Protein AF-A0A8B8EV19-F1 (afdb_monomer_lite)

Organism: Crassostrea virginica (NCBI:txid6565)

Radius of gyration: 29.96 Å; chains: 1; bounding box: 94×64×88 Å

pLDDT: mean 74.52, std 17.38, range [24.14, 97.31]

Secondary structure (DSSP, 8-state):
--------------------------TTTPPTTEEEEEEETTTTEEEEEEEEEHHHHHHHTTTSS--SSTT--EEEEEGGGT--TTHHHHTB--TTS---EE-SS-GGGGS--S-THHIIIIIHHH---HHHHHHHHHHHHHHHHHHTTS-HHHHHHHHHHHHHHHHTTGGGGSTTS---HHHHHHHHHHHHHHHHHHHHHTSTGGGS-HHHHHHHHHT-SS--HHHHHHHTTSPPPTTEEEEEEEEES--SS-HHHHHHHHHHHHHHHTTGGGGTEEEEEE--SSPPPTT--EEEEEEEEESS---TTHHHHHHHHHHHHHHHHHTTTTTTEEETTTEEEEEEEEEETTSHHHHSTTS-TTTS--HHHHHHHHHHHHHHHH-TTEEE-SS-SSSTT--SS-SHHHHHHHHHTTSPEEPP--EEEETTEEEE---SEEPPPHHHHHHHHHHHHH-TTS-EEEEESS-S---TT-GGGGT-EEEEEP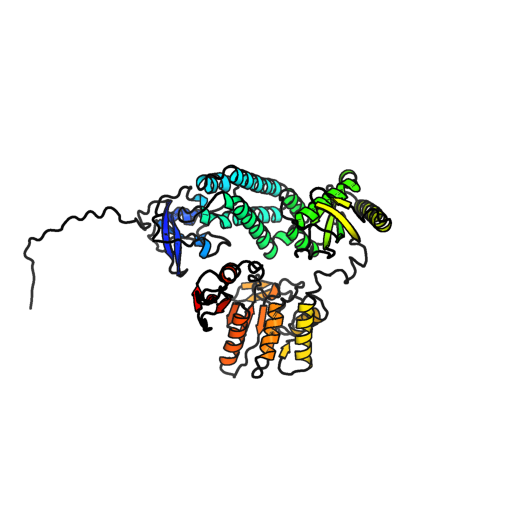PB-SSSB-HHHHHHHHHHHHHTT-EEEESSEEEEE--GGGTSS-SS-TTHHHHTTT-EEEETTS--TTEEEETTSSSSSTTEEEEEE---TT-S--

Foldseek 3Di:
DDDDDDDDDDDDDDPPPPPDDLDAQDQQPGDFQFWAFDDDPVLRATFIWTKHFQVVCCVLVVNPDGDPDPSGGIHTDTLVVQADPVPPVLGGFDRPPPQGDGQLADPCLSRDQLQLCSLCRQVCSLDVLVVLSVVSSLLSVLLVVLLVQFDPLLVVLSRQLSSQLSSNCSSSSGSRGDDDNVCSNVSSVVSSVVSLVVCLLLVSLLPGDPRSLVSNVVSDPPNAASSVVSVVVDDDDLQKWKKKWWKAPWDQDPQAVVQVLVQVLLCVVLVQVVVQKDKGKHFYPDDDDHGGTGIIMIMIGHPPSDDPCSNVVVVVSVVVVQVCLVVVVQCWRQTPPTGTMHGNDMDICVDCCNVPPVVVVVQQAPPLQLVLLVVLLVCCVPHQLEAFDPAAPQDGPPVPLQGRNSQSVCNNVRGFHWEDAAWDADPNDIFGTPTDGEHADSLASVLVVVCSVVCPPHRKYWRAFLYDTDHHSDCSVHNFKTWIAFDDPPPDTDVVVLVVSVVSLVVSVWDWDDDNTIMTGHDVPVVVPPPPDQQVQLVVQVWDFDFCVDDLVQFDWDARNHPDDRRTTTSHHDPDVPPPDD

Sequence (582 aa):
MGALFRLLLLSWEIVVVISGVSAGCDRVKGTPGDTDCVYSPHNGLFQAAVCMPRKEIETFTSKHFSCRGRYTQYCWYLCTATAGHGGLSACECNPNVLVSGKSKVPLACYFPTGNCSWFTECLGKRVNCSSTIKAATERCNNLDTASQSVSENGQEWVNTTKKCIQNNMIHYLYPQINLACNNMSKIIESSETLCYGEKLYESQFCKLNFWDVVTIHGYLSAFYRNFLLCISTTVLPPWSKLVIFYVKNLPDQDLDEIAGQLGNTLSKKYEWSKAGLDHIAASPARLPVKGQTVPIRVYIYSKTQSSENISEVISEKIKELKMDIADGKMSSLSVAKVGNINITQVVGCKDPQCLSSTFFMLTECSNTTKQLACDILDAHNRDKNITLLDYHVSKEGSGDGADSLSNIKDTCDGRPAKRSNYSCIIKKEEHTAPGDTVCLDELILQYVLDLLNTSSTYTLQINALAGSCHSNASLHYSGMAVDLQLNWSGTSRDPNQTKAYQDACTEAGGWKHNGTHVHCQIVNWKQTTSSQSGDDRCKDIGGICQDKSIACDNGQYRAGLCAGNSDRQCCVPNSDPSADEE

Structure (mmCIF, N/CA/C/O backbone):
data_AF-A0A8B8EV19-F1
#
_entry.id   AF-A0A8B8EV19-F1
#
loop_
_atom_site.group_PDB
_atom_site.id
_atom_site.type_symbol
_atom_site.label_atom_id
_atom_site.label_alt_id
_atom_site.label_comp_id
_atom_site.label_asym_id
_atom_site.label_entity_id
_atom_site.label_seq_id
_atom_site.pdbx_PDB_ins_code
_atom_site.Cartn_x
_atom_site.Cartn_y
_atom_site.Cartn_z
_atom_site.occupancy
_atom_site.B_iso_or_equiv
_atom_site.auth_seq_id
_atom_site.auth_comp_id
_atom_site.auth_asym_id
_atom_site.auth_atom_id
_atom_site.pdbx_PDB_model_num
ATOM 1 N N . MET A 1 1 ? 57.112 -29.645 -47.394 1.00 34.97 1 MET A N 1
ATOM 2 C CA . MET A 1 1 ? 57.286 -28.372 -46.656 1.00 34.97 1 MET A CA 1
ATOM 3 C C . MET A 1 1 ? 57.792 -27.325 -47.636 1.00 34.97 1 MET A C 1
ATOM 5 O O . MET A 1 1 ? 58.811 -27.606 -48.239 1.00 34.97 1 MET A O 1
ATOM 9 N N . GLY A 1 2 ? 57.210 -26.164 -47.926 1.00 33.62 2 GLY A N 1
ATOM 10 C CA . GLY A 1 2 ? 55.930 -25.474 -47.700 1.00 33.62 2 GLY A CA 1
ATOM 11 C C . GLY A 1 2 ? 55.970 -24.290 -48.702 1.00 33.62 2 GLY A C 1
ATOM 12 O O . GLY A 1 2 ? 57.045 -23.748 -48.928 1.00 33.62 2 GLY A O 1
ATOM 13 N N . ALA A 1 3 ? 54.962 -24.058 -49.553 1.00 30.39 3 ALA A N 1
ATOM 14 C CA . ALA A 1 3 ? 53.787 -23.201 -49.303 1.00 30.39 3 ALA A CA 1
ATOM 15 C C . ALA A 1 3 ? 54.214 -21.819 -48.745 1.00 30.39 3 ALA A C 1
ATOM 17 O O . ALA A 1 3 ? 54.860 -21.780 -47.710 1.00 30.39 3 ALA A O 1
ATOM 18 N N . LEU A 1 4 ? 53.947 -20.641 -49.315 1.00 30.59 4 LEU A N 1
ATOM 19 C CA . LEU A 1 4 ? 52.803 -20.077 -50.038 1.00 30.59 4 LEU A CA 1
ATOM 20 C C . LEU A 1 4 ? 53.238 -18.691 -50.576 1.00 30.59 4 LEU A C 1
ATOM 22 O O . LEU A 1 4 ? 53.897 -17.985 -49.825 1.00 30.59 4 LEU A O 1
ATOM 26 N N . PHE A 1 5 ? 52.772 -18.234 -51.750 1.00 31.34 5 PHE A N 1
ATOM 27 C CA . PHE A 1 5 ? 52.185 -16.881 -51.894 1.00 31.34 5 PHE A CA 1
ATOM 28 C C . PHE A 1 5 ? 51.402 -16.711 -53.216 1.00 31.34 5 PHE A C 1
ATOM 30 O O . PHE A 1 5 ? 51.947 -16.440 -54.278 1.00 31.34 5 PHE A O 1
ATOM 37 N N . ARG A 1 6 ? 50.091 -16.945 -53.078 1.00 32.31 6 ARG A N 1
ATOM 38 C CA . ARG A 1 6 ? 48.905 -16.293 -53.669 1.00 32.31 6 ARG A CA 1
ATOM 39 C C . ARG A 1 6 ? 48.981 -15.680 -55.079 1.00 32.31 6 ARG A C 1
ATOM 41 O O . ARG A 1 6 ? 49.409 -14.547 -55.268 1.00 32.31 6 ARG A O 1
ATOM 48 N N . LEU A 1 7 ? 48.348 -16.403 -56.003 1.00 31.70 7 LEU A N 1
ATOM 49 C CA . LEU A 1 7 ? 47.709 -15.897 -57.216 1.00 31.70 7 LEU A CA 1
ATOM 50 C C . LEU A 1 7 ? 46.425 -15.120 -56.888 1.00 31.70 7 LEU A C 1
ATOM 52 O O . LEU A 1 7 ? 45.657 -15.477 -55.994 1.00 31.70 7 LEU A O 1
ATOM 56 N N . LEU A 1 8 ? 46.234 -14.059 -57.661 1.00 33.31 8 LEU A N 1
ATOM 57 C CA . LEU A 1 8 ? 45.072 -13.190 -57.745 1.00 33.31 8 LEU A CA 1
ATOM 58 C C . LEU A 1 8 ? 44.059 -13.759 -58.755 1.00 33.31 8 LEU A C 1
ATOM 60 O O . LEU A 1 8 ? 44.460 -14.350 -59.754 1.00 33.31 8 LEU A O 1
ATOM 64 N N . LEU A 1 9 ? 42.790 -13.414 -58.507 1.00 33.38 9 LEU A N 1
ATOM 65 C CA . LEU A 1 9 ? 41.693 -13.157 -59.453 1.00 33.38 9 LEU A CA 1
ATOM 66 C C . LEU A 1 9 ? 40.569 -14.197 -59.654 1.00 33.38 9 LEU A C 1
ATOM 68 O O . LEU A 1 9 ? 40.748 -15.267 -60.222 1.00 33.38 9 LEU A O 1
ATOM 72 N N . LEU A 1 10 ? 39.379 -13.666 -59.325 1.00 36.34 10 LEU A N 1
ATOM 73 C CA . LEU A 1 10 ? 38.056 -13.814 -59.947 1.00 36.34 10 LEU A CA 1
ATOM 74 C C . LEU A 1 10 ? 37.124 -14.907 -59.418 1.00 36.34 10 LEU A C 1
ATOM 76 O O . LEU A 1 10 ? 37.151 -16.042 -59.872 1.00 36.34 10 LEU A O 1
ATOM 80 N N . SER A 1 11 ? 36.140 -14.470 -58.629 1.00 28.27 11 SER A N 1
ATOM 81 C CA . SER A 1 11 ? 34.734 -14.726 -58.962 1.00 28.27 11 SER A CA 1
ATOM 82 C C . SER A 1 11 ? 33.812 -13.749 -58.231 1.00 28.27 11 SER A C 1
ATOM 84 O O . SER A 1 11 ? 33.989 -13.487 -57.046 1.00 28.27 11 SER A O 1
ATOM 86 N N . TRP A 1 12 ? 32.861 -13.216 -58.993 1.00 30.77 12 TRP A N 1
ATOM 87 C CA . TRP A 1 12 ? 31.724 -12.378 -58.627 1.00 30.77 12 TRP A CA 1
ATOM 88 C C . TRP A 1 12 ? 31.194 -12.516 -57.194 1.00 30.77 12 TRP A C 1
ATOM 90 O O . TRP A 1 12 ? 30.712 -13.579 -56.812 1.00 30.77 12 TRP A O 1
ATOM 100 N N . GLU A 1 13 ? 31.134 -11.397 -56.468 1.00 26.22 13 GLU A N 1
ATOM 101 C CA . GLU A 1 13 ? 30.127 -11.224 -55.424 1.00 26.22 13 GLU A CA 1
ATOM 102 C C . GLU A 1 13 ? 28.952 -10.431 -55.990 1.00 26.22 13 GLU A C 1
ATOM 104 O O . GLU A 1 13 ? 29.059 -9.274 -56.402 1.00 26.22 13 GLU A O 1
ATOM 109 N N . ILE A 1 14 ? 27.816 -11.115 -56.023 1.00 30.53 14 ILE A N 1
ATOM 110 C CA . ILE A 1 14 ? 26.491 -10.533 -56.134 1.00 30.53 14 ILE A CA 1
ATOM 111 C C . ILE A 1 14 ? 26.329 -9.601 -54.933 1.00 30.53 14 ILE A C 1
ATOM 113 O O . ILE A 1 14 ? 26.250 -10.050 -53.791 1.00 30.53 14 ILE A O 1
ATOM 117 N N . VAL A 1 15 ? 26.261 -8.298 -55.193 1.00 27.67 15 VAL A N 1
ATOM 118 C CA . VAL A 1 15 ? 25.799 -7.320 -54.209 1.00 27.67 15 VAL A CA 1
ATOM 119 C C . VAL A 1 15 ? 24.302 -7.557 -54.010 1.00 27.67 15 VAL A C 1
ATOM 121 O O . VAL A 1 15 ? 23.467 -7.002 -54.722 1.00 27.67 15 VAL A O 1
ATOM 124 N N . VAL A 1 16 ? 23.952 -8.403 -53.043 1.00 24.14 16 VAL A N 1
ATOM 125 C CA . VAL A 1 16 ? 22.620 -8.372 -52.441 1.00 24.14 16 VAL A CA 1
ATOM 126 C C . VAL A 1 16 ? 22.655 -7.263 -51.398 1.00 24.14 16 VAL A C 1
ATOM 128 O O . VAL A 1 16 ? 23.122 -7.454 -50.276 1.00 24.14 16 VAL A O 1
ATOM 131 N N . VAL A 1 17 ? 22.177 -6.077 -51.775 1.00 26.58 17 VAL A N 1
ATOM 132 C CA . VAL A 1 17 ? 21.783 -5.062 -50.794 1.00 26.58 17 VAL A CA 1
ATOM 133 C C . VAL A 1 17 ? 20.559 -5.613 -50.067 1.00 26.58 17 VAL A C 1
ATOM 135 O O . VAL A 1 17 ? 19.429 -5.458 -50.524 1.00 26.58 17 VAL A O 1
ATOM 138 N N . ILE A 1 18 ? 20.776 -6.289 -48.940 1.00 26.23 18 ILE A N 1
ATOM 139 C CA . ILE A 1 18 ? 19.704 -6.539 -47.979 1.00 26.23 18 ILE A CA 1
ATOM 140 C C . ILE A 1 18 ? 19.525 -5.236 -47.199 1.00 26.23 18 ILE A C 1
ATOM 142 O O . ILE A 1 18 ? 20.153 -4.998 -46.167 1.00 26.23 18 ILE A O 1
ATOM 146 N N . SER A 1 19 ? 18.696 -4.346 -47.740 1.00 30.91 19 SER A N 1
ATOM 147 C CA . SER A 1 19 ? 18.156 -3.196 -47.019 1.00 30.91 19 SER A CA 1
ATOM 148 C C . SER A 1 19 ? 17.279 -3.722 -45.880 1.00 30.91 19 SER A C 1
ATOM 150 O O . SER A 1 19 ? 16.115 -4.045 -46.099 1.00 30.91 19 SER A O 1
ATOM 152 N N . GLY A 1 20 ? 17.832 -3.853 -44.675 1.00 32.66 20 GLY A N 1
ATOM 153 C CA . GLY A 1 20 ? 17.037 -4.241 -43.508 1.00 32.66 20 GLY A CA 1
ATOM 154 C C . GLY A 1 20 ? 17.813 -4.984 -42.433 1.00 32.66 20 GLY A C 1
ATOM 155 O O . GLY A 1 20 ? 17.413 -6.072 -42.040 1.00 32.66 20 GLY A O 1
ATOM 156 N N . VAL A 1 21 ? 18.914 -4.417 -41.941 1.00 31.23 21 VAL A N 1
ATOM 157 C CA . VAL A 1 21 ? 19.492 -4.863 -40.666 1.00 31.23 21 VAL A CA 1
ATOM 158 C C . VAL A 1 21 ? 18.832 -4.018 -39.581 1.00 31.23 21 VAL A C 1
ATOM 160 O O . VAL A 1 21 ? 19.051 -2.806 -39.549 1.00 31.23 21 VAL A O 1
ATOM 163 N N . SER A 1 22 ? 17.992 -4.611 -38.726 1.00 41.34 22 SER A N 1
ATOM 164 C CA . SER A 1 22 ? 17.531 -3.907 -37.528 1.00 41.34 22 SER A CA 1
ATOM 165 C C . SER A 1 22 ? 18.763 -3.566 -36.686 1.00 41.34 22 SER A C 1
ATOM 167 O O . SER A 1 22 ? 19.559 -4.425 -36.301 1.00 41.34 22 SER A O 1
ATOM 169 N N . ALA A 1 23 ? 18.990 -2.269 -36.498 1.00 51.56 23 ALA A N 1
ATOM 170 C CA . ALA A 1 23 ? 20.122 -1.752 -35.754 1.00 51.56 23 ALA A CA 1
ATOM 171 C C . ALA A 1 23 ? 19.914 -2.054 -34.265 1.00 51.56 23 ALA A C 1
ATOM 173 O O . ALA A 1 23 ? 19.142 -1.382 -33.586 1.00 51.56 23 ALA A O 1
ATOM 174 N N . GLY A 1 24 ? 20.609 -3.065 -33.741 1.00 68.62 24 GLY A N 1
ATOM 175 C CA . GLY A 1 24 ? 20.781 -3.193 -32.296 1.00 68.62 24 GLY A CA 1
ATOM 176 C C . GLY A 1 24 ? 21.416 -1.917 -31.722 1.00 68.62 24 GLY A C 1
ATOM 177 O O . GLY A 1 24 ? 22.154 -1.226 -32.423 1.00 68.62 24 GLY A O 1
ATOM 178 N N . CYS A 1 25 ? 21.158 -1.598 -30.450 1.00 86.06 25 CYS A N 1
ATOM 179 C CA . CYS A 1 25 ? 21.778 -0.458 -29.769 1.00 86.06 25 CYS A CA 1
ATOM 180 C C . CYS A 1 25 ? 23.309 -0.625 -29.731 1.00 86.06 25 CYS A C 1
ATOM 182 O O . CYS A 1 25 ? 23.856 -1.310 -28.859 1.00 86.06 25 CYS A O 1
ATOM 184 N N . ASP A 1 26 ? 23.996 -0.044 -30.719 1.00 89.88 26 ASP A N 1
ATOM 185 C CA . ASP A 1 26 ? 25.444 -0.151 -30.873 1.00 89.88 26 ASP A CA 1
ATOM 186 C C . ASP A 1 26 ? 26.155 0.474 -29.671 1.00 89.88 26 ASP A C 1
ATOM 188 O O . ASP A 1 26 ? 25.820 1.567 -29.221 1.00 89.88 26 ASP A O 1
ATOM 192 N N . ARG A 1 27 ? 27.180 -0.206 -29.154 1.00 87.88 27 ARG A N 1
ATOM 193 C CA . ARG A 1 27 ? 27.840 0.182 -27.900 1.00 87.88 27 ARG A CA 1
ATOM 194 C C . ARG A 1 27 ? 28.559 1.529 -27.968 1.00 87.88 27 ARG A C 1
ATOM 196 O O . ARG A 1 27 ? 28.870 2.074 -26.913 1.00 87.88 27 ARG A O 1
ATOM 203 N N . VAL A 1 28 ? 28.846 2.050 -29.159 1.00 87.12 28 VAL A N 1
ATOM 204 C CA . VAL A 1 28 ? 29.610 3.289 -29.381 1.00 87.12 28 VAL A CA 1
ATOM 205 C C . VAL A 1 28 ? 28.801 4.318 -30.171 1.00 87.12 28 VAL A C 1
ATOM 207 O O . VAL A 1 28 ? 28.928 5.511 -29.923 1.00 87.12 28 VAL A O 1
ATOM 210 N N . LYS A 1 29 ? 27.970 3.873 -31.114 1.00 87.19 29 LYS A N 1
ATOM 211 C CA . LYS A 1 29 ? 27.205 4.714 -32.045 1.00 87.19 29 LYS A CA 1
ATOM 212 C C . LYS A 1 29 ? 25.693 4.493 -31.950 1.00 87.19 29 LYS A C 1
ATOM 214 O O . LYS A 1 29 ? 24.978 4.867 -32.875 1.00 87.19 29 LYS A O 1
ATOM 219 N N . GLY A 1 30 ? 25.215 3.853 -30.882 1.00 84.94 30 GLY A N 1
ATOM 220 C CA . GLY A 1 30 ? 23.794 3.587 -30.682 1.00 84.94 30 GLY A CA 1
ATOM 221 C C . GLY A 1 30 ? 22.978 4.871 -30.771 1.00 84.94 30 GLY A C 1
ATOM 222 O O . GLY A 1 30 ? 23.412 5.920 -30.296 1.00 84.94 30 GLY A O 1
ATOM 223 N N . THR A 1 31 ? 21.807 4.804 -31.399 1.00 89.81 31 THR A N 1
ATOM 224 C CA . THR A 1 31 ? 20.965 5.986 -31.568 1.00 89.81 31 THR A CA 1
ATOM 225 C C . THR A 1 31 ? 20.028 6.123 -30.368 1.00 89.81 31 THR A C 1
ATOM 227 O O . THR A 1 31 ? 19.157 5.268 -30.180 1.00 89.81 31 THR A O 1
ATOM 230 N N . PRO A 1 32 ? 20.127 7.201 -29.570 1.00 91.62 32 PRO A N 1
ATOM 231 C CA . PRO A 1 32 ? 19.233 7.405 -28.438 1.00 91.62 32 PRO A CA 1
ATOM 232 C C . PRO A 1 32 ? 17.762 7.337 -28.850 1.00 91.62 32 PRO A C 1
ATOM 234 O O . PRO A 1 32 ? 17.356 7.863 -29.896 1.00 91.62 32 PRO A O 1
ATOM 237 N N . GLY A 1 33 ? 16.971 6.652 -28.030 1.00 90.56 33 GLY A N 1
ATOM 238 C CA . GLY A 1 33 ? 15.541 6.484 -28.242 1.00 90.56 33 GLY A CA 1
ATOM 239 C C . GLY A 1 33 ? 15.160 5.446 -29.287 1.00 90.56 33 GLY A C 1
ATOM 240 O O . GLY A 1 33 ? 13.967 5.298 -29.518 1.00 90.56 33 GLY A O 1
ATOM 241 N N . ASP A 1 34 ? 16.093 4.719 -29.909 1.00 91.62 34 ASP A N 1
ATOM 242 C CA . ASP A 1 34 ? 15.710 3.477 -30.597 1.00 91.62 34 ASP A CA 1
ATOM 243 C C . ASP A 1 34 ? 15.050 2.540 -29.583 1.00 91.62 34 ASP A C 1
ATOM 245 O O . ASP A 1 34 ? 15.510 2.430 -28.452 1.00 91.62 34 ASP A O 1
ATOM 249 N N . THR A 1 35 ? 13.951 1.904 -29.959 1.00 89.88 35 THR A N 1
ATOM 250 C CA . THR A 1 35 ? 13.224 0.941 -29.131 1.00 89.88 35 THR A CA 1
ATOM 251 C C . THR A 1 35 ? 13.161 -0.384 -29.854 1.00 89.88 35 THR A C 1
ATOM 253 O O . THR A 1 35 ? 13.006 -0.411 -31.078 1.00 89.88 35 THR A O 1
ATOM 256 N N . ASP A 1 36 ? 13.281 -1.470 -29.101 1.00 88.94 36 ASP A N 1
ATOM 257 C CA . ASP A 1 36 ? 13.237 -2.811 -29.664 1.00 88.94 36 ASP A CA 1
ATOM 258 C C . ASP A 1 36 ? 12.768 -3.846 -28.638 1.00 88.94 36 ASP A C 1
ATOM 260 O O . ASP A 1 36 ? 12.667 -3.565 -27.440 1.00 88.94 36 ASP A O 1
ATOM 264 N N . CYS A 1 37 ? 12.484 -5.047 -29.129 1.00 88.56 37 CYS A N 1
ATOM 265 C CA . CYS A 1 37 ? 12.165 -6.207 -28.319 1.00 88.56 37 CYS A CA 1
ATOM 266 C C . CYS A 1 37 ? 13.419 -7.070 -28.116 1.00 88.56 37 CYS A C 1
ATOM 268 O O . CYS A 1 37 ? 13.850 -7.790 -29.016 1.00 88.56 37 CYS A O 1
ATOM 270 N N . VAL A 1 38 ? 14.035 -6.982 -26.936 1.00 87.44 38 VAL A N 1
ATOM 271 C CA . VAL A 1 38 ? 15.373 -7.530 -26.672 1.00 87.44 38 VAL A CA 1
ATOM 272 C C . VAL A 1 38 ? 15.296 -8.712 -25.715 1.00 87.44 38 VAL A C 1
ATOM 274 O O . VAL A 1 38 ? 14.667 -8.640 -24.659 1.00 87.44 38 VAL A O 1
ATOM 277 N N . TYR A 1 39 ? 15.988 -9.802 -26.054 1.00 85.38 39 TYR A N 1
ATOM 278 C CA . TYR A 1 39 ? 16.129 -10.944 -25.155 1.00 85.38 39 TYR A CA 1
ATOM 279 C C . TYR A 1 39 ? 16.974 -10.571 -23.934 1.00 85.38 39 TYR A C 1
ATOM 281 O O . TYR A 1 39 ? 18.124 -10.145 -24.072 1.00 85.38 39 TYR A O 1
ATOM 289 N N . SER A 1 40 ? 16.423 -10.764 -22.736 1.00 80.69 40 SER A N 1
ATOM 290 C CA . SER A 1 40 ? 17.144 -10.620 -21.473 1.00 80.69 40 SER A CA 1
ATOM 291 C C . SER A 1 40 ? 17.490 -12.003 -20.922 1.00 80.69 40 SER A C 1
ATOM 293 O O . SER A 1 40 ? 16.611 -12.676 -20.380 1.00 80.69 40 SER A O 1
ATOM 295 N N . PRO A 1 41 ? 18.767 -12.433 -20.978 1.00 71.69 41 PRO A N 1
ATOM 296 C CA . PRO A 1 41 ? 19.175 -13.729 -20.439 1.00 71.69 41 PRO A CA 1
ATOM 297 C C . PRO A 1 41 ? 18.914 -13.868 -18.938 1.00 71.69 41 PRO A C 1
ATOM 299 O O . PRO A 1 41 ? 18.712 -14.973 -18.457 1.00 71.69 41 PRO A O 1
ATOM 302 N N . HIS A 1 42 ? 18.923 -12.752 -18.201 1.00 68.25 42 HIS A N 1
ATOM 303 C CA . HIS A 1 42 ? 18.671 -12.757 -16.762 1.00 68.25 42 HIS A CA 1
ATOM 304 C C . HIS A 1 42 ? 17.219 -13.116 -16.431 1.00 68.25 42 HIS A C 1
ATOM 306 O O . HIS A 1 42 ? 16.973 -13.819 -15.459 1.00 68.25 42 HIS A O 1
ATOM 312 N N . ASN A 1 43 ? 16.281 -12.670 -17.270 1.00 68.12 43 ASN A N 1
ATOM 313 C CA . ASN A 1 43 ? 14.850 -12.861 -17.051 1.00 68.12 43 ASN A CA 1
ATOM 314 C C . ASN A 1 43 ? 14.267 -14.008 -17.893 1.00 68.12 43 ASN A C 1
ATOM 316 O O . ASN A 1 43 ? 13.093 -14.324 -17.746 1.00 68.12 43 ASN A O 1
ATOM 320 N N . GLY A 1 44 ? 15.058 -14.597 -18.797 1.00 78.56 44 GLY A N 1
ATOM 321 C CA . GLY A 1 44 ? 14.641 -15.706 -19.660 1.00 78.56 44 GLY A CA 1
ATOM 322 C C . GLY A 1 44 ? 13.570 -15.352 -20.697 1.00 78.56 44 GLY A C 1
ATOM 323 O O . GLY A 1 44 ? 12.907 -16.253 -21.198 1.00 78.56 44 GLY A O 1
ATOM 324 N N . LEU A 1 45 ? 13.377 -14.067 -21.015 1.00 83.12 45 LEU A N 1
ATOM 325 C CA . LEU A 1 45 ? 12.303 -13.597 -21.898 1.00 83.12 45 LEU A CA 1
ATOM 326 C C . LEU A 1 45 ? 12.718 -12.398 -22.757 1.00 83.12 45 LEU A C 1
ATOM 328 O O . LEU A 1 45 ? 13.688 -11.692 -22.455 1.00 83.12 45 LEU A O 1
ATOM 332 N N . PHE A 1 46 ? 11.956 -12.165 -23.826 1.00 85.81 46 PHE A N 1
ATOM 333 C CA . PHE A 1 46 ? 12.047 -10.962 -24.649 1.00 85.81 46 PHE A CA 1
ATOM 334 C C . PHE A 1 46 ? 11.250 -9.828 -24.017 1.00 85.81 46 PHE A C 1
ATOM 336 O O . PHE A 1 46 ? 10.077 -9.996 -23.694 1.00 85.81 46 PHE A O 1
ATOM 343 N N . GLN A 1 47 ? 11.882 -8.671 -23.847 1.00 87.12 47 GLN A N 1
ATOM 344 C CA . GLN A 1 47 ? 11.243 -7.507 -23.249 1.00 87.12 47 GLN A CA 1
ATOM 345 C C . GLN A 1 47 ? 11.522 -6.221 -24.009 1.00 87.12 47 GLN A C 1
ATOM 347 O O . GLN A 1 47 ? 12.546 -6.082 -24.684 1.00 87.12 47 GLN A O 1
ATOM 352 N N . ALA A 1 48 ? 10.601 -5.272 -23.873 1.00 88.62 48 ALA A N 1
ATOM 353 C CA . ALA A 1 48 ? 10.759 -3.959 -24.464 1.00 88.62 48 ALA A CA 1
ATOM 354 C C . ALA A 1 48 ? 11.987 -3.255 -23.867 1.00 88.62 48 ALA A C 1
ATOM 356 O O . ALA A 1 48 ? 12.255 -3.327 -22.663 1.00 88.62 48 ALA A O 1
ATOM 357 N N . ALA A 1 49 ? 12.748 -2.580 -24.718 1.00 89.81 49 ALA A N 1
ATOM 358 C CA . ALA A 1 49 ? 13.935 -1.845 -24.322 1.00 89.81 49 ALA A CA 1
ATOM 359 C C . ALA A 1 49 ? 14.082 -0.565 -25.140 1.00 89.81 49 ALA A C 1
ATOM 361 O O . ALA A 1 49 ? 13.564 -0.448 -26.251 1.00 89.81 49 ALA A O 1
ATOM 362 N N . VAL A 1 50 ? 14.820 0.392 -24.582 1.00 91.62 50 VAL A N 1
ATOM 363 C CA . VAL A 1 50 ? 15.154 1.659 -25.234 1.00 91.62 50 VAL A CA 1
ATOM 364 C C . VAL A 1 50 ? 16.665 1.874 -25.206 1.00 91.62 50 VAL A C 1
ATOM 366 O O . VAL A 1 50 ? 17.324 1.666 -24.191 1.00 91.62 50 VAL A O 1
ATOM 369 N N . CYS A 1 51 ? 17.242 2.242 -26.343 1.00 92.75 51 CYS A N 1
ATOM 370 C CA . CYS A 1 51 ? 18.659 2.528 -26.480 1.00 92.75 51 CYS A CA 1
ATOM 371 C C . CYS A 1 51 ? 18.946 3.876 -25.825 1.00 92.75 51 CYS A C 1
ATOM 373 O O . CYS A 1 51 ? 18.367 4.899 -26.205 1.00 92.75 51 CYS A O 1
ATOM 375 N N . MET A 1 52 ? 19.831 3.876 -24.831 1.00 92.00 52 MET A N 1
ATOM 376 C CA . MET A 1 52 ? 20.139 5.063 -24.040 1.00 92.00 52 MET A CA 1
ATOM 377 C C . MET A 1 52 ? 21.644 5.297 -23.922 1.00 92.00 52 MET A C 1
ATOM 379 O O . MET A 1 52 ? 22.416 4.333 -23.837 1.00 92.00 52 MET A O 1
ATOM 383 N N . PRO A 1 53 ? 22.080 6.569 -23.859 1.00 94.19 53 PRO A N 1
ATOM 384 C CA . PRO A 1 53 ? 23.444 6.898 -23.485 1.00 94.19 53 PRO A CA 1
ATOM 385 C C . PRO A 1 53 ? 23.724 6.487 -22.037 1.00 94.19 53 PRO A C 1
ATOM 387 O O . PRO A 1 53 ? 22.946 6.775 -21.127 1.00 94.19 53 PRO A O 1
ATOM 390 N N . ARG A 1 54 ? 24.907 5.920 -21.791 1.00 90.94 54 ARG A N 1
ATOM 391 C CA . ARG A 1 54 ? 25.417 5.592 -20.451 1.00 90.94 54 ARG A CA 1
ATOM 392 C C . ARG A 1 54 ? 25.314 6.779 -19.498 1.00 90.94 54 ARG A C 1
ATOM 394 O O . ARG A 1 54 ? 24.903 6.606 -18.358 1.00 90.94 54 ARG A O 1
ATOM 401 N N . LYS A 1 55 ? 25.688 7.972 -19.973 1.00 91.06 55 LYS A N 1
ATOM 402 C CA . LYS A 1 55 ? 25.682 9.197 -19.167 1.00 91.06 55 LYS A CA 1
ATOM 403 C C . LYS A 1 55 ? 24.276 9.533 -18.674 1.00 91.06 55 LYS A C 1
ATOM 405 O O . LYS A 1 55 ? 24.136 9.916 -17.524 1.00 91.06 55 LYS A O 1
ATOM 410 N N . GLU A 1 56 ? 23.254 9.357 -19.508 1.00 89.88 56 GLU A N 1
ATOM 411 C CA . GLU A 1 56 ? 21.868 9.599 -19.099 1.00 89.88 56 GLU A CA 1
ATOM 412 C C . GLU A 1 56 ? 21.415 8.581 -18.054 1.00 89.88 56 GLU A C 1
ATOM 414 O O . GLU A 1 56 ? 20.918 8.989 -17.009 1.00 89.88 56 GLU A O 1
ATOM 419 N N . ILE A 1 57 ? 21.670 7.283 -18.272 1.00 86.44 57 ILE A N 1
ATOM 420 C CA . ILE A 1 57 ? 21.358 6.237 -17.282 1.00 86.44 57 ILE A CA 1
ATOM 421 C C . ILE A 1 57 ? 22.042 6.557 -15.947 1.00 86.44 57 ILE A C 1
ATOM 423 O O . ILE A 1 57 ? 21.396 6.558 -14.903 1.00 86.44 57 ILE A O 1
ATOM 427 N N . GLU A 1 58 ? 23.335 6.877 -15.960 1.00 86.06 58 GLU A N 1
ATOM 428 C CA . GLU A 1 58 ? 24.090 7.206 -14.748 1.00 86.06 58 GLU A CA 1
ATOM 429 C C . GLU A 1 58 ? 23.587 8.491 -14.074 1.00 86.06 58 GLU A C 1
ATOM 431 O O . GLU A 1 58 ? 23.549 8.553 -12.847 1.00 86.06 58 GLU A O 1
ATOM 436 N N . THR A 1 59 ? 23.183 9.505 -14.844 1.00 87.75 59 THR A N 1
ATOM 437 C CA . THR A 1 59 ? 22.606 10.743 -14.306 1.00 87.75 59 THR A CA 1
ATOM 438 C C . THR A 1 59 ? 21.249 10.491 -13.655 1.00 87.75 59 THR A C 1
ATOM 440 O O . THR A 1 59 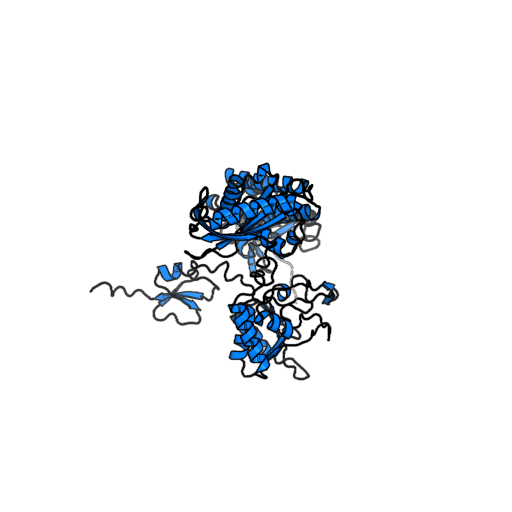? 21.057 10.880 -12.507 1.00 87.75 59 THR A O 1
ATOM 443 N N . PHE A 1 60 ? 20.321 9.823 -14.340 1.00 82.38 60 PHE A N 1
ATOM 444 C CA . PHE A 1 60 ? 18.962 9.625 -13.830 1.00 82.38 60 PHE A CA 1
ATOM 445 C C . PHE A 1 60 ? 18.868 8.579 -12.719 1.00 82.38 60 PHE A C 1
ATOM 447 O O . PHE A 1 60 ? 17.954 8.629 -11.899 1.00 82.38 60 PHE A O 1
ATOM 454 N N . THR A 1 61 ? 19.815 7.645 -12.664 1.00 78.81 61 THR A N 1
ATOM 455 C CA . THR A 1 61 ? 19.851 6.595 -11.637 1.00 78.81 61 THR A CA 1
ATOM 456 C C . THR A 1 61 ? 20.840 6.894 -10.520 1.00 78.81 61 THR A C 1
ATOM 458 O O . THR A 1 61 ? 21.134 6.005 -9.731 1.00 78.81 61 THR A O 1
ATOM 461 N N . SER A 1 62 ? 21.403 8.106 -10.450 1.00 82.44 62 SER A N 1
ATOM 462 C CA . SER A 1 62 ? 22.431 8.458 -9.457 1.00 82.44 62 SER A CA 1
ATOM 463 C C . SER A 1 62 ? 23.593 7.450 -9.417 1.00 82.44 62 SER A C 1
ATOM 465 O O . SER A 1 62 ? 24.128 7.133 -8.358 1.00 82.44 62 SER A O 1
ATOM 467 N N . LYS A 1 63 ? 23.983 6.934 -10.591 1.00 79.62 63 LYS A N 1
ATOM 468 C CA . LYS A 1 63 ? 25.003 5.890 -10.813 1.00 79.62 63 LYS A CA 1
ATOM 469 C C . LYS A 1 63 ? 24.683 4.507 -10.229 1.00 79.62 63 LYS A C 1
ATOM 471 O O . LYS A 1 63 ? 25.562 3.647 -10.246 1.00 79.62 63 LYS A O 1
ATOM 476 N N . HIS A 1 64 ? 23.455 4.257 -9.768 1.00 76.12 64 HIS A N 1
ATOM 477 C CA . HIS A 1 64 ? 23.029 2.914 -9.358 1.00 76.12 64 HIS A CA 1
ATOM 478 C C . HIS A 1 64 ? 23.015 1.931 -10.534 1.00 76.12 64 HIS A C 1
ATOM 480 O O . HIS A 1 64 ? 23.323 0.754 -10.353 1.00 76.12 64 HIS A O 1
ATOM 486 N N . PHE A 1 65 ? 22.723 2.415 -11.745 1.00 79.69 65 PHE A N 1
ATOM 487 C CA . PHE A 1 65 ? 22.783 1.621 -12.967 1.00 79.69 65 PHE A CA 1
ATOM 488 C C . PHE A 1 65 ? 23.762 2.222 -13.974 1.00 79.69 65 PHE A C 1
ATOM 490 O O . PHE A 1 65 ? 23.984 3.432 -14.034 1.00 79.69 65 PHE A O 1
ATOM 497 N N . SER A 1 66 ? 24.363 1.353 -14.787 1.00 84.00 66 SER A N 1
ATOM 498 C CA . SER A 1 66 ? 25.269 1.748 -15.861 1.00 84.00 66 SER A CA 1
ATOM 499 C C . SER A 1 66 ? 25.366 0.657 -16.928 1.00 84.00 66 SER A C 1
ATOM 501 O O . SER A 1 66 ? 25.071 -0.514 -16.679 1.00 84.00 66 SER A O 1
ATOM 503 N N . CYS A 1 67 ? 25.815 1.031 -18.126 1.00 86.06 67 CYS A N 1
ATOM 504 C CA . CYS A 1 67 ? 26.050 0.083 -19.205 1.00 86.06 67 CYS A CA 1
ATOM 505 C C . CYS A 1 67 ? 27.183 -0.895 -18.863 1.00 86.06 67 CYS A C 1
ATOM 507 O O . CYS A 1 67 ? 28.268 -0.510 -18.409 1.00 86.06 67 CYS A O 1
ATOM 509 N N . ARG A 1 68 ? 26.961 -2.182 -19.155 1.00 82.69 68 ARG A N 1
ATOM 510 C CA . ARG A 1 68 ? 27.969 -3.231 -18.965 1.00 82.69 68 ARG A CA 1
ATOM 511 C C . ARG A 1 68 ? 29.168 -2.998 -19.892 1.00 82.69 68 ARG A C 1
ATOM 513 O O . ARG A 1 68 ? 29.016 -2.897 -21.109 1.00 82.69 68 ARG A O 1
ATOM 520 N N . GLY A 1 69 ? 30.367 -2.981 -19.311 1.00 81.94 69 GLY A N 1
ATOM 521 C CA . GLY A 1 69 ? 31.632 -2.765 -20.021 1.00 81.94 69 GLY A CA 1
ATOM 522 C C . GLY A 1 69 ? 32.117 -1.315 -19.945 1.00 81.94 69 GLY A C 1
ATOM 523 O O . GLY A 1 69 ? 31.334 -0.374 -20.022 1.00 81.94 69 GLY A O 1
ATOM 524 N N . ARG A 1 70 ? 33.431 -1.132 -19.774 1.00 78.81 70 ARG A N 1
ATOM 525 C CA . ARG A 1 70 ? 34.049 0.180 -19.502 1.00 78.81 70 ARG A CA 1
ATOM 526 C C . ARG A 1 70 ? 34.042 1.129 -20.713 1.00 78.81 70 ARG A C 1
ATOM 528 O O . ARG A 1 70 ? 34.083 2.336 -20.528 1.00 78.81 70 ARG A O 1
ATOM 535 N N . TYR A 1 71 ? 33.957 0.584 -21.926 1.00 84.50 71 TYR A N 1
ATOM 536 C CA . TYR A 1 71 ? 33.968 1.340 -23.189 1.00 84.50 71 TYR A CA 1
ATOM 537 C C . TYR A 1 71 ? 32.580 1.486 -23.829 1.00 84.50 71 TYR A C 1
ATOM 539 O O . TYR A 1 71 ? 32.453 2.049 -24.911 1.00 84.50 71 TYR A O 1
ATOM 547 N N . THR A 1 72 ? 31.539 0.969 -23.175 1.00 86.75 72 THR A N 1
ATOM 548 C CA . THR A 1 72 ? 30.164 1.020 -23.676 1.00 86.75 72 THR A CA 1
ATOM 549 C C . THR A 1 72 ? 29.572 2.400 -23.394 1.00 86.75 72 THR A C 1
ATOM 551 O O . THR A 1 72 ? 29.369 2.748 -22.230 1.00 86.75 72 THR A O 1
ATOM 554 N N . GLN A 1 73 ? 29.313 3.175 -24.446 1.00 92.44 73 GLN A N 1
ATOM 555 C CA . GLN A 1 73 ? 28.702 4.507 -24.404 1.00 92.44 73 GLN A CA 1
ATOM 556 C C . GLN A 1 73 ? 27.177 4.468 -24.524 1.00 92.44 73 GLN A C 1
ATOM 558 O O . GLN A 1 73 ? 26.524 5.351 -23.976 1.00 92.44 73 GLN A O 1
ATOM 563 N N . TYR A 1 74 ? 26.619 3.444 -25.174 1.00 92.88 74 TYR A N 1
ATOM 564 C CA . TYR A 1 74 ? 25.175 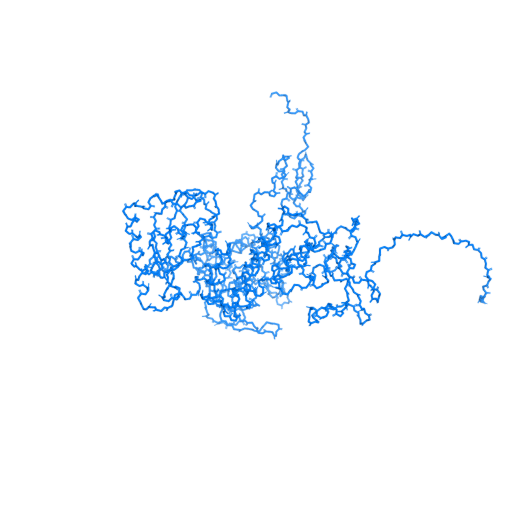3.225 -25.289 1.00 92.88 74 TYR A CA 1
ATOM 565 C C . TYR A 1 74 ? 24.829 1.775 -24.976 1.00 92.88 74 TYR A C 1
ATOM 567 O O . TYR A 1 74 ? 25.610 0.861 -25.253 1.00 92.88 74 TYR A O 1
ATOM 575 N N . CYS A 1 75 ? 23.662 1.550 -24.388 1.00 91.56 75 CYS A N 1
ATOM 576 C CA . CYS A 1 75 ? 23.149 0.209 -24.163 1.00 91.56 75 CYS A CA 1
ATOM 577 C C . CYS A 1 75 ? 21.623 0.194 -24.127 1.00 91.56 75 CYS A C 1
ATOM 579 O O . CYS A 1 75 ? 20.970 1.227 -23.971 1.00 91.56 75 CYS A O 1
ATOM 581 N N . TRP A 1 76 ? 21.068 -1.008 -24.263 1.00 90.50 76 TRP A N 1
ATOM 582 C CA . TRP A 1 76 ? 19.656 -1.249 -24.023 1.00 90.50 76 TRP A CA 1
ATOM 583 C C . TRP A 1 76 ? 19.331 -1.034 -22.548 1.00 90.50 76 TRP A C 1
ATOM 585 O O . TRP A 1 76 ? 19.838 -1.749 -21.681 1.00 90.50 76 TRP A O 1
ATOM 595 N N . TYR A 1 77 ? 18.471 -0.059 -22.284 1.00 89.00 77 TYR A N 1
ATOM 596 C CA . TYR A 1 77 ? 17.810 0.103 -21.006 1.00 89.00 77 TYR A CA 1
ATOM 597 C C . TYR A 1 77 ? 16.510 -0.697 -21.033 1.00 89.00 77 TYR A C 1
ATOM 599 O O . TYR A 1 77 ? 15.612 -0.433 -21.833 1.00 89.00 77 TYR A O 1
ATOM 607 N N . LEU A 1 78 ? 16.482 -1.754 -20.227 1.00 86.81 78 LEU A N 1
ATOM 608 C CA . LEU A 1 78 ? 15.428 -2.760 -20.223 1.00 86.81 78 LEU A CA 1
ATOM 609 C C . LEU A 1 78 ? 14.193 -2.243 -19.479 1.00 86.81 78 LEU A C 1
ATOM 611 O O . LEU A 1 78 ? 14.334 -1.634 -18.420 1.00 86.81 78 LEU A O 1
ATOM 615 N N . CYS A 1 79 ? 12.988 -2.545 -19.968 1.00 84.62 79 CYS A N 1
ATOM 616 C CA . CYS A 1 79 ? 11.738 -2.201 -19.287 1.00 84.62 79 CYS A CA 1
ATOM 617 C C . CYS A 1 79 ? 11.735 -2.672 -17.825 1.00 84.62 79 CYS A C 1
ATOM 619 O O . CYS A 1 79 ? 11.420 -1.893 -16.926 1.00 84.62 79 CYS A O 1
ATOM 621 N N . THR A 1 80 ? 12.219 -3.887 -17.548 1.00 79.00 80 THR A N 1
ATOM 622 C CA . THR A 1 80 ? 12.277 -4.430 -16.180 1.00 79.00 80 THR A CA 1
ATOM 623 C C . THR A 1 80 ? 13.278 -3.717 -15.271 1.00 79.00 80 THR A C 1
ATOM 625 O O . THR A 1 80 ? 13.267 -3.947 -14.071 1.00 79.00 80 THR A O 1
ATOM 628 N N . ALA A 1 81 ? 14.161 -2.867 -15.807 1.00 73.81 81 ALA A N 1
ATOM 629 C CA . ALA A 1 81 ? 15.025 -2.019 -14.983 1.00 73.81 81 ALA A CA 1
ATOM 630 C C . ALA A 1 81 ? 14.254 -0.859 -14.324 1.00 73.81 81 ALA A C 1
ATOM 632 O O . ALA A 1 81 ? 14.815 -0.157 -13.485 1.00 73.81 81 ALA A O 1
ATOM 633 N N . THR A 1 82 ? 12.995 -0.644 -14.723 1.00 62.94 82 THR A N 1
ATOM 634 C CA . THR A 1 82 ? 12.158 0.485 -14.284 1.00 62.94 82 THR A CA 1
ATOM 635 C C . THR A 1 82 ? 10.718 0.131 -13.962 1.00 62.94 82 THR A C 1
ATOM 637 O O . THR A 1 82 ? 10.078 0.865 -13.213 1.00 62.94 82 THR A O 1
ATOM 640 N N . ALA A 1 83 ? 10.198 -0.961 -14.522 1.00 54.72 83 ALA A N 1
ATOM 641 C CA . ALA A 1 83 ? 8.837 -1.392 -14.266 1.00 54.72 83 ALA A CA 1
ATOM 642 C C . ALA A 1 83 ? 8.646 -1.713 -12.778 1.00 54.72 83 ALA A C 1
ATOM 644 O O . ALA A 1 83 ? 9.422 -2.469 -12.194 1.00 54.72 83 ALA A O 1
ATOM 645 N N . GLY A 1 84 ? 7.608 -1.114 -12.189 1.00 55.72 84 GLY A N 1
ATOM 646 C CA . GLY A 1 84 ? 7.111 -1.466 -10.860 1.00 55.72 84 GLY A CA 1
ATOM 647 C C . GLY A 1 84 ? 6.356 -2.806 -10.855 1.00 55.72 84 GLY A C 1
ATOM 648 O O . GLY A 1 84 ? 6.737 -3.766 -11.523 1.00 55.72 84 GLY A O 1
ATOM 649 N N . HIS A 1 85 ? 5.232 -2.865 -10.142 1.00 46.50 85 HIS A N 1
ATOM 650 C CA . HIS A 1 85 ? 4.427 -4.068 -9.847 1.00 46.50 85 HIS A CA 1
ATOM 651 C C . HIS A 1 85 ? 3.792 -4.785 -11.050 1.00 46.50 85 HIS A C 1
ATOM 653 O O . HIS A 1 85 ? 3.100 -5.782 -10.871 1.00 46.50 85 HIS A O 1
ATOM 659 N N . GLY A 1 86 ? 4.031 -4.331 -12.283 1.00 46.19 86 GLY A N 1
ATOM 660 C CA . GLY A 1 86 ? 3.634 -5.060 -13.496 1.00 46.19 86 GLY A CA 1
ATOM 661 C C . GLY A 1 86 ? 4.428 -6.357 -13.718 1.00 46.19 86 GLY A C 1
ATOM 662 O O . GLY A 1 86 ? 4.022 -7.209 -14.513 1.00 46.19 86 GLY A O 1
ATOM 663 N N . GLY A 1 87 ? 5.549 -6.514 -13.009 1.00 56.44 87 GLY A N 1
ATOM 664 C CA . GLY A 1 87 ? 6.390 -7.699 -13.077 1.00 56.44 87 GLY A CA 1
ATOM 665 C C . GLY A 1 87 ? 7.016 -7.921 -14.456 1.00 56.44 87 GLY A C 1
ATOM 666 O O . GLY A 1 87 ? 6.918 -7.110 -15.377 1.00 56.44 87 GLY A O 1
ATOM 667 N N . LEU A 1 88 ? 7.683 -9.065 -14.591 1.00 61.91 88 LEU A N 1
ATOM 668 C CA . LEU A 1 88 ? 8.358 -9.490 -15.817 1.00 61.91 88 LEU A CA 1
ATOM 669 C C . LEU A 1 88 ? 7.418 -9.540 -17.039 1.00 61.91 88 LEU A C 1
ATOM 671 O O . LEU A 1 88 ? 7.839 -9.190 -18.140 1.00 61.91 88 LEU A O 1
ATOM 675 N N . SER A 1 89 ? 6.147 -9.901 -16.833 1.00 69.50 89 SER A N 1
ATOM 676 C CA . SER A 1 89 ? 5.128 -10.036 -17.883 1.00 69.50 89 SER A CA 1
ATOM 677 C C . SER A 1 89 ? 4.661 -8.705 -18.474 1.00 69.50 89 SER A C 1
ATOM 679 O O . SER A 1 89 ? 4.367 -8.641 -19.662 1.00 69.50 89 SER A O 1
ATOM 681 N N . ALA A 1 90 ? 4.616 -7.617 -17.694 1.00 72.81 90 ALA A N 1
ATOM 682 C CA . ALA A 1 90 ? 4.210 -6.304 -18.215 1.00 72.81 90 ALA A CA 1
ATOM 683 C C . ALA A 1 90 ? 5.219 -5.713 -19.215 1.00 72.81 90 ALA A C 1
ATOM 685 O O . ALA A 1 90 ? 4.879 -4.827 -20.000 1.00 72.81 90 ALA A O 1
ATOM 686 N N . CYS A 1 91 ? 6.456 -6.206 -19.176 1.00 81.75 91 CYS A N 1
ATOM 687 C CA . CYS A 1 91 ? 7.535 -5.806 -20.065 1.00 81.75 91 CYS A CA 1
ATOM 688 C C . CYS A 1 91 ? 7.726 -6.746 -21.257 1.00 81.75 91 CYS A C 1
ATOM 690 O O . CYS A 1 91 ? 8.553 -6.438 -22.118 1.00 81.75 91 CYS A O 1
ATOM 692 N N . GLU A 1 92 ? 7.020 -7.879 -21.299 1.00 85.44 92 GLU A N 1
ATOM 693 C CA . GLU A 1 92 ? 7.176 -8.884 -22.345 1.00 85.44 92 GLU A CA 1
ATOM 694 C C . GLU A 1 92 ? 6.743 -8.333 -23.708 1.00 85.44 92 GLU A C 1
ATOM 696 O O . GLU A 1 92 ? 5.762 -7.598 -23.838 1.00 85.44 92 GLU A O 1
ATOM 701 N N . CYS A 1 93 ? 7.495 -8.681 -24.746 1.00 84.69 93 CYS A N 1
ATOM 702 C CA . CYS A 1 93 ? 7.178 -8.308 -26.115 1.00 84.69 93 CYS A CA 1
ATOM 703 C C . CYS A 1 93 ? 7.449 -9.469 -27.069 1.00 84.69 93 CYS A C 1
ATOM 705 O O . CYS A 1 93 ? 8.256 -10.358 -26.796 1.00 84.69 93 CYS A O 1
ATOM 707 N N . ASN A 1 94 ? 6.784 -9.440 -28.223 1.00 84.06 94 ASN A N 1
ATOM 708 C CA . ASN A 1 94 ? 6.997 -10.423 -29.274 1.00 84.06 94 ASN A CA 1
ATOM 709 C C . ASN A 1 94 ? 8.049 -9.904 -30.274 1.00 84.06 94 ASN A C 1
ATOM 711 O O . ASN A 1 94 ? 7.760 -8.932 -30.977 1.00 84.06 94 ASN A O 1
ATOM 715 N N . PRO A 1 95 ? 9.227 -10.546 -30.398 1.00 81.31 95 PRO A N 1
ATOM 716 C CA . PRO A 1 95 ? 10.276 -10.104 -31.321 1.00 81.31 95 PRO A CA 1
ATOM 717 C C . PRO A 1 95 ? 9.887 -10.251 -32.801 1.00 81.31 95 PRO A C 1
ATOM 719 O O . PRO A 1 95 ? 10.509 -9.635 -33.659 1.00 81.31 95 PRO A O 1
ATOM 722 N N . ASN A 1 96 ? 8.852 -11.042 -33.112 1.00 73.69 96 ASN A N 1
ATOM 723 C CA . ASN A 1 96 ? 8.377 -11.267 -34.480 1.00 73.69 96 ASN A CA 1
ATOM 724 C C . ASN A 1 96 ? 7.361 -10.215 -34.951 1.00 73.69 96 ASN A C 1
ATOM 726 O O . ASN A 1 96 ? 7.014 -10.179 -36.131 1.00 73.69 96 ASN A O 1
ATOM 730 N N . VAL A 1 97 ? 6.860 -9.366 -34.049 1.00 70.38 97 VAL A N 1
ATOM 731 C CA . VAL A 1 97 ? 6.005 -8.235 -34.418 1.00 70.38 97 VAL A CA 1
ATOM 732 C C . VAL A 1 97 ? 6.922 -7.036 -34.634 1.00 70.38 97 VAL A C 1
ATOM 734 O O . VAL A 1 97 ? 7.572 -6.575 -33.699 1.00 70.38 97 VAL A O 1
ATOM 737 N N . LEU A 1 98 ? 6.999 -6.540 -35.873 1.00 56.88 98 LEU A N 1
ATOM 738 C CA . LEU A 1 98 ? 7.814 -5.382 -36.256 1.00 56.88 98 LEU A CA 1
ATOM 739 C C . LEU A 1 98 ? 7.316 -4.116 -35.533 1.00 56.88 98 LEU A C 1
ATOM 741 O O . LEU A 1 98 ? 6.478 -3.372 -36.039 1.00 56.88 98 LEU A O 1
ATOM 745 N N . VAL A 1 99 ? 7.825 -3.882 -34.323 1.00 61.41 99 VAL A N 1
ATOM 746 C CA . VAL A 1 99 ? 7.599 -2.650 -33.547 1.00 61.41 99 VAL A CA 1
ATOM 747 C C . VAL A 1 99 ? 8.927 -1.996 -33.146 1.00 61.41 99 VAL A C 1
ATOM 749 O O . VAL A 1 99 ? 8.967 -1.142 -32.261 1.00 61.41 99 VAL A O 1
ATOM 752 N N . SER A 1 100 ? 10.036 -2.373 -33.789 1.00 63.81 100 SER A N 1
ATOM 753 C CA . SER A 1 100 ? 11.295 -1.640 -33.663 1.00 63.81 100 SER A CA 1
ATOM 754 C C . SER A 1 100 ? 11.107 -0.245 -34.266 1.00 63.81 100 SER A C 1
ATOM 756 O O . SER A 1 100 ? 10.622 -0.090 -35.389 1.00 63.81 100 SER A O 1
ATOM 758 N N . GLY A 1 101 ? 11.437 0.795 -33.508 1.00 75.94 101 GLY A N 1
ATOM 759 C CA . GLY A 1 101 ? 11.160 2.171 -33.913 1.00 75.94 101 GLY A CA 1
ATOM 760 C C . GLY A 1 101 ? 11.679 3.189 -32.914 1.00 75.94 101 GLY A C 1
ATOM 761 O O . GLY A 1 101 ? 12.293 2.833 -31.913 1.00 75.94 101 GLY A O 1
ATOM 762 N N . LYS A 1 102 ? 11.431 4.474 -33.164 1.00 86.38 102 LYS A N 1
ATOM 763 C CA . LYS A 1 102 ? 11.822 5.543 -32.239 1.00 86.38 102 LYS A CA 1
ATOM 764 C C . LYS A 1 102 ? 10.824 5.695 -31.094 1.00 86.38 102 LYS A C 1
ATOM 766 O O . LYS A 1 102 ? 9.610 5.640 -31.294 1.00 86.38 102 LYS A O 1
ATOM 771 N N . SER A 1 103 ? 11.349 5.956 -29.901 1.00 88.69 103 SER A N 1
ATOM 772 C CA . SER A 1 103 ? 10.587 6.372 -28.732 1.00 88.69 103 SER A CA 1
ATOM 773 C C . SER A 1 103 ? 9.740 7.587 -29.094 1.00 88.69 103 SER A C 1
ATOM 775 O O . SER A 1 103 ? 10.242 8.581 -29.619 1.00 88.69 103 SER A O 1
ATOM 777 N N . LYS A 1 104 ? 8.444 7.515 -28.785 1.00 88.81 104 LYS A N 1
ATOM 778 C CA . LYS A 1 104 ? 7.500 8.627 -28.981 1.00 88.81 104 LYS A CA 1
ATOM 779 C C . LYS A 1 104 ? 7.579 9.671 -27.864 1.00 88.81 104 LYS A C 1
ATOM 781 O O . LYS A 1 104 ? 6.895 10.689 -27.917 1.00 88.81 104 LYS A O 1
ATOM 786 N N . VAL A 1 105 ? 8.394 9.404 -26.847 1.00 92.06 105 VAL A N 1
ATOM 787 C CA . VAL A 1 105 ? 8.527 10.215 -25.637 1.00 92.06 105 VAL A CA 1
ATOM 788 C C . VAL A 1 105 ? 10.000 10.541 -25.361 1.00 92.06 105 VAL A C 1
ATOM 790 O O . VAL A 1 105 ? 10.876 9.760 -25.758 1.00 92.06 105 VAL A O 1
ATOM 793 N N . PRO A 1 106 ? 10.299 11.669 -24.686 1.00 93.44 106 PRO A N 1
ATOM 794 C CA . PRO A 1 106 ? 11.648 11.984 -24.213 1.00 93.44 106 PRO A CA 1
ATOM 795 C C . PRO A 1 106 ? 12.255 10.870 -23.348 1.00 93.44 106 PRO A C 1
ATOM 797 O O . PRO A 1 106 ? 11.540 10.197 -22.612 1.00 93.44 106 PRO A O 1
ATOM 800 N N . LEU A 1 107 ? 13.583 10.710 -23.367 1.00 91.06 107 LEU A N 1
ATOM 801 C CA . LEU A 1 107 ? 14.264 9.654 -22.598 1.00 91.06 107 LEU A CA 1
ATOM 802 C C . LEU A 1 107 ? 14.098 9.801 -21.080 1.00 91.06 107 LEU A C 1
ATOM 804 O O . LEU A 1 107 ? 13.985 8.801 -20.378 1.00 91.06 107 LEU A O 1
ATOM 808 N N . ALA A 1 108 ? 13.969 11.034 -20.585 1.00 91.12 108 ALA A N 1
ATOM 809 C CA . ALA A 1 108 ? 13.672 11.310 -19.180 1.00 91.12 108 ALA A CA 1
ATOM 810 C C . ALA A 1 108 ? 12.350 10.673 -18.703 1.00 91.12 108 ALA A C 1
ATOM 812 O O . ALA A 1 108 ? 12.197 10.389 -17.520 1.00 91.12 108 ALA A O 1
ATOM 813 N N . CYS A 1 109 ? 11.405 10.393 -19.608 1.00 92.31 109 CYS A N 1
ATOM 814 C CA . CYS A 1 109 ? 10.124 9.777 -19.264 1.00 92.31 109 CYS A CA 1
ATOM 815 C C . CYS A 1 109 ? 10.247 8.352 -18.718 1.00 92.31 109 CYS A C 1
ATOM 817 O O . CYS A 1 109 ? 9.367 7.911 -17.981 1.00 92.31 109 CYS A O 1
ATOM 819 N N . TYR A 1 110 ? 11.330 7.648 -19.049 1.00 89.69 110 TYR A N 1
ATOM 820 C CA . TYR A 1 110 ? 11.617 6.318 -18.512 1.00 89.69 110 TYR A CA 1
ATOM 821 C C . TYR A 1 110 ? 12.232 6.375 -17.101 1.00 89.69 110 TYR A C 1
ATOM 823 O O . TYR A 1 110 ? 12.500 5.331 -16.524 1.00 89.69 110 TYR A O 1
ATOM 831 N N . PHE A 1 111 ? 12.428 7.569 -16.526 1.00 87.00 111 PHE A N 1
ATOM 832 C CA . PHE A 1 111 ? 12.954 7.769 -15.173 1.00 87.00 111 PHE A CA 1
ATOM 833 C C . PHE A 1 111 ? 12.014 8.660 -14.352 1.00 87.00 111 PHE A C 1
ATOM 835 O O . PHE A 1 111 ? 12.247 9.865 -14.223 1.00 87.00 111 PHE A O 1
ATOM 842 N N . PRO A 1 112 ? 10.932 8.101 -13.790 1.00 83.75 112 PRO A N 1
ATOM 843 C CA . PRO A 1 112 ? 9.966 8.894 -13.057 1.00 83.75 112 PRO A CA 1
ATOM 844 C C . PRO A 1 112 ? 10.553 9.585 -11.836 1.00 83.75 112 PRO A C 1
ATOM 846 O O . PRO A 1 112 ? 11.261 8.993 -11.016 1.00 83.75 112 PRO A O 1
ATOM 849 N N . THR A 1 113 ? 10.202 10.857 -11.698 1.00 86.06 113 THR A N 1
ATOM 850 C CA . THR A 1 113 ? 10.628 11.720 -10.594 1.00 86.06 113 THR A CA 1
ATOM 851 C C . THR A 1 113 ? 9.505 11.983 -9.596 1.00 86.06 113 THR A C 1
ATOM 853 O O . THR A 1 113 ? 9.758 12.558 -8.543 1.00 86.06 113 THR A O 1
ATOM 856 N N . GLY A 1 114 ? 8.270 11.577 -9.909 1.00 88.50 114 GLY A N 1
ATOM 857 C CA . GLY A 1 114 ? 7.072 11.972 -9.172 1.00 88.50 114 GLY A CA 1
ATOM 858 C C . GLY A 1 114 ? 6.513 13.337 -9.590 1.00 88.50 114 GLY A C 1
ATOM 859 O O . GLY A 1 114 ? 5.566 13.804 -8.966 1.00 88.50 114 GLY A O 1
ATOM 860 N N . ASN A 1 115 ? 7.064 13.985 -10.628 1.00 93.56 115 ASN A N 1
ATOM 861 C CA . ASN A 1 115 ? 6.523 15.237 -11.169 1.00 93.56 115 ASN A CA 1
ATOM 862 C C . ASN A 1 115 ? 5.249 14.971 -11.984 1.00 93.56 115 ASN A C 1
ATOM 864 O O . ASN A 1 115 ? 5.255 14.151 -12.904 1.00 93.56 115 ASN A O 1
ATOM 868 N N . CYS A 1 116 ? 4.169 15.687 -11.683 1.00 94.81 116 CYS A N 1
ATOM 869 C CA . CYS A 1 116 ? 2.865 15.508 -12.310 1.00 94.81 116 CYS A CA 1
ATOM 870 C C . CYS A 1 116 ? 2.814 15.862 -13.805 1.00 94.81 116 CYS A C 1
ATOM 872 O O . CYS A 1 116 ? 1.948 15.337 -14.514 1.00 94.81 116 CYS A O 1
ATOM 874 N N . SER A 1 117 ? 3.767 16.652 -14.323 1.00 94.69 117 SER A N 1
ATOM 875 C CA . SER A 1 117 ? 3.899 16.893 -15.770 1.00 94.69 117 SER A CA 1
ATOM 876 C C . SER A 1 117 ? 4.193 15.612 -16.554 1.00 94.69 117 SER A C 1
ATOM 878 O O . SER A 1 117 ? 3.872 15.532 -17.736 1.00 94.69 117 SER A O 1
ATOM 880 N N . TRP A 1 118 ? 4.717 14.565 -15.905 1.00 95.44 118 TRP A N 1
ATOM 881 C CA . TRP A 1 118 ? 4.982 13.272 -16.539 1.00 95.44 118 TRP A CA 1
ATOM 882 C C . TRP A 1 118 ? 3.734 12.688 -17.222 1.00 95.44 118 TRP A C 1
ATOM 884 O O . TRP A 1 118 ? 3.821 12.142 -18.322 1.00 95.44 118 TRP A O 1
ATOM 894 N N . PHE A 1 119 ? 2.545 12.853 -16.632 1.00 94.12 119 PHE A N 1
ATOM 895 C CA . PHE A 1 119 ? 1.307 12.346 -17.229 1.00 94.12 119 PHE A CA 1
ATOM 896 C C . PHE A 1 119 ? 1.017 12.987 -18.590 1.00 94.12 119 PHE A C 1
ATOM 898 O O . PHE A 1 119 ? 0.667 12.281 -19.533 1.00 94.12 119 PHE A O 1
ATOM 905 N N . THR A 1 120 ? 1.205 14.299 -18.738 1.00 94.06 120 THR A N 1
ATOM 906 C CA . THR A 1 120 ? 0.966 15.001 -20.008 1.00 94.06 120 THR A CA 1
ATOM 907 C C . THR A 1 120 ? 2.149 14.880 -20.965 1.00 94.06 120 THR A C 1
ATOM 909 O O . THR A 1 120 ? 1.965 14.593 -22.148 1.00 94.06 120 THR A O 1
ATOM 912 N N . GLU A 1 121 ? 3.370 15.070 -20.469 1.00 94.19 121 GLU A N 1
ATOM 913 C CA . GLU A 1 121 ? 4.589 15.171 -21.276 1.00 94.19 121 GLU A CA 1
ATOM 914 C C . GLU A 1 121 ? 5.153 13.819 -21.715 1.00 94.19 121 GLU A C 1
ATOM 916 O O . GLU A 1 121 ? 5.885 13.768 -22.708 1.00 94.19 121 GLU A O 1
ATOM 921 N N . CYS A 1 122 ? 4.799 12.739 -21.015 1.00 94.06 122 CYS A N 1
ATOM 922 C CA . CYS A 1 122 ? 5.240 11.381 -21.310 1.00 94.06 122 CYS A CA 1
ATOM 923 C C . CYS A 1 122 ? 4.063 10.508 -21.737 1.00 94.06 122 CYS A C 1
ATOM 925 O O . CYS A 1 122 ? 3.936 10.168 -22.916 1.00 94.06 122 CYS A O 1
ATOM 927 N N . LEU A 1 123 ? 3.162 10.184 -20.808 1.00 91.94 123 LEU A N 1
ATOM 928 C CA . LEU A 1 123 ? 2.076 9.247 -21.090 1.00 91.94 123 LEU A CA 1
ATOM 929 C C . LEU A 1 123 ? 1.107 9.800 -22.151 1.00 91.94 123 LEU A C 1
ATOM 931 O O . LEU A 1 123 ? 0.783 9.105 -23.112 1.00 91.94 123 LEU A O 1
ATOM 935 N N . GLY A 1 124 ? 0.729 11.075 -22.053 1.00 91.44 124 GLY A N 1
ATOM 936 C CA . GLY A 1 124 ? -0.132 11.759 -23.021 1.00 91.44 124 GLY A CA 1
ATOM 937 C C . GLY A 1 124 ? 0.488 11.939 -24.411 1.00 91.44 124 GLY A C 1
ATOM 938 O O . GLY A 1 124 ? -0.236 11.978 -25.402 1.00 91.44 124 GLY A O 1
ATOM 939 N N . LYS A 1 125 ? 1.823 11.981 -24.532 1.00 90.62 125 LYS A N 1
ATOM 940 C CA . LYS A 1 125 ? 2.493 11.954 -25.849 1.00 90.62 125 LYS A CA 1
ATOM 941 C C . LYS A 1 125 ? 2.487 10.563 -26.477 1.00 90.62 125 LYS A C 1
ATOM 943 O O . LYS A 1 125 ? 2.507 10.433 -27.700 1.00 90.62 125 LYS A O 1
ATOM 948 N N . ARG A 1 126 ? 2.455 9.515 -25.652 1.00 88.12 126 ARG A N 1
ATOM 949 C CA . ARG A 1 126 ? 2.377 8.126 -26.111 1.00 88.12 126 ARG A CA 1
ATOM 950 C C . ARG A 1 126 ? 0.960 7.718 -26.509 1.00 88.12 126 ARG A C 1
ATOM 952 O O . ARG A 1 126 ? 0.815 6.920 -27.442 1.00 88.12 126 ARG A O 1
ATOM 959 N N . VAL A 1 127 ? -0.059 8.225 -25.814 1.00 85.62 127 VAL A N 1
ATOM 960 C CA . VAL A 1 127 ? -1.466 7.899 -26.071 1.00 85.62 127 VAL A CA 1
ATOM 961 C C . VAL A 1 127 ? -2.372 9.122 -26.121 1.00 85.62 127 VAL A C 1
ATOM 963 O O . VAL A 1 127 ? -2.321 10.000 -25.268 1.00 85.62 127 VAL A O 1
ATOM 966 N N . ASN A 1 128 ? -3.286 9.136 -27.091 1.00 82.25 128 ASN A N 1
ATOM 967 C CA . ASN A 1 128 ? -4.225 10.237 -27.292 1.00 82.25 128 ASN A CA 1
ATOM 968 C C . ASN A 1 128 ? -5.480 10.113 -26.397 1.00 82.25 128 ASN A C 1
ATOM 970 O O . ASN A 1 128 ? -6.605 10.111 -26.889 1.00 82.25 128 ASN A O 1
ATOM 974 N N . CYS A 1 129 ? -5.294 9.966 -25.081 1.00 86.94 129 CYS A N 1
ATOM 975 C CA . CYS A 1 129 ? -6.382 9.819 -24.101 1.00 86.94 129 CYS A CA 1
ATOM 976 C C . CYS A 1 129 ? -6.572 11.113 -23.286 1.00 86.94 129 CYS A C 1
ATOM 978 O O . CYS A 1 129 ? -6.461 11.107 -22.061 1.00 86.94 129 CYS A O 1
ATOM 980 N N . SER A 1 130 ? -6.799 12.245 -23.965 1.00 85.25 130 SER A N 1
ATOM 981 C CA . SER A 1 130 ? -6.679 13.594 -23.377 1.00 85.25 130 SER A CA 1
ATOM 982 C C . SER A 1 130 ? -7.461 13.800 -22.069 1.00 85.25 130 SER A C 1
ATOM 984 O O . SER A 1 130 ? -6.895 14.313 -21.105 1.00 85.25 130 SER A O 1
ATOM 986 N N . SER A 1 131 ? -8.720 13.354 -21.990 1.00 88.38 131 SER A N 1
ATOM 987 C CA . SER A 1 131 ? -9.547 13.506 -20.782 1.00 88.38 131 SER A CA 1
ATOM 988 C C . SER A 1 131 ? -9.005 12.711 -19.591 1.00 88.38 131 SER A C 1
ATOM 990 O O . SER A 1 131 ? -8.883 13.252 -18.495 1.00 88.38 131 SER A O 1
ATOM 992 N N . THR A 1 132 ? -8.631 11.448 -19.803 1.00 89.44 132 THR A N 1
ATOM 993 C CA . THR A 1 132 ? -8.092 10.575 -18.753 1.00 89.44 132 THR A CA 1
ATOM 994 C C . THR A 1 132 ? -6.726 11.050 -18.266 1.00 89.44 132 THR A C 1
ATOM 996 O O . THR A 1 132 ? -6.474 11.068 -17.065 1.00 89.44 132 THR A O 1
ATOM 999 N N . ILE A 1 133 ? -5.859 11.482 -19.188 1.00 92.25 133 ILE A N 1
ATOM 1000 C CA . ILE A 1 133 ? -4.546 12.040 -18.848 1.00 92.25 133 ILE A CA 1
ATOM 1001 C C . ILE A 1 133 ? -4.705 13.321 -18.032 1.00 92.25 133 ILE A C 1
ATOM 1003 O O . ILE A 1 133 ? -4.063 13.456 -16.995 1.00 92.25 133 ILE A O 1
ATOM 1007 N N . LYS A 1 134 ? -5.602 14.224 -18.446 1.00 91.06 134 LYS A N 1
ATOM 1008 C CA . LYS A 1 134 ? -5.895 15.452 -17.701 1.00 91.06 134 LYS A CA 1
ATOM 1009 C C . LYS A 1 134 ? -6.371 15.146 -16.278 1.00 91.06 134 LYS A C 1
ATOM 1011 O O . LYS A 1 134 ? -5.841 15.725 -15.336 1.00 91.06 134 LYS A O 1
ATOM 1016 N N . ALA A 1 135 ? -7.295 14.199 -16.118 1.00 88.69 135 ALA A N 1
ATOM 1017 C CA . ALA A 1 135 ? -7.789 13.792 -14.803 1.00 88.69 135 ALA A CA 1
ATOM 1018 C C . ALA A 1 135 ? -6.677 13.204 -13.910 1.00 88.69 135 ALA A C 1
ATOM 1020 O O . ALA A 1 135 ? -6.616 13.510 -12.722 1.00 88.69 135 ALA A O 1
ATOM 1021 N N . ALA A 1 136 ? -5.768 12.399 -14.472 1.00 89.94 136 ALA A N 1
ATOM 1022 C CA . ALA A 1 136 ? -4.619 11.865 -13.736 1.00 89.94 136 ALA A CA 1
ATOM 1023 C C . ALA A 1 136 ? -3.642 12.968 -13.301 1.00 89.94 136 ALA A C 1
ATOM 1025 O O . ALA A 1 136 ? -3.177 12.980 -12.162 1.00 89.94 136 ALA A O 1
ATOM 1026 N N . THR A 1 137 ? -3.369 13.933 -14.184 1.00 93.94 137 THR A N 1
ATOM 1027 C CA . THR A 1 137 ? -2.549 15.106 -13.859 1.00 93.94 137 THR A CA 1
ATOM 1028 C C . THR A 1 137 ? -3.175 15.936 -12.743 1.00 93.94 137 THR A C 1
ATOM 1030 O O . THR A 1 137 ? -2.472 16.318 -11.813 1.00 93.94 137 THR A O 1
ATOM 1033 N N . GLU A 1 138 ? -4.485 16.186 -12.795 1.00 91.00 138 GLU A N 1
ATOM 1034 C CA . GLU A 1 138 ? -5.210 16.915 -11.748 1.00 91.00 138 GLU A CA 1
ATOM 1035 C C . GLU A 1 138 ? -5.120 16.199 -10.394 1.00 91.00 138 GLU A C 1
ATOM 1037 O O . GLU A 1 138 ? -4.770 16.826 -9.395 1.00 91.00 138 GLU A O 1
ATOM 1042 N N . ARG A 1 139 ? -5.331 14.876 -10.355 1.00 87.81 139 ARG A N 1
ATOM 1043 C CA . ARG A 1 139 ? -5.169 14.090 -9.119 1.00 87.81 139 ARG A CA 1
ATOM 1044 C C . ARG A 1 139 ? -3.739 14.117 -8.581 1.00 87.81 139 ARG A C 1
ATOM 1046 O O . ARG A 1 139 ? -3.542 14.232 -7.375 1.00 87.81 139 ARG A O 1
ATOM 1053 N N . CYS A 1 140 ? -2.737 14.064 -9.453 1.00 91.50 140 CYS A N 1
ATOM 1054 C CA . CYS A 1 140 ? -1.345 14.207 -9.037 1.00 91.50 140 CYS A CA 1
ATOM 1055 C C . CYS A 1 140 ? -1.060 15.609 -8.464 1.00 91.50 140 CYS A C 1
ATOM 1057 O O . CYS A 1 140 ? -0.436 15.727 -7.412 1.00 91.50 140 CYS A O 1
ATOM 1059 N N . ASN A 1 141 ? -1.566 16.676 -9.090 1.00 92.62 141 ASN A N 1
ATOM 1060 C CA . ASN A 1 141 ? -1.388 18.048 -8.595 1.00 92.62 141 ASN A CA 1
ATOM 1061 C C . ASN A 1 141 ? -2.085 18.280 -7.241 1.00 92.62 141 ASN A C 1
ATOM 1063 O O . ASN A 1 141 ? -1.607 19.056 -6.410 1.00 92.62 141 ASN A O 1
ATOM 1067 N N . ASN A 1 142 ? -3.198 17.589 -6.989 1.00 88.69 142 ASN A N 1
ATOM 1068 C CA . ASN A 1 142 ? -3.844 17.585 -5.678 1.00 88.69 142 ASN A CA 1
ATOM 1069 C C . ASN A 1 142 ? -2.907 17.016 -4.601 1.00 88.69 142 ASN A C 1
ATOM 1071 O O . ASN A 1 142 ? -2.819 17.575 -3.510 1.00 88.69 142 ASN A O 1
ATOM 1075 N N . LEU A 1 143 ? -2.143 15.966 -4.921 1.00 87.19 143 LEU A N 1
ATOM 1076 C CA . LEU A 1 143 ? -1.104 15.445 -4.032 1.00 87.19 143 LEU A CA 1
ATOM 1077 C C . LEU A 1 143 ? 0.049 16.442 -3.832 1.00 87.19 143 LEU A C 1
ATOM 1079 O O . LEU A 1 143 ? 0.501 16.603 -2.703 1.00 87.19 143 LEU A O 1
ATOM 1083 N N . ASP A 1 144 ? 0.491 17.160 -4.870 1.00 89.94 144 ASP A N 1
ATOM 1084 C CA . ASP A 1 144 ? 1.481 18.245 -4.710 1.00 89.94 144 ASP A CA 1
ATOM 1085 C C . ASP A 1 144 ? 0.993 19.333 -3.751 1.00 89.94 144 ASP A C 1
ATOM 1087 O O . ASP A 1 144 ? 1.753 19.822 -2.915 1.00 89.94 144 ASP A O 1
ATOM 1091 N N . THR A 1 145 ? -0.290 19.679 -3.838 1.00 89.31 145 THR A N 1
ATOM 1092 C CA . THR A 1 145 ? -0.915 20.656 -2.940 1.00 89.31 145 THR A CA 1
ATOM 1093 C C . THR A 1 145 ? -0.982 20.116 -1.511 1.00 89.31 145 THR A C 1
ATOM 1095 O O . THR A 1 145 ? -0.606 20.817 -0.571 1.00 89.31 145 THR A O 1
ATOM 1098 N N . ALA A 1 146 ? -1.377 18.849 -1.337 1.00 85.38 146 ALA A N 1
ATOM 1099 C CA . ALA A 1 146 ? -1.368 18.178 -0.039 1.00 85.38 146 ALA A CA 1
ATOM 1100 C C . ALA A 1 146 ? 0.035 18.191 0.588 1.00 85.38 146 ALA A C 1
ATOM 1102 O O . ALA A 1 146 ? 0.181 18.537 1.757 1.00 85.38 146 ALA A O 1
ATOM 1103 N N . SER A 1 147 ? 1.071 17.902 -0.208 1.00 87.44 147 SER A N 1
ATOM 1104 C CA . SER A 1 147 ? 2.473 17.875 0.225 1.00 87.44 147 SER A CA 1
ATOM 1105 C C . SER A 1 147 ? 2.930 19.182 0.884 1.00 87.44 147 SER A C 1
ATOM 1107 O O . SER A 1 147 ? 3.820 19.158 1.725 1.00 87.44 147 SER A O 1
ATOM 1109 N N . GLN A 1 148 ? 2.340 20.327 0.534 1.00 89.62 148 GLN A N 1
ATOM 1110 C CA . GLN A 1 148 ? 2.706 21.628 1.112 1.00 89.62 148 GLN A CA 1
ATOM 1111 C C . GLN A 1 148 ? 2.149 21.839 2.526 1.00 89.62 148 GLN A C 1
ATOM 1113 O O . GLN A 1 148 ? 2.587 22.745 3.229 1.00 89.62 148 GLN A O 1
ATOM 1118 N N . SER A 1 149 ? 1.169 21.030 2.928 1.00 87.12 149 SER A N 1
ATOM 1119 C CA . SER A 1 149 ? 0.409 21.186 4.174 1.00 87.12 149 SER A CA 1
ATOM 1120 C C . SER A 1 149 ? 0.626 20.033 5.161 1.00 87.12 149 SER A C 1
ATOM 1122 O O . SER A 1 149 ? -0.094 19.934 6.151 1.00 87.12 149 SER A O 1
ATOM 1124 N N . VAL A 1 150 ? 1.598 19.156 4.896 1.00 85.69 150 VAL A N 1
ATOM 1125 C CA . VAL A 1 150 ? 1.915 17.976 5.717 1.00 85.69 150 VAL A CA 1
ATOM 1126 C C . VAL A 1 150 ? 3.358 18.006 6.220 1.00 85.69 150 VAL A C 1
ATOM 1128 O O . VAL A 1 150 ? 4.204 18.742 5.702 1.00 85.69 150 VAL A O 1
ATOM 1131 N N . SER A 1 151 ? 3.643 17.195 7.240 1.00 87.00 151 SER A N 1
ATOM 1132 C CA . SER A 1 151 ? 4.983 17.031 7.811 1.00 87.00 151 SER A CA 1
ATOM 1133 C C . SER A 1 151 ? 5.989 16.448 6.809 1.00 87.00 151 SER A C 1
ATOM 1135 O O . SER A 1 151 ? 5.611 15.971 5.740 1.00 87.00 151 SER A O 1
ATOM 1137 N N . GLU A 1 152 ? 7.276 16.428 7.167 1.00 86.50 152 GLU A N 1
ATOM 1138 C CA . GLU A 1 152 ? 8.335 15.813 6.349 1.00 86.50 152 GLU A CA 1
ATOM 1139 C C . GLU A 1 152 ? 8.029 14.347 5.998 1.00 86.50 152 GLU A C 1
ATOM 1141 O O . GLU A 1 152 ? 8.174 13.951 4.843 1.00 86.50 152 GLU A O 1
ATOM 1146 N N . ASN A 1 153 ? 7.496 13.571 6.949 1.00 81.94 153 ASN A N 1
ATOM 1147 C CA . ASN A 1 153 ? 7.072 12.190 6.699 1.00 81.94 153 ASN A CA 1
ATOM 1148 C C . ASN A 1 153 ? 5.905 12.135 5.698 1.00 81.94 153 ASN A C 1
ATOM 1150 O O . ASN A 1 153 ? 5.866 11.269 4.825 1.00 81.94 153 ASN A O 1
ATOM 1154 N N . GLY A 1 154 ? 4.962 13.080 5.794 1.00 83.00 154 GLY A N 1
ATOM 1155 C CA . GLY A 1 154 ? 3.859 13.219 4.840 1.00 83.00 154 GLY A CA 1
ATOM 1156 C C . GLY A 1 154 ? 4.347 13.571 3.435 1.00 83.00 154 GLY A C 1
ATOM 1157 O O . GLY A 1 154 ? 3.869 13.004 2.453 1.00 83.00 154 GLY A O 1
ATOM 1158 N N . GLN A 1 155 ? 5.342 14.453 3.330 1.00 88.44 155 GLN A N 1
ATOM 1159 C CA . GLN A 1 155 ? 5.970 14.828 2.061 1.00 88.44 155 GLN A CA 1
ATOM 1160 C C . GLN A 1 155 ? 6.711 13.649 1.433 1.00 88.44 155 GLN A C 1
ATOM 1162 O O . GLN A 1 155 ? 6.578 13.403 0.232 1.00 88.44 155 GLN A O 1
ATOM 1167 N N . GLU A 1 156 ? 7.471 12.898 2.232 1.00 85.19 156 GLU A N 1
ATOM 1168 C CA . GLU A 1 156 ? 8.142 11.681 1.779 1.00 85.19 156 GLU A CA 1
ATOM 1169 C C . GLU A 1 156 ? 7.122 10.669 1.246 1.00 85.19 156 GLU A C 1
ATOM 1171 O O . GLU A 1 156 ? 7.284 10.161 0.132 1.00 85.19 156 GLU A O 1
ATOM 1176 N N . TRP A 1 157 ? 6.027 10.442 1.978 1.00 83.44 157 TRP A N 1
ATOM 1177 C CA . TRP A 1 157 ? 4.963 9.543 1.539 1.00 83.44 157 TRP A CA 1
ATOM 1178 C C . TRP A 1 157 ? 4.334 9.996 0.215 1.00 83.44 157 TRP A C 1
ATOM 1180 O O . TRP A 1 157 ? 4.196 9.201 -0.716 1.00 83.44 157 TRP A O 1
ATOM 1190 N N . VAL A 1 158 ? 3.996 11.282 0.079 1.00 86.50 158 VAL A N 1
ATOM 1191 C CA . VAL A 1 158 ? 3.409 11.824 -1.156 1.00 86.50 158 VAL A CA 1
ATOM 1192 C C . VAL A 1 158 ? 4.369 11.673 -2.340 1.00 86.50 158 VAL A C 1
ATOM 1194 O O . VAL A 1 158 ? 3.976 11.208 -3.414 1.00 86.50 158 VAL A O 1
ATOM 1197 N N . ASN A 1 159 ? 5.641 12.032 -2.162 1.00 86.31 159 ASN A N 1
ATOM 1198 C CA . ASN A 1 159 ? 6.636 11.989 -3.232 1.00 86.31 159 ASN A CA 1
ATOM 1199 C C . ASN A 1 159 ? 6.949 10.559 -3.684 1.00 86.31 159 ASN A C 1
ATOM 1201 O O . ASN A 1 159 ? 6.997 10.284 -4.887 1.00 86.31 159 ASN A O 1
ATOM 1205 N N . THR A 1 160 ? 7.107 9.636 -2.736 1.00 82.56 160 THR A N 1
ATOM 1206 C CA . THR A 1 160 ? 7.328 8.215 -3.034 1.00 82.56 160 THR A CA 1
ATOM 1207 C C . THR A 1 160 ? 6.110 7.582 -3.706 1.00 82.56 160 THR A C 1
ATOM 1209 O O . THR A 1 160 ? 6.272 6.840 -4.676 1.00 82.56 160 THR A O 1
ATOM 1212 N N . THR A 1 161 ? 4.896 7.942 -3.283 1.00 84.25 161 THR A N 1
ATOM 1213 C CA . THR A 1 161 ? 3.641 7.460 -3.877 1.00 84.25 161 THR A CA 1
ATOM 1214 C C . THR A 1 161 ? 3.480 7.917 -5.326 1.00 84.25 161 THR A C 1
ATOM 1216 O O . THR A 1 161 ? 3.246 7.087 -6.204 1.00 84.25 161 THR A O 1
ATOM 1219 N N . LYS A 1 162 ? 3.681 9.209 -5.628 1.00 89.06 162 LYS A N 1
ATOM 1220 C CA . LYS A 1 162 ? 3.635 9.711 -7.017 1.00 89.06 162 LYS A CA 1
ATOM 1221 C C . LYS A 1 162 ? 4.644 8.989 -7.910 1.00 89.06 162 LYS A C 1
ATOM 1223 O O . LYS A 1 162 ? 4.313 8.597 -9.028 1.00 89.06 162 LYS A O 1
ATOM 1228 N N . LYS A 1 163 ? 5.869 8.782 -7.414 1.00 86.31 163 LYS A N 1
ATOM 1229 C CA . LYS A 1 163 ? 6.910 8.053 -8.147 1.00 86.31 163 LYS A CA 1
ATOM 1230 C C . LYS A 1 163 ? 6.519 6.592 -8.388 1.00 86.31 163 LYS A C 1
ATOM 1232 O O . LYS A 1 163 ? 6.706 6.100 -9.496 1.00 86.31 163 LYS A O 1
ATOM 1237 N N . CYS A 1 164 ? 5.938 5.924 -7.392 1.00 83.81 164 CYS A N 1
ATOM 1238 C CA . CYS A 1 164 ? 5.408 4.568 -7.533 1.00 83.81 164 CYS A CA 1
ATOM 1239 C C . CYS A 1 164 ? 4.341 4.487 -8.635 1.00 83.81 164 CYS A C 1
ATOM 1241 O O . CYS A 1 164 ? 4.432 3.623 -9.508 1.00 83.81 164 CYS A O 1
ATOM 1243 N N . ILE A 1 165 ? 3.377 5.418 -8.650 1.00 85.19 165 ILE A N 1
ATOM 1244 C CA . ILE A 1 165 ? 2.289 5.426 -9.643 1.00 85.19 165 ILE A CA 1
ATOM 1245 C C . ILE A 1 165 ? 2.870 5.520 -11.053 1.00 85.19 165 ILE A C 1
ATOM 1247 O O . ILE A 1 165 ? 2.503 4.747 -11.934 1.00 85.19 165 ILE A O 1
ATOM 1251 N N . GLN A 1 166 ? 3.825 6.427 -11.256 1.00 88.88 166 GLN A N 1
ATOM 1252 C CA . GLN A 1 166 ? 4.497 6.583 -12.543 1.00 88.88 166 GLN A CA 1
ATOM 1253 C C . GLN A 1 166 ? 5.300 5.328 -12.922 1.00 88.88 166 GLN A C 1
ATOM 1255 O O . GLN A 1 166 ? 5.191 4.867 -14.056 1.00 88.88 166 GLN A O 1
ATOM 1260 N N . ASN A 1 167 ? 6.042 4.730 -11.981 1.00 83.44 167 ASN A N 1
ATOM 1261 C CA . ASN A 1 167 ? 6.802 3.490 -12.198 1.00 83.44 167 ASN A CA 1
ATOM 1262 C C . ASN A 1 167 ? 5.918 2.311 -12.630 1.00 83.44 167 ASN A C 1
ATOM 1264 O O . ASN A 1 167 ? 6.309 1.537 -13.504 1.00 83.44 167 ASN A O 1
ATOM 1268 N N . ASN A 1 168 ? 4.711 2.199 -12.071 1.00 82.38 168 ASN A N 1
ATOM 1269 C CA . ASN A 1 168 ? 3.725 1.186 -12.461 1.00 82.38 168 ASN A CA 1
ATOM 1270 C C . ASN A 1 168 ? 3.164 1.390 -13.877 1.00 82.38 168 ASN A C 1
ATOM 1272 O O . ASN A 1 168 ? 2.454 0.524 -14.381 1.00 82.38 168 ASN A O 1
ATOM 1276 N N . MET A 1 169 ? 3.475 2.513 -14.528 1.00 85.12 169 MET A N 1
ATOM 1277 C CA . MET A 1 169 ? 2.958 2.868 -15.847 1.00 85.12 169 MET A CA 1
ATOM 1278 C C . MET A 1 169 ? 4.042 3.037 -16.922 1.00 85.12 169 MET A C 1
ATOM 1280 O O . MET A 1 169 ? 3.701 3.208 -18.094 1.00 85.12 169 MET A O 1
ATOM 1284 N N . ILE A 1 170 ? 5.334 2.982 -16.571 1.00 86.62 170 ILE A N 1
ATOM 1285 C CA . ILE A 1 170 ? 6.445 3.190 -17.523 1.00 86.62 170 ILE A CA 1
ATOM 1286 C C . ILE A 1 170 ? 6.383 2.210 -18.694 1.00 86.62 170 ILE A C 1
ATOM 1288 O O . ILE A 1 170 ? 6.684 2.595 -19.824 1.00 86.62 170 ILE A O 1
ATOM 1292 N N . HIS A 1 171 ? 6.005 0.950 -18.459 1.00 85.56 171 HIS A N 1
ATOM 1293 C CA . HIS A 1 171 ? 6.001 -0.070 -19.511 1.00 85.56 171 HIS A CA 1
ATOM 1294 C C . HIS A 1 171 ? 5.064 0.298 -20.671 1.00 85.56 171 HIS A C 1
ATOM 1296 O O . HIS A 1 171 ? 5.336 -0.036 -21.820 1.00 85.56 171 HIS A O 1
ATOM 1302 N N . TYR A 1 172 ? 4.027 1.097 -20.419 1.00 87.12 172 TYR A N 1
ATOM 1303 C CA . TYR A 1 172 ? 3.138 1.593 -21.467 1.00 87.12 172 TYR A CA 1
ATOM 1304 C C . TYR A 1 172 ? 3.756 2.667 -22.374 1.00 87.12 172 TYR A C 1
ATOM 1306 O O . TYR A 1 172 ? 3.203 2.958 -23.438 1.00 87.12 172 TYR A O 1
ATOM 1314 N N . LEU A 1 173 ? 4.894 3.259 -21.994 1.00 89.44 173 LEU A N 1
ATOM 1315 C CA . LEU A 1 173 ? 5.629 4.201 -22.843 1.00 89.44 173 LEU A CA 1
ATOM 1316 C C . LEU A 1 173 ? 6.251 3.504 -24.059 1.00 89.44 173 LEU A C 1
ATOM 1318 O O . LEU A 1 173 ? 6.387 4.118 -25.122 1.00 89.44 173 LEU A O 1
ATOM 1322 N N . TYR A 1 174 ? 6.561 2.213 -23.930 1.00 87.56 174 TYR A N 1
ATOM 1323 C CA . TYR A 1 174 ? 7.171 1.426 -24.990 1.00 87.56 174 TYR A CA 1
ATOM 1324 C C . TYR A 1 174 ? 6.181 1.201 -26.150 1.00 87.56 174 TYR A C 1
ATOM 1326 O O . TYR A 1 174 ? 5.018 0.839 -25.935 1.00 87.56 174 TYR A O 1
ATOM 1334 N N . PRO A 1 175 ? 6.591 1.428 -27.411 1.00 83.81 175 PRO A N 1
ATOM 1335 C CA . PRO A 1 175 ? 5.751 1.163 -28.581 1.00 83.81 175 PRO A CA 1
ATOM 1336 C C . PRO A 1 175 ? 5.276 -0.292 -28.693 1.00 83.81 175 PRO A C 1
ATOM 1338 O O . PRO A 1 175 ? 4.185 -0.528 -29.200 1.00 83.81 175 PRO A O 1
ATOM 1341 N N . GLN A 1 176 ? 6.079 -1.237 -28.195 1.00 81.00 176 GLN A N 1
ATOM 1342 C CA . GLN A 1 176 ? 5.849 -2.685 -28.239 1.00 81.00 176 GLN A CA 1
ATOM 1343 C C . GLN A 1 176 ? 4.647 -3.120 -27.385 1.00 81.00 176 GLN A C 1
ATOM 1345 O O . GLN A 1 176 ? 4.065 -4.172 -27.636 1.00 81.00 176 GLN A O 1
ATOM 1350 N N . ILE A 1 177 ? 4.272 -2.314 -26.388 1.00 78.56 177 ILE A N 1
ATOM 1351 C CA . ILE A 1 177 ? 3.169 -2.606 -25.474 1.00 78.56 177 ILE A CA 1
ATOM 1352 C C . ILE A 1 177 ? 1.876 -1.992 -26.018 1.00 78.56 177 ILE A C 1
ATOM 1354 O O . ILE A 1 177 ? 1.792 -0.788 -26.296 1.00 78.56 177 ILE A O 1
ATOM 1358 N N . ASN A 1 178 ? 0.846 -2.826 -26.172 1.00 76.69 178 ASN A N 1
ATOM 1359 C CA . ASN A 1 178 ? -0.464 -2.371 -26.618 1.00 76.69 178 ASN A CA 1
ATOM 1360 C C . ASN A 1 178 ? -1.183 -1.626 -25.485 1.00 76.69 178 ASN A C 1
ATOM 1362 O O . ASN A 1 178 ? -1.322 -2.140 -24.378 1.00 76.69 178 ASN A O 1
ATOM 1366 N N . LEU A 1 179 ? -1.666 -0.420 -25.779 1.00 77.31 179 LEU A N 1
ATOM 1367 C CA . LEU A 1 179 ? -2.386 0.415 -24.828 1.00 77.31 179 LEU A CA 1
ATOM 1368 C C . LEU A 1 179 ? -3.557 1.100 -25.529 1.00 77.31 179 LEU A C 1
ATOM 1370 O O . LEU A 1 179 ? -3.363 1.930 -26.418 1.00 77.31 179 LEU A O 1
ATOM 1374 N N . ALA A 1 180 ? -4.767 0.769 -25.088 1.00 80.94 180 ALA A N 1
ATOM 1375 C CA . ALA A 1 180 ? -6.008 1.348 -25.581 1.00 80.94 180 ALA A CA 1
ATOM 1376 C C . ALA A 1 180 ? -6.623 2.293 -24.535 1.00 80.94 180 ALA A C 1
ATOM 1378 O O . ALA A 1 180 ? -6.603 2.013 -23.334 1.00 80.94 180 ALA A O 1
ATOM 1379 N N . CYS A 1 181 ? -7.188 3.421 -24.986 1.00 83.06 181 CYS A N 1
ATOM 1380 C CA . CYS A 1 181 ? -7.717 4.452 -24.084 1.00 83.06 181 CYS A CA 1
ATOM 1381 C C . CYS A 1 181 ? -8.888 3.975 -23.217 1.00 83.06 181 CYS A C 1
ATOM 1383 O O . CYS A 1 181 ? -9.046 4.462 -22.102 1.00 83.06 181 CYS A O 1
ATOM 1385 N N . ASN A 1 182 ? -9.681 3.010 -23.690 1.00 80.44 182 ASN A N 1
ATOM 1386 C CA . ASN A 1 182 ? -10.798 2.437 -22.933 1.00 80.44 182 ASN A CA 1
ATOM 1387 C C . ASN A 1 182 ? -10.360 1.772 -21.614 1.00 80.44 182 ASN A C 1
ATOM 1389 O O . ASN A 1 182 ? -11.141 1.735 -20.667 1.00 80.44 182 ASN A O 1
ATOM 1393 N N . ASN A 1 183 ? -9.112 1.307 -21.528 1.00 81.50 183 ASN A N 1
ATOM 1394 C CA . ASN A 1 183 ? -8.565 0.680 -20.325 1.00 81.50 183 ASN A CA 1
ATOM 1395 C C . ASN A 1 183 ? -7.746 1.649 -19.458 1.00 81.50 183 ASN A C 1
ATOM 1397 O O . ASN A 1 183 ? -7.381 1.301 -18.338 1.00 81.50 183 ASN A O 1
ATOM 1401 N N . MET A 1 184 ? -7.470 2.866 -19.939 1.00 83.81 184 MET A N 1
ATOM 1402 C CA . MET A 1 184 ? -6.520 3.774 -19.291 1.00 83.81 184 MET A CA 1
ATOM 1403 C C . MET A 1 184 ? -6.976 4.228 -17.899 1.00 83.81 184 MET A C 1
ATOM 1405 O O . MET A 1 184 ? -6.160 4.254 -16.983 1.00 83.81 184 MET A O 1
ATOM 1409 N N . SER A 1 185 ? -8.267 4.537 -17.713 1.00 82.31 185 SER A N 1
ATOM 1410 C CA . SER A 1 185 ? -8.778 4.948 -16.391 1.00 82.31 185 SER A CA 1
ATOM 1411 C C . SER A 1 185 ? -8.536 3.857 -15.350 1.00 82.31 185 SER A C 1
ATOM 1413 O O . SER A 1 185 ? -7.926 4.118 -14.321 1.00 82.31 185 SER A O 1
ATOM 1415 N N . LYS A 1 186 ? -8.885 2.609 -15.691 1.00 80.19 186 LYS A N 1
ATOM 1416 C CA . LYS A 1 186 ? -8.696 1.440 -14.822 1.00 80.19 186 LYS A CA 1
ATOM 1417 C C . LYS A 1 186 ? -7.224 1.179 -14.509 1.00 80.19 186 LYS A C 1
ATOM 1419 O O . LYS A 1 186 ? -6.891 0.829 -13.385 1.00 80.19 186 LYS A O 1
ATOM 1424 N N . ILE A 1 187 ? -6.339 1.348 -15.493 1.00 82.31 187 ILE A N 1
ATOM 1425 C CA . ILE A 1 187 ? -4.890 1.191 -15.302 1.00 82.31 187 ILE A CA 1
ATOM 1426 C C . ILE A 1 187 ? -4.366 2.221 -14.297 1.00 82.31 187 ILE A C 1
ATOM 1428 O O . ILE A 1 187 ? -3.599 1.865 -13.402 1.00 82.31 187 ILE A O 1
ATOM 1432 N N . ILE A 1 188 ? -4.775 3.485 -14.433 1.00 82.94 188 ILE A N 1
ATOM 1433 C CA . ILE A 1 188 ? -4.361 4.549 -13.515 1.00 82.94 188 ILE A CA 1
ATOM 1434 C C . ILE A 1 188 ? -4.925 4.292 -12.117 1.00 82.94 188 ILE A C 1
ATOM 1436 O O . ILE A 1 188 ? -4.158 4.288 -11.162 1.00 82.94 188 ILE A O 1
ATOM 1440 N N . GLU A 1 189 ? -6.221 4.003 -12.002 1.00 77.25 189 GLU A N 1
ATOM 1441 C CA . GLU A 1 189 ? -6.887 3.698 -10.726 1.00 77.25 189 GLU A CA 1
ATOM 1442 C C . GLU A 1 189 ? -6.242 2.497 -10.021 1.00 77.25 189 GLU A C 1
ATOM 1444 O O . GLU A 1 189 ? -5.981 2.535 -8.818 1.00 77.25 189 GLU A O 1
ATOM 1449 N N . SER A 1 190 ? -5.914 1.440 -10.771 1.00 75.56 190 SER A N 1
ATOM 1450 C CA . SER A 1 190 ? -5.197 0.279 -10.242 1.00 75.56 190 SER A CA 1
ATOM 1451 C C . SER A 1 190 ? -3.791 0.651 -9.777 1.00 75.56 190 SER A C 1
ATOM 1453 O O . SER A 1 190 ? -3.353 0.167 -8.739 1.00 75.56 190 SER A O 1
ATOM 1455 N N . SER A 1 191 ? -3.076 1.497 -10.523 1.00 79.69 191 SER A N 1
ATOM 1456 C CA . SER A 1 191 ? -1.713 1.916 -10.174 1.00 79.69 191 SER A CA 1
ATOM 1457 C C . SER A 1 191 ? -1.701 2.795 -8.922 1.00 79.69 191 SER A C 1
ATOM 1459 O O . SER A 1 191 ? -0.861 2.597 -8.047 1.00 79.69 191 SER A O 1
ATOM 1461 N N . GLU A 1 192 ? -2.657 3.722 -8.819 1.00 78.00 192 GLU A N 1
ATOM 1462 C CA . GLU A 1 192 ? -2.932 4.535 -7.630 1.00 78.00 192 GLU A CA 1
ATOM 1463 C C . GLU A 1 192 ? -3.215 3.631 -6.424 1.00 78.00 192 GLU A C 1
ATOM 1465 O O . GLU A 1 192 ? -2.484 3.680 -5.437 1.00 78.00 192 GLU A O 1
ATOM 1470 N N . THR A 1 193 ? -4.191 2.727 -6.540 1.00 71.31 193 THR A N 1
ATOM 1471 C CA . THR A 1 193 ? -4.593 1.806 -5.462 1.00 71.31 193 THR A CA 1
ATOM 1472 C C . THR A 1 193 ? -3.445 0.913 -4.990 1.00 71.31 193 THR A C 1
ATOM 1474 O O . THR A 1 193 ? -3.272 0.726 -3.785 1.00 71.31 193 THR A O 1
ATOM 1477 N N . LEU A 1 194 ? -2.632 0.384 -5.910 1.00 71.12 194 LEU A N 1
ATOM 1478 C CA . LEU A 1 194 ? -1.471 -0.444 -5.572 1.00 71.12 194 LEU A CA 1
ATOM 1479 C C . LEU A 1 194 ? -0.416 0.343 -4.791 1.00 71.12 194 LEU A C 1
ATOM 1481 O O . LEU A 1 194 ? 0.053 -0.133 -3.763 1.00 71.12 194 LEU A O 1
ATOM 1485 N N . CYS A 1 195 ? -0.073 1.550 -5.240 1.00 75.50 195 CYS A N 1
ATOM 1486 C CA . CYS A 1 195 ? 0.938 2.377 -4.578 1.00 75.50 195 CYS A CA 1
ATOM 1487 C C . CYS A 1 195 ? 0.473 2.905 -3.223 1.00 75.50 195 CYS A C 1
ATOM 1489 O O . CYS A 1 195 ? 1.254 2.980 -2.277 1.00 75.50 195 CYS A O 1
ATOM 1491 N N . TYR A 1 196 ? -0.816 3.220 -3.121 1.00 71.94 196 TYR A N 1
ATOM 1492 C CA . TYR A 1 196 ? -1.482 3.481 -1.857 1.00 71.94 196 TYR A CA 1
ATOM 1493 C C . TYR A 1 196 ? -1.341 2.283 -0.916 1.00 71.94 196 TYR A C 1
ATOM 1495 O O . TYR A 1 196 ? -0.871 2.468 0.202 1.00 71.94 196 TYR A O 1
ATOM 1503 N N . GLY A 1 197 ? -1.668 1.080 -1.404 1.00 60.78 197 GLY A N 1
ATOM 1504 C CA . GLY A 1 197 ? -1.526 -0.220 -0.741 1.00 60.78 197 GLY A CA 1
ATOM 1505 C C . GLY A 1 197 ? -0.120 -0.498 -0.203 1.00 60.78 197 GLY A C 1
ATOM 1506 O O . GLY A 1 197 ? 0.083 -0.645 0.998 1.00 60.78 197 GLY A O 1
ATOM 1507 N N . GLU A 1 198 ? 0.867 -0.560 -1.090 1.00 57.09 198 GLU A N 1
ATOM 1508 C CA . GLU A 1 198 ? 2.253 -0.926 -0.780 1.00 57.09 198 GLU A CA 1
ATOM 1509 C C . GLU A 1 198 ? 2.874 -0.023 0.296 1.00 57.09 198 GLU A C 1
ATOM 1511 O O . GLU A 1 198 ? 3.507 -0.508 1.236 1.00 57.09 198 GLU A O 1
ATOM 1516 N N . LYS A 1 199 ? 2.632 1.291 0.220 1.00 56.44 199 LYS A N 1
ATOM 1517 C CA . LYS A 1 199 ? 3.188 2.259 1.179 1.00 56.44 199 LYS A CA 1
ATOM 1518 C C . LYS A 1 199 ? 2.483 2.262 2.538 1.00 56.44 199 LYS A C 1
ATOM 1520 O O . LYS A 1 199 ? 2.983 2.882 3.480 1.00 56.44 199 LYS A O 1
ATOM 1525 N N . LEU A 1 200 ? 1.375 1.531 2.679 1.00 48.62 200 LEU A N 1
ATOM 1526 C CA . LEU A 1 200 ? 0.819 1.172 3.987 1.00 48.62 200 LEU A CA 1
ATOM 1527 C C . LEU A 1 200 ? 1.545 -0.025 4.593 1.00 48.62 200 LEU A C 1
ATOM 1529 O O . LEU A 1 200 ? 1.883 0.012 5.774 1.00 48.62 200 LEU A O 1
ATOM 1533 N N . TYR A 1 201 ? 1.814 -1.058 3.790 1.00 41.78 201 TYR A N 1
ATOM 1534 C CA . TYR A 1 201 ? 2.471 -2.286 4.249 1.00 41.78 201 TYR A CA 1
ATOM 1535 C C . TYR A 1 201 ? 3.955 -2.078 4.580 1.00 41.78 201 TYR A C 1
ATOM 1537 O O . TYR A 1 201 ? 4.473 -2.718 5.489 1.00 41.78 201 TYR A O 1
ATOM 1545 N N . GLU A 1 202 ? 4.624 -1.108 3.947 1.00 45.16 202 GLU A N 1
ATOM 1546 C CA . GLU A 1 202 ? 5.986 -0.685 4.313 1.00 45.16 202 GLU A CA 1
ATOM 1547 C C . GLU A 1 202 ? 6.067 0.129 5.625 1.00 45.16 202 GLU A C 1
ATOM 1549 O O . GLU A 1 202 ? 7.127 0.665 5.951 1.00 45.16 202 GLU A O 1
ATOM 1554 N N . SER A 1 203 ? 4.980 0.255 6.400 1.00 50.44 203 SER A N 1
ATOM 1555 C CA . SER A 1 203 ? 4.873 1.045 7.644 1.00 50.44 203 SER A CA 1
ATOM 1556 C C . SER A 1 203 ? 5.010 2.568 7.488 1.00 50.44 203 SER A C 1
ATOM 1558 O O . SER A 1 203 ? 4.912 3.284 8.482 1.00 50.44 203 SER A O 1
ATOM 1560 N N . GLN A 1 204 ? 5.221 3.097 6.278 1.00 58.75 204 GLN A N 1
ATOM 1561 C CA . GLN A 1 204 ? 5.431 4.536 6.066 1.00 58.75 204 GLN A CA 1
ATOM 1562 C C . GLN A 1 204 ? 4.152 5.348 6.285 1.00 58.75 204 GLN A C 1
ATOM 1564 O O . GLN A 1 204 ? 4.185 6.351 6.994 1.00 58.75 204 GLN A O 1
ATOM 1569 N N . PHE A 1 205 ? 3.011 4.896 5.754 1.00 62.56 205 PHE A N 1
ATOM 1570 C CA . PHE A 1 205 ? 1.744 5.606 5.957 1.00 62.56 205 PHE A CA 1
ATOM 1571 C C . PHE A 1 205 ? 1.286 5.588 7.422 1.00 62.56 205 PHE A C 1
ATOM 1573 O O . PHE A 1 205 ? 0.799 6.592 7.926 1.00 62.56 205 PHE A O 1
ATOM 1580 N N . CYS A 1 206 ? 1.485 4.480 8.147 1.00 60.28 206 CYS A N 1
ATOM 1581 C CA . CYS A 1 206 ? 1.101 4.403 9.562 1.00 60.28 206 CYS A CA 1
ATOM 1582 C C . CYS A 1 206 ? 2.023 5.212 10.497 1.00 60.28 206 CYS A C 1
ATOM 1584 O O . CYS A 1 206 ? 1.686 5.407 11.662 1.00 60.28 206 CYS A O 1
ATOM 1586 N N . LYS A 1 207 ? 3.174 5.693 10.005 1.00 65.50 207 LYS A N 1
ATOM 1587 C CA . LYS A 1 207 ? 4.043 6.650 10.715 1.00 65.50 207 LYS A CA 1
ATOM 1588 C C . LYS A 1 207 ? 3.586 8.099 10.550 1.00 65.50 207 LYS A C 1
ATOM 1590 O O . LYS A 1 207 ? 4.127 8.982 11.217 1.00 65.50 207 LYS A O 1
ATOM 1595 N N . LEU A 1 208 ? 2.635 8.361 9.653 1.00 72.75 208 LEU A N 1
ATOM 1596 C CA . LEU A 1 208 ? 2.081 9.693 9.470 1.00 72.75 208 LEU A CA 1
ATOM 1597 C C . LEU A 1 208 ? 1.271 10.091 10.700 1.00 72.75 208 LEU A C 1
ATOM 1599 O O . LEU A 1 208 ? 0.528 9.295 11.277 1.00 72.75 208 LEU A O 1
ATOM 1603 N N . ASN A 1 209 ? 1.405 11.351 11.096 1.00 72.69 209 ASN A N 1
ATOM 1604 C CA . ASN A 1 209 ? 0.551 11.891 12.139 1.00 72.69 209 ASN A CA 1
ATOM 1605 C C . ASN A 1 209 ? -0.879 12.066 11.596 1.00 72.69 209 ASN A C 1
ATOM 1607 O O . ASN A 1 209 ? -1.103 12.158 10.390 1.00 72.69 209 ASN A O 1
ATOM 1611 N N . PHE A 1 210 ? -1.854 12.167 12.497 1.00 72.56 210 PHE A N 1
ATOM 1612 C CA . PHE A 1 210 ? -3.264 12.290 12.125 1.00 72.56 210 PHE A CA 1
ATOM 1613 C C . PHE A 1 210 ? -3.547 13.428 11.120 1.00 72.56 210 PHE A C 1
ATOM 1615 O O . PHE A 1 210 ? -4.372 13.260 10.224 1.00 72.56 210 PHE A O 1
ATOM 1622 N N . TRP A 1 211 ? -2.857 14.569 11.231 1.00 75.94 211 TRP A N 1
ATOM 1623 C CA . TRP A 1 211 ? -3.051 15.714 10.335 1.00 75.94 211 TRP A CA 1
ATOM 1624 C C . TRP A 1 211 ? -2.555 15.462 8.922 1.00 75.94 211 TRP A C 1
ATOM 1626 O O . TRP A 1 211 ? -3.253 15.816 7.972 1.00 75.94 211 TRP A O 1
ATOM 1636 N N . ASP A 1 212 ? -1.400 14.821 8.774 1.00 79.75 212 ASP A N 1
ATOM 1637 C CA . ASP A 1 212 ? -0.881 14.440 7.462 1.00 79.75 212 ASP A CA 1
ATOM 1638 C C . ASP A 1 212 ? -1.874 13.528 6.746 1.00 79.75 212 ASP A C 1
ATOM 1640 O O . ASP A 1 212 ? -2.223 13.753 5.588 1.00 79.75 212 ASP A O 1
ATOM 1644 N N . VAL A 1 213 ? -2.384 12.537 7.476 1.00 74.81 213 VAL A N 1
ATOM 1645 C CA . VAL A 1 213 ? -3.328 11.552 6.958 1.00 74.81 213 VAL A CA 1
ATOM 1646 C C . VAL A 1 213 ? -4.640 12.221 6.526 1.00 74.81 213 VAL A C 1
ATOM 1648 O O . VAL A 1 213 ? -5.097 11.992 5.407 1.00 74.81 213 VAL A O 1
ATOM 1651 N N . VAL A 1 214 ? -5.241 13.066 7.373 1.00 74.19 214 VAL A N 1
ATOM 1652 C CA . VAL A 1 214 ? -6.476 13.803 7.038 1.00 74.19 214 VAL A CA 1
ATOM 1653 C C . VAL A 1 214 ? -6.271 14.716 5.832 1.00 74.19 214 VAL A C 1
ATOM 1655 O O . VAL A 1 214 ? -7.129 14.784 4.953 1.00 74.19 214 VAL A O 1
ATOM 1658 N N . THR A 1 215 ? -5.134 15.408 5.783 1.00 79.56 215 THR A N 1
ATOM 1659 C CA . THR A 1 215 ? -4.807 16.330 4.696 1.00 79.56 215 THR A CA 1
ATOM 1660 C C . THR A 1 215 ? -4.690 15.568 3.384 1.00 79.56 215 THR A C 1
ATOM 1662 O O . THR A 1 215 ? -5.390 15.897 2.435 1.00 79.56 215 THR A O 1
ATOM 1665 N N . ILE A 1 216 ? -3.891 14.499 3.344 1.00 78.38 216 ILE A N 1
ATOM 1666 C CA . ILE A 1 216 ? -3.734 13.640 2.163 1.00 78.38 216 ILE A CA 1
ATOM 1667 C C . ILE A 1 216 ? -5.081 13.044 1.740 1.00 78.38 216 ILE A C 1
ATOM 1669 O O . ILE A 1 216 ? -5.421 13.089 0.559 1.00 78.38 216 ILE A O 1
ATOM 1673 N N . HIS A 1 217 ? -5.877 12.546 2.691 1.00 73.62 217 HIS A N 1
ATOM 1674 C CA . HIS A 1 217 ? -7.204 11.996 2.415 1.00 73.62 217 HIS A CA 1
ATOM 1675 C C . HIS A 1 217 ? -8.132 13.019 1.747 1.00 73.62 217 HIS A C 1
ATOM 1677 O O . HIS A 1 217 ? -8.790 12.688 0.768 1.00 73.62 217 HIS A O 1
ATOM 1683 N N . GLY A 1 218 ? -8.143 14.274 2.206 1.00 71.75 218 GLY A N 1
ATOM 1684 C CA . GLY A 1 218 ? -8.967 15.330 1.608 1.00 71.75 218 GLY A CA 1
ATOM 1685 C C . GLY A 1 218 ? -8.680 15.591 0.122 1.00 71.75 218 GLY A C 1
ATOM 1686 O O . GLY A 1 218 ? -9.553 16.079 -0.593 1.00 71.75 218 GLY A O 1
ATOM 1687 N N . TYR A 1 219 ? -7.486 15.231 -0.355 1.00 73.75 219 TYR A N 1
ATOM 1688 C CA . TYR A 1 219 ? -7.077 15.361 -1.756 1.00 73.75 219 TYR A CA 1
ATOM 1689 C C . TYR A 1 219 ? -7.237 14.063 -2.572 1.00 73.75 219 TYR A C 1
ATOM 1691 O O . TYR A 1 219 ? -7.033 14.087 -3.790 1.00 73.75 219 TYR A O 1
ATOM 1699 N N . LEU A 1 220 ? -7.635 12.948 -1.943 1.00 68.75 220 LEU A N 1
ATOM 1700 C CA . LEU A 1 220 ? -7.790 11.630 -2.566 1.00 68.75 220 LEU A CA 1
ATOM 1701 C C . LEU A 1 220 ? -9.250 11.158 -2.539 1.00 68.75 220 LEU A C 1
ATOM 1703 O O . LEU A 1 220 ? -9.828 10.924 -1.486 1.00 68.75 220 LEU A O 1
ATOM 1707 N N . SER A 1 221 ? -9.843 10.919 -3.709 1.00 53.16 221 SER A N 1
ATOM 1708 C CA . SER A 1 221 ? -11.257 10.526 -3.822 1.00 53.16 221 SER A CA 1
ATOM 1709 C C . SER A 1 221 ? -11.554 9.041 -3.546 1.00 53.16 221 SER A C 1
ATOM 1711 O O . SER A 1 221 ? -12.722 8.675 -3.507 1.00 53.16 221 SER A O 1
ATOM 1713 N N . ALA A 1 222 ? -10.537 8.181 -3.386 1.00 51.16 222 ALA A N 1
ATOM 1714 C CA . ALA A 1 222 ? -10.696 6.717 -3.291 1.00 51.16 222 ALA A CA 1
ATOM 1715 C C . ALA A 1 222 ? -9.919 6.061 -2.127 1.00 51.16 222 ALA A C 1
ATOM 1717 O O . ALA A 1 222 ? -9.855 4.838 -2.015 1.00 51.16 222 ALA A O 1
ATOM 1718 N N . PHE A 1 223 ? -9.314 6.852 -1.237 1.00 51.19 223 PHE A N 1
ATOM 1719 C CA . PHE A 1 223 ? -8.456 6.336 -0.165 1.00 51.19 223 PHE A CA 1
ATOM 1720 C C . PHE A 1 223 ? -9.251 6.149 1.139 1.00 51.19 223 PHE A C 1
ATOM 1722 O O . PHE A 1 223 ? -9.035 6.865 2.114 1.00 51.19 223 PHE A O 1
ATOM 1729 N N . TYR A 1 224 ? -10.212 5.219 1.156 1.00 52.31 224 TYR A N 1
ATOM 1730 C CA . TYR A 1 224 ? -11.081 4.998 2.324 1.00 52.31 224 TYR A CA 1
ATOM 1731 C C . TYR A 1 224 ? -10.645 3.800 3.192 1.00 52.31 224 TYR A C 1
ATOM 1733 O O . TYR A 1 224 ? -10.478 3.951 4.402 1.00 52.31 224 TYR A O 1
ATOM 1741 N N . ARG A 1 225 ? -10.369 2.624 2.608 1.00 50.53 225 ARG A N 1
ATOM 1742 C CA . ARG A 1 225 ? -10.120 1.376 3.380 1.00 50.53 225 ARG A CA 1
ATOM 1743 C C . ARG A 1 225 ? -8.838 1.386 4.207 1.00 50.53 225 ARG A C 1
ATOM 1745 O O . ARG A 1 225 ? -8.791 0.885 5.326 1.00 50.53 225 ARG A O 1
ATOM 1752 N N . ASN A 1 226 ? -7.797 1.976 3.643 1.00 48.28 226 ASN A N 1
ATOM 1753 C CA . ASN A 1 226 ? -6.431 1.870 4.137 1.00 48.28 226 ASN A CA 1
ATOM 1754 C C . ASN A 1 226 ? -6.095 2.868 5.260 1.00 48.28 226 ASN A C 1
ATOM 1756 O O . ASN A 1 226 ? -5.258 2.598 6.118 1.00 48.28 226 ASN A O 1
ATOM 1760 N N . PHE A 1 227 ? -6.815 3.992 5.286 1.00 52.31 227 PHE A N 1
ATOM 1761 C CA . PHE A 1 227 ? -6.764 5.026 6.319 1.00 52.31 227 PHE A CA 1
ATOM 1762 C C . PHE A 1 227 ? -7.046 4.464 7.724 1.00 52.31 227 PHE A C 1
ATOM 1764 O O . PHE A 1 227 ? -6.325 4.752 8.677 1.00 52.31 227 PHE A O 1
ATOM 1771 N N . LEU A 1 228 ? -8.067 3.610 7.857 1.00 50.66 228 LEU A N 1
ATOM 1772 C CA . LEU A 1 228 ? -8.520 3.118 9.162 1.00 50.66 228 LEU A CA 1
ATOM 1773 C C . LEU A 1 228 ? -7.649 1.998 9.744 1.00 50.66 228 LEU A C 1
ATOM 1775 O O . LEU A 1 228 ? -7.677 1.798 10.956 1.00 50.66 228 LEU A O 1
ATOM 1779 N N . LEU A 1 229 ? -6.909 1.264 8.904 1.00 50.06 229 LEU A N 1
ATOM 1780 C CA . LEU A 1 229 ? -6.025 0.181 9.352 1.00 50.06 229 LEU A CA 1
ATOM 1781 C C . LEU A 1 229 ? -4.832 0.723 10.153 1.00 50.06 229 LEU A C 1
ATOM 1783 O O . LEU A 1 229 ? -4.427 0.116 11.139 1.00 50.06 229 LEU A O 1
ATOM 1787 N N . CYS A 1 230 ? -4.316 1.898 9.785 1.00 48.78 230 CYS A N 1
ATOM 1788 C CA . CYS A 1 230 ? -3.246 2.554 10.537 1.00 48.78 230 CYS A CA 1
ATOM 1789 C C . CYS A 1 230 ? -3.756 3.275 11.792 1.00 48.78 230 CYS A C 1
ATOM 1791 O O . CYS A 1 230 ? -3.052 3.357 12.795 1.00 48.78 230 CYS A O 1
ATOM 1793 N N . ILE A 1 231 ? -4.986 3.797 11.777 1.00 47.84 231 ILE A N 1
ATOM 1794 C CA . ILE A 1 231 ? -5.498 4.564 12.920 1.00 47.84 231 ILE A CA 1
ATOM 1795 C C . ILE A 1 231 ? -5.834 3.666 14.118 1.00 47.84 231 ILE A C 1
ATOM 1797 O O . ILE A 1 231 ? -5.770 4.128 15.256 1.00 47.84 231 ILE A O 1
ATOM 1801 N N . SER A 1 232 ? -6.102 2.371 13.908 1.00 43.69 232 SER A N 1
ATOM 1802 C CA . SER A 1 232 ? -6.225 1.413 15.017 1.00 43.69 232 SER A CA 1
ATOM 1803 C C . SER A 1 232 ? -4.937 1.227 15.829 1.00 43.69 232 SER A C 1
ATOM 1805 O O . SER A 1 232 ? -5.025 0.759 16.960 1.00 43.69 232 SER A O 1
ATOM 1807 N N . THR A 1 233 ? -3.769 1.613 15.298 1.00 40.16 233 THR A N 1
ATOM 1808 C CA . THR A 1 233 ? -2.473 1.525 16.000 1.00 40.16 233 THR A CA 1
ATOM 1809 C C . THR A 1 233 ? -1.957 2.876 16.507 1.00 40.16 233 THR A C 1
ATOM 1811 O O . THR A 1 233 ? -1.007 2.919 17.283 1.00 40.16 233 THR A O 1
ATOM 1814 N N . THR A 1 234 ? -2.564 3.995 16.098 1.00 43.62 234 THR A N 1
ATOM 1815 C CA . THR A 1 234 ? -2.177 5.340 16.555 1.00 43.62 234 THR A CA 1
ATOM 1816 C C . THR A 1 234 ? -3.083 5.818 17.684 1.00 43.62 234 THR A C 1
ATOM 1818 O O . THR A 1 234 ? -4.304 5.693 17.599 1.00 43.62 234 THR A O 1
ATOM 1821 N N . VAL A 1 235 ? -2.510 6.437 18.720 1.00 51.19 235 VAL A N 1
ATOM 1822 C CA . VAL A 1 235 ? -3.297 7.119 19.758 1.00 51.19 235 VAL A CA 1
ATOM 1823 C C . VAL A 1 235 ? -4.127 8.216 19.098 1.00 51.19 235 VAL A C 1
ATOM 1825 O O . VAL A 1 235 ? -3.581 9.153 18.513 1.00 51.19 235 VAL A O 1
ATOM 1828 N N . LEU A 1 236 ? -5.452 8.093 19.187 1.00 59.50 236 LEU A N 1
ATOM 1829 C CA . LEU A 1 236 ? -6.342 9.107 18.647 1.00 59.50 236 LEU A CA 1
ATOM 1830 C C . LEU A 1 236 ? -6.137 10.435 19.365 1.00 59.50 236 LEU A C 1
ATOM 1832 O O . LEU A 1 236 ? -6.077 10.454 20.599 1.00 59.50 236 LEU A O 1
ATOM 1836 N N . PRO A 1 237 ? -6.092 11.557 18.627 1.00 62.00 237 PRO A N 1
ATOM 1837 C CA . PRO A 1 237 ? -6.080 12.854 19.266 1.00 62.00 237 PRO A CA 1
ATOM 1838 C C . PRO A 1 237 ? -7.293 13.001 20.200 1.00 62.00 237 PRO A C 1
ATOM 1840 O O . PRO A 1 237 ? -8.397 12.585 19.827 1.00 62.00 237 PRO A O 1
ATOM 1843 N N . PRO A 1 238 ? -7.141 13.631 21.380 1.00 62.31 238 PRO A N 1
ATOM 1844 C CA . PRO A 1 238 ? -8.221 13.772 22.366 1.00 62.31 238 PRO A CA 1
ATOM 1845 C C . PRO A 1 238 ? -9.446 14.539 21.835 1.00 62.31 238 PRO A C 1
ATOM 1847 O O . PRO A 1 238 ? -10.550 14.419 22.371 1.00 62.31 238 PRO A O 1
ATOM 1850 N N . TRP A 1 239 ? -9.257 15.292 20.750 1.00 68.88 239 TRP A N 1
ATOM 1851 C CA . TRP A 1 239 ? -10.268 16.050 20.016 1.00 68.88 239 TRP A CA 1
ATOM 1852 C C . TRP A 1 239 ? -10.911 15.281 18.843 1.00 68.88 239 TRP A C 1
ATOM 1854 O O . TRP A 1 239 ? -11.541 15.879 17.968 1.00 68.88 239 TRP A O 1
ATOM 1864 N N . SER A 1 240 ? -10.768 13.956 18.821 1.00 73.25 240 SER A N 1
ATOM 1865 C CA . SER A 1 240 ? -11.378 13.063 17.835 1.00 73.25 240 SER A CA 1
ATOM 1866 C C . SER A 1 240 ? -12.072 11.877 18.509 1.00 73.25 240 SER A C 1
ATOM 1868 O O . SER A 1 240 ? -11.749 11.518 19.644 1.00 73.25 240 SER A O 1
ATOM 1870 N N . LYS A 1 241 ? -13.034 11.254 17.819 1.00 73.88 241 LYS A N 1
ATOM 1871 C CA . LYS A 1 241 ? -13.635 9.975 18.221 1.00 73.88 241 LYS A CA 1
ATOM 1872 C C . LYS A 1 241 ? -13.933 9.085 17.027 1.00 73.88 241 LYS A C 1
ATOM 1874 O O . LYS A 1 241 ? -14.433 9.550 16.008 1.00 73.88 241 LYS A O 1
ATOM 1879 N N . LEU A 1 242 ? -13.718 7.786 17.216 1.00 73.12 242 LEU A N 1
ATOM 1880 C CA . LEU A 1 242 ? -14.263 6.749 16.350 1.00 73.12 242 LEU A CA 1
ATOM 1881 C C . LEU A 1 242 ? -15.671 6.353 16.814 1.00 73.12 242 LEU A C 1
ATOM 1883 O O . LEU A 1 242 ? -15.931 6.167 18.010 1.00 73.12 242 LEU A O 1
ATOM 1887 N N . VAL A 1 243 ? -16.568 6.209 15.843 1.00 73.69 243 VAL A N 1
ATOM 1888 C CA . VAL A 1 243 ? -17.935 5.720 16.010 1.00 73.69 243 VAL A CA 1
ATOM 1889 C C . VAL A 1 243 ? -18.186 4.619 14.984 1.00 73.69 243 VAL A C 1
ATOM 1891 O O . VAL A 1 243 ? -17.839 4.765 13.816 1.00 73.69 243 VAL A O 1
ATOM 1894 N N . ILE A 1 244 ? -18.779 3.506 15.407 1.00 73.50 244 ILE A N 1
ATOM 1895 C CA . ILE A 1 244 ? -19.088 2.364 14.543 1.00 73.50 244 ILE A CA 1
ATOM 1896 C C . ILE A 1 244 ? -20.598 2.277 14.363 1.00 73.50 244 ILE A C 1
ATOM 1898 O O . ILE A 1 244 ? -21.341 2.208 15.341 1.00 73.50 244 ILE A O 1
ATOM 1902 N N . PHE A 1 245 ? -21.033 2.257 13.108 1.00 77.56 245 PHE A N 1
ATOM 1903 C CA . PHE A 1 245 ? -22.420 2.142 12.685 1.00 77.56 245 PHE A CA 1
ATOM 1904 C C . PHE A 1 245 ? -22.662 0.762 12.102 1.00 77.56 245 PHE A C 1
ATOM 1906 O O . PHE A 1 245 ? -22.015 0.361 11.141 1.00 77.56 245 PHE A O 1
ATOM 1913 N N . TYR A 1 246 ? -23.623 0.045 12.657 1.00 76.94 246 TYR A N 1
ATOM 1914 C CA . TYR A 1 246 ? -24.044 -1.251 12.152 1.00 76.94 246 TYR A CA 1
ATOM 1915 C C . TYR A 1 246 ? -25.185 -1.057 11.166 1.00 76.94 246 TYR A C 1
ATOM 1917 O O . TYR A 1 246 ? -26.282 -0.654 11.555 1.00 76.94 246 TYR A O 1
ATOM 1925 N N . VAL A 1 247 ? -24.907 -1.315 9.891 1.00 81.44 247 VAL A N 1
ATOM 1926 C CA . VAL A 1 247 ? -25.808 -0.992 8.785 1.00 81.44 247 VAL A CA 1
ATOM 1927 C C . VAL A 1 247 ? -26.316 -2.260 8.108 1.00 81.44 247 VAL A C 1
ATOM 1929 O O . VAL A 1 247 ? -25.539 -3.151 7.783 1.00 81.44 247 VAL A O 1
ATOM 1932 N N . LYS A 1 248 ? -27.628 -2.344 7.885 1.00 81.38 248 LYS A N 1
ATOM 1933 C CA . LYS A 1 248 ? -28.300 -3.390 7.100 1.00 81.38 248 LYS A CA 1
ATOM 1934 C C . LYS A 1 248 ? -28.920 -2.810 5.830 1.00 81.38 248 LYS A C 1
ATOM 1936 O O . LYS A 1 248 ? -29.078 -1.596 5.706 1.00 81.38 248 LYS A O 1
ATOM 1941 N N . ASN A 1 249 ? -29.339 -3.713 4.940 1.00 78.62 249 ASN A N 1
ATOM 1942 C CA . ASN A 1 249 ? -29.998 -3.406 3.666 1.00 78.62 249 ASN A CA 1
ATOM 1943 C C . ASN A 1 249 ? -29.115 -2.577 2.726 1.00 78.62 249 ASN A C 1
ATOM 1945 O O . ASN A 1 249 ? -29.596 -1.684 2.036 1.00 78.62 249 ASN A O 1
ATOM 1949 N N . LEU A 1 250 ? -27.812 -2.864 2.719 1.00 75.00 250 LEU A N 1
ATOM 1950 C CA . LEU A 1 250 ? -26.896 -2.223 1.788 1.00 75.00 250 LEU A CA 1
ATOM 1951 C C . LEU A 1 250 ? -27.145 -2.735 0.360 1.00 75.00 250 LEU A C 1
ATOM 1953 O O . LEU A 1 250 ? -27.338 -3.942 0.185 1.00 75.00 250 LEU A O 1
ATOM 1957 N N . PRO A 1 251 ? -27.160 -1.845 -0.647 1.00 73.00 251 PRO A N 1
ATOM 1958 C CA . PRO A 1 251 ? -27.214 -2.249 -2.046 1.00 73.00 251 PRO A CA 1
ATOM 1959 C C . PRO A 1 251 ? -25.886 -2.891 -2.475 1.00 73.00 251 PRO A C 1
ATOM 1961 O O . PRO A 1 251 ? -24.853 -2.671 -1.841 1.00 73.00 251 PRO A O 1
ATOM 1964 N N . ASP A 1 252 ? -25.906 -3.627 -3.589 1.00 69.62 252 ASP A N 1
ATOM 1965 C CA . ASP A 1 252 ? -24.699 -4.133 -4.258 1.00 69.62 252 ASP A CA 1
ATOM 1966 C C . ASP A 1 252 ? -23.958 -2.967 -4.952 1.00 69.62 252 ASP A C 1
ATOM 1968 O O . ASP A 1 252 ? -23.973 -2.819 -6.173 1.00 69.62 252 ASP A O 1
ATOM 1972 N N . GLN A 1 253 ? -23.368 -2.080 -4.149 1.00 67.44 253 GLN A N 1
ATOM 1973 C CA . GLN A 1 253 ? -22.537 -0.943 -4.560 1.00 67.44 253 GLN A CA 1
ATOM 1974 C C . GLN A 1 253 ? -21.192 -0.980 -3.820 1.00 67.44 253 GLN A C 1
ATOM 1976 O O . GLN A 1 253 ? -20.993 -1.779 -2.901 1.00 67.44 253 GLN A O 1
ATOM 1981 N N . ASP A 1 254 ? -20.260 -0.102 -4.202 1.00 71.31 254 ASP A N 1
ATOM 1982 C CA . ASP A 1 254 ? -18.989 0.037 -3.495 1.00 71.31 254 ASP A CA 1
ATOM 1983 C C . ASP A 1 254 ? -19.227 0.469 -2.038 1.00 71.31 254 ASP A C 1
ATOM 1985 O O . ASP A 1 254 ? -19.760 1.545 -1.754 1.00 71.31 254 ASP A O 1
ATOM 1989 N N . LEU A 1 255 ? -18.817 -0.388 -1.101 1.00 71.69 255 LEU A N 1
ATOM 1990 C CA . LEU A 1 255 ? -18.925 -0.143 0.333 1.00 71.69 255 LEU A CA 1
ATOM 1991 C C . LEU A 1 255 ? -18.228 1.146 0.786 1.00 71.69 255 LEU A C 1
ATOM 1993 O O . LEU A 1 255 ? -18.672 1.751 1.762 1.00 71.69 255 LEU A O 1
ATOM 1997 N N . ASP A 1 256 ? -17.167 1.579 0.107 1.00 67.50 256 ASP A N 1
ATOM 1998 C CA . ASP A 1 256 ? -16.493 2.835 0.444 1.00 67.50 256 ASP A CA 1
ATOM 1999 C C . ASP A 1 256 ? -17.308 4.048 0.017 1.00 67.50 256 ASP A C 1
ATOM 2001 O O . ASP A 1 256 ? -17.419 5.012 0.776 1.00 67.50 256 ASP A O 1
ATOM 2005 N N . GLU A 1 257 ? -17.937 3.983 -1.159 1.00 74.44 257 GLU A N 1
ATOM 2006 C CA . GLU A 1 257 ? -18.868 5.020 -1.596 1.00 74.44 257 GLU A CA 1
ATOM 2007 C C . GLU A 1 257 ? -20.052 5.096 -0.627 1.00 74.44 257 GLU A C 1
ATOM 2009 O O . GLU A 1 257 ? -20.406 6.184 -0.168 1.00 74.44 257 GLU A O 1
ATOM 2014 N N . ILE A 1 258 ? -20.598 3.945 -0.221 1.00 78.38 258 ILE A N 1
ATOM 2015 C CA . ILE A 1 258 ? -21.646 3.863 0.802 1.00 78.38 258 ILE A CA 1
ATOM 2016 C C . ILE A 1 258 ? -21.183 4.510 2.111 1.00 78.38 258 ILE A C 1
ATOM 2018 O O . ILE A 1 258 ? -21.918 5.313 2.689 1.00 78.38 258 ILE A O 1
ATOM 2022 N N . ALA A 1 259 ? -19.980 4.181 2.590 1.00 78.69 259 ALA A N 1
ATOM 2023 C CA . ALA A 1 259 ? -19.444 4.731 3.829 1.00 78.69 259 ALA A CA 1
ATOM 2024 C C . ALA A 1 259 ? -19.297 6.256 3.747 1.00 78.69 259 ALA A C 1
ATOM 2026 O O . ALA A 1 259 ? -19.779 6.961 4.637 1.00 78.69 259 ALA A O 1
ATOM 2027 N N . GLY A 1 260 ? -18.722 6.775 2.660 1.00 79.06 260 GLY A N 1
ATOM 2028 C CA . GLY A 1 260 ? -18.597 8.211 2.419 1.00 79.06 260 GLY A CA 1
ATOM 2029 C C . GLY A 1 260 ? -19.953 8.924 2.366 1.00 79.06 260 GLY A C 1
ATOM 2030 O O . GLY A 1 260 ? -20.147 9.949 3.023 1.00 79.06 260 GLY A O 1
ATOM 2031 N N . GLN A 1 261 ? -20.936 8.371 1.645 1.00 85.75 261 GLN A N 1
ATOM 2032 C CA . GLN A 1 261 ? -22.287 8.944 1.577 1.00 85.75 261 GLN A CA 1
ATOM 2033 C C . GLN A 1 261 ? -23.013 8.887 2.928 1.00 85.75 261 GLN A C 1
ATOM 2035 O O . GLN A 1 261 ? -23.711 9.841 3.292 1.00 85.75 261 GLN A O 1
ATOM 2040 N N . LEU A 1 262 ? -22.830 7.814 3.703 1.00 87.06 262 LEU A N 1
ATOM 2041 C CA . LEU A 1 262 ? -23.359 7.706 5.062 1.00 87.06 262 LEU A CA 1
ATOM 2042 C C . LEU A 1 262 ? -22.761 8.787 5.966 1.00 87.06 262 LEU A C 1
ATOM 2044 O O . LEU A 1 262 ? -23.512 9.502 6.629 1.00 87.06 262 LEU A O 1
ATOM 2048 N N . GLY A 1 263 ? -21.434 8.938 5.964 1.00 85.69 263 GLY A N 1
ATOM 2049 C CA . GLY A 1 263 ? -20.740 9.978 6.720 1.00 85.69 263 GLY A CA 1
ATOM 2050 C C . GLY A 1 263 ? -21.295 11.369 6.412 1.00 85.69 263 GLY A C 1
ATOM 2051 O O . GLY A 1 263 ? -21.716 12.084 7.322 1.00 85.69 263 GLY A O 1
ATOM 2052 N N . ASN A 1 264 ? -21.410 11.705 5.124 1.00 87.56 264 ASN A N 1
ATOM 2053 C CA . ASN A 1 264 ? -21.954 12.986 4.673 1.00 87.56 264 ASN A CA 1
ATOM 2054 C C . ASN A 1 264 ? -23.409 13.192 5.121 1.00 87.56 264 ASN A C 1
ATOM 2056 O O . ASN A 1 264 ? -23.791 14.284 5.551 1.00 87.56 264 ASN A O 1
ATOM 2060 N N . THR A 1 265 ? -24.223 12.137 5.049 1.00 90.69 265 THR A N 1
ATOM 2061 C CA . THR A 1 265 ? -25.627 12.164 5.481 1.00 90.69 265 THR A CA 1
ATOM 2062 C C . THR A 1 265 ? -25.736 12.439 6.981 1.00 90.69 265 THR A C 1
ATOM 2064 O O . THR A 1 265 ? -26.520 13.294 7.394 1.00 90.69 265 THR A O 1
ATOM 2067 N N . LEU A 1 266 ? -24.921 11.764 7.796 1.00 88.81 266 LEU A N 1
ATOM 2068 C CA . LEU A 1 266 ? -24.867 11.965 9.245 1.00 88.81 266 LEU A CA 1
ATOM 2069 C C . LEU A 1 266 ? -24.353 13.364 9.600 1.00 88.81 266 LEU A C 1
ATOM 2071 O O . LEU A 1 266 ? -24.978 14.055 10.402 1.00 88.81 266 LEU A O 1
ATOM 2075 N N . SER A 1 267 ? -23.279 13.807 8.944 1.00 89.12 267 SER A N 1
ATOM 2076 C CA . SER A 1 267 ? -22.698 15.142 9.112 1.00 89.12 267 SER A CA 1
ATOM 2077 C C . SER A 1 267 ? -23.722 16.247 8.878 1.00 89.12 267 SER A C 1
ATOM 2079 O O . SER A 1 267 ? -23.861 17.164 9.691 1.00 89.12 267 SER A O 1
ATOM 2081 N N . LYS A 1 268 ? -24.518 16.114 7.811 1.00 90.50 268 LYS A N 1
ATOM 2082 C CA . LYS A 1 268 ? -25.603 17.045 7.500 1.00 90.50 268 LYS A CA 1
ATOM 2083 C C . LYS A 1 268 ? -26.747 16.962 8.510 1.00 90.50 268 LYS A C 1
ATOM 2085 O O . LYS A 1 268 ? -27.211 18.002 8.965 1.00 90.50 268 LYS A O 1
ATOM 2090 N N . LYS A 1 269 ? -27.204 15.752 8.856 1.00 88.88 269 LYS A N 1
ATOM 2091 C CA . LYS A 1 269 ? -28.338 15.540 9.772 1.00 88.88 269 LYS A CA 1
ATOM 2092 C C . LYS A 1 269 ? -28.066 16.094 11.173 1.00 88.88 269 LYS A C 1
ATOM 2094 O O . LYS A 1 269 ? -28.966 16.670 11.768 1.00 88.88 269 LYS A O 1
ATOM 2099 N N . TYR A 1 270 ? -26.836 15.950 11.663 1.00 86.19 270 TYR A N 1
ATOM 2100 C CA . TYR A 1 270 ? -26.428 16.359 13.012 1.00 86.19 270 TYR A CA 1
ATOM 2101 C C . TYR A 1 270 ? -25.664 17.687 13.065 1.00 86.19 270 TYR A C 1
ATOM 2103 O O . TYR A 1 270 ? -25.190 18.086 14.133 1.00 86.19 270 TYR A O 1
ATOM 2111 N N . GLU A 1 271 ? -25.561 18.379 11.928 1.00 88.69 271 GLU A N 1
ATOM 2112 C CA . GLU A 1 271 ? -24.924 19.690 11.776 1.00 88.69 271 GLU A CA 1
ATOM 2113 C C . GLU A 1 271 ? -23.464 19.744 12.262 1.00 88.69 271 GLU A C 1
ATOM 2115 O O . GLU A 1 271 ? -23.029 20.729 12.863 1.00 88.69 271 GLU A O 1
ATOM 2120 N N . TRP A 1 272 ? -22.680 18.696 11.985 1.00 86.50 272 TRP A N 1
ATOM 2121 C CA . TRP A 1 272 ? -21.291 18.569 12.450 1.00 86.50 272 TRP A CA 1
ATOM 2122 C C . TRP A 1 272 ? -20.427 19.773 12.066 1.00 86.50 272 TRP A C 1
ATOM 2124 O O . TRP A 1 272 ? -19.736 20.326 12.919 1.00 86.50 272 TRP A O 1
ATOM 2134 N N . SER A 1 273 ? -20.542 20.269 10.832 1.00 84.88 273 SER A N 1
ATOM 2135 C CA . SER A 1 273 ? -19.764 21.431 10.386 1.00 84.88 273 SER A CA 1
ATOM 2136 C C . SER A 1 273 ? -20.073 22.711 11.171 1.00 84.88 273 SER A C 1
ATOM 2138 O O . SER A 1 273 ? -19.159 23.491 11.425 1.00 84.88 273 SER A O 1
ATOM 2140 N N . LYS A 1 274 ? -21.327 22.925 11.612 1.00 84.94 274 LYS A N 1
ATOM 2141 C CA . LYS A 1 274 ? -21.680 24.075 12.472 1.00 84.94 274 LYS A CA 1
ATOM 2142 C C . LYS A 1 274 ? -21.048 23.960 13.858 1.00 84.94 274 LYS A C 1
ATOM 2144 O O . LYS A 1 274 ? -20.741 24.972 14.475 1.00 84.94 274 LYS A O 1
ATOM 2149 N N . ALA A 1 275 ? -20.828 22.731 14.316 1.00 79.50 275 ALA A N 1
ATOM 2150 C CA . ALA A 1 275 ? -20.123 22.421 15.553 1.00 79.50 275 ALA A CA 1
ATOM 2151 C C . ALA A 1 275 ? -18.585 22.408 15.394 1.00 79.50 275 ALA A C 1
ATOM 2153 O O . ALA A 1 275 ? -17.882 22.011 16.319 1.00 79.50 275 ALA A O 1
ATOM 2154 N N . GLY A 1 276 ? -18.049 22.813 14.233 1.00 82.06 276 GLY A N 1
ATOM 2155 C CA . GLY A 1 276 ? -16.608 22.789 13.951 1.00 82.06 276 GLY A CA 1
ATOM 2156 C C . GLY A 1 276 ? -16.032 21.381 13.755 1.00 82.06 276 GLY A C 1
ATOM 2157 O O . GLY A 1 276 ? -14.814 21.197 13.818 1.00 82.06 276 GLY A O 1
ATOM 2158 N N . LEU A 1 277 ? -16.899 20.392 13.531 1.00 82.88 277 LEU A N 1
ATOM 2159 C CA . LEU A 1 277 ? -16.533 18.997 13.340 1.00 82.88 277 LEU A CA 1
ATOM 2160 C C . LEU A 1 277 ? -16.461 18.646 11.854 1.00 82.88 277 LEU A C 1
ATOM 2162 O O . LEU A 1 277 ? -17.230 19.147 11.028 1.00 82.88 277 LEU A O 1
ATOM 2166 N N . ASP A 1 278 ? -15.562 17.726 11.542 1.00 84.19 278 ASP A N 1
ATOM 2167 C CA . ASP A 1 278 ? -15.529 17.009 10.279 1.00 84.19 278 ASP A CA 1
ATOM 2168 C C . ASP A 1 278 ? -15.390 15.507 10.519 1.00 84.19 278 ASP A C 1
ATOM 2170 O O . ASP A 1 278 ? -15.339 15.044 11.664 1.00 84.19 278 ASP A O 1
ATOM 2174 N N . HIS A 1 279 ? -15.397 14.738 9.437 1.00 82.81 279 HIS A N 1
ATOM 2175 C CA . HIS A 1 279 ? -15.472 13.302 9.504 1.00 82.81 279 HIS A CA 1
ATOM 2176 C C . HIS A 1 279 ? -14.769 12.595 8.353 1.00 82.81 279 HIS A C 1
ATOM 2178 O O . HIS A 1 279 ? -14.654 13.115 7.248 1.00 82.81 279 HIS A O 1
ATOM 2184 N N . ILE A 1 280 ? -14.359 11.361 8.629 1.00 73.50 280 ILE A N 1
ATOM 2185 C CA . ILE A 1 280 ? -13.905 10.398 7.629 1.00 73.50 280 ILE A CA 1
ATOM 2186 C C . ILE A 1 280 ? -14.641 9.094 7.901 1.00 73.50 280 ILE A C 1
ATOM 2188 O O . ILE A 1 280 ? -14.573 8.548 9.003 1.00 73.50 280 ILE A O 1
ATOM 2192 N N . ALA A 1 281 ? -15.379 8.612 6.909 1.00 72.81 281 ALA A N 1
ATOM 2193 C CA . ALA A 1 281 ? -16.129 7.371 6.996 1.00 72.81 281 ALA A CA 1
ATOM 2194 C C . ALA A 1 281 ? -15.493 6.322 6.094 1.00 72.81 281 ALA A C 1
ATOM 2196 O O . ALA A 1 281 ? -15.153 6.622 4.957 1.00 72.81 281 ALA A O 1
ATOM 2197 N N . ALA A 1 282 ? -15.342 5.098 6.584 1.00 66.06 282 ALA A N 1
ATOM 2198 C CA . ALA A 1 282 ? -14.794 4.021 5.783 1.00 66.06 282 ALA A CA 1
ATOM 2199 C C . ALA A 1 282 ? -15.361 2.654 6.170 1.00 66.06 282 ALA A C 1
ATOM 2201 O O . ALA A 1 282 ? -15.892 2.433 7.267 1.00 66.06 282 ALA A O 1
ATOM 2202 N N . SER A 1 283 ? -15.296 1.757 5.195 1.00 60.84 283 SER A N 1
ATOM 2203 C CA . SER A 1 283 ? -15.920 0.445 5.234 1.00 60.84 283 SER A CA 1
ATOM 2204 C C . SER A 1 283 ? -14.928 -0.646 5.669 1.00 60.84 283 SER A C 1
ATOM 2206 O O . SER A 1 283 ? -13.712 -0.426 5.649 1.00 60.84 283 SER A O 1
ATOM 2208 N N . PRO A 1 284 ? -15.404 -1.819 6.122 1.00 55.38 284 PRO A N 1
ATOM 2209 C CA . PRO A 1 284 ? -14.527 -2.941 6.420 1.00 55.38 284 PRO A CA 1
ATOM 2210 C C . PRO A 1 284 ? -13.966 -3.548 5.123 1.00 55.38 284 PRO A C 1
ATOM 2212 O O . PRO A 1 284 ? -14.561 -3.447 4.055 1.00 55.38 284 PRO A O 1
ATOM 2215 N N . ALA A 1 285 ? -12.824 -4.235 5.219 1.00 41.06 285 ALA A N 1
ATOM 2216 C CA . ALA A 1 285 ? -12.109 -4.769 4.055 1.00 41.06 285 ALA A CA 1
ATOM 2217 C C . ALA A 1 285 ? -12.872 -5.855 3.261 1.00 41.06 285 ALA A C 1
ATOM 2219 O O . ALA A 1 285 ? -12.478 -6.170 2.142 1.00 41.06 285 ALA A O 1
ATOM 2220 N N . ARG A 1 286 ? -13.953 -6.433 3.806 1.00 46.94 286 ARG A N 1
ATOM 2221 C CA . ARG A 1 286 ? -14.710 -7.524 3.167 1.00 46.94 286 ARG A CA 1
ATOM 2222 C C . ARG A 1 286 ? -15.977 -7.018 2.479 1.00 46.94 286 ARG A C 1
ATOM 2224 O O . ARG A 1 286 ? -16.686 -6.177 3.025 1.00 46.94 286 ARG A O 1
ATOM 2231 N N . LEU A 1 287 ? -16.268 -7.589 1.307 1.00 46.25 287 LEU A N 1
ATOM 2232 C CA . LEU A 1 287 ? -17.531 -7.393 0.594 1.00 46.25 287 LEU A CA 1
ATOM 2233 C C . LEU A 1 287 ? -18.713 -7.843 1.470 1.00 46.25 287 LEU A C 1
ATOM 2235 O O . LEU A 1 287 ? -18.595 -8.840 2.191 1.00 46.25 287 LEU A O 1
ATOM 2239 N N . PRO A 1 288 ? -19.842 -7.123 1.432 1.00 49.97 288 PRO A N 1
ATOM 2240 C CA . PRO A 1 288 ? -20.976 -7.425 2.282 1.00 49.97 288 PRO A CA 1
ATOM 2241 C C . PRO A 1 288 ? -21.697 -8.668 1.753 1.00 49.97 288 PRO A C 1
ATOM 2243 O O . PRO A 1 288 ? -22.017 -8.757 0.571 1.00 49.97 288 PRO A O 1
ATOM 2246 N N . VAL A 1 289 ? -21.990 -9.634 2.625 1.00 52.62 289 VAL A N 1
ATOM 2247 C CA . VAL A 1 289 ? -22.912 -10.723 2.278 1.00 52.62 289 VAL A CA 1
ATOM 2248 C C . VAL A 1 289 ? -24.335 -10.174 2.359 1.00 52.62 289 VAL A C 1
ATOM 2250 O O . VAL A 1 289 ? -24.710 -9.537 3.348 1.00 52.62 289 VAL A O 1
ATOM 2253 N N . LYS A 1 290 ? -25.143 -10.405 1.320 1.00 54.72 290 LYS A N 1
ATOM 2254 C CA . LYS A 1 290 ? -26.523 -9.910 1.234 1.00 54.72 290 LYS A CA 1
ATOM 2255 C C . LYS A 1 290 ? -27.324 -10.279 2.492 1.00 54.72 290 LYS A C 1
ATOM 2257 O O . LYS A 1 290 ? -27.441 -11.448 2.845 1.00 54.72 290 LYS A O 1
ATOM 2262 N N . GLY A 1 291 ? -27.883 -9.269 3.163 1.00 57.84 291 GLY A N 1
ATOM 2263 C CA . GLY A 1 291 ? -28.665 -9.422 4.400 1.00 57.84 291 GLY A CA 1
ATOM 2264 C C . GLY A 1 291 ? -27.855 -9.371 5.704 1.00 57.84 291 GLY A C 1
ATOM 2265 O O . GLY A 1 291 ? -28.450 -9.311 6.783 1.00 57.84 291 GLY A O 1
ATOM 2266 N N . GLN A 1 292 ? -26.522 -9.339 5.632 1.00 65.12 292 GLN A N 1
ATOM 2267 C CA . GLN A 1 292 ? -25.661 -9.202 6.803 1.00 65.12 292 GLN A CA 1
ATOM 2268 C C . GLN A 1 292 ? -25.554 -7.739 7.252 1.00 65.12 292 GLN A C 1
ATOM 2270 O O . GLN A 1 292 ? -25.623 -6.803 6.454 1.00 65.12 292 GLN A O 1
ATOM 2275 N N . THR A 1 293 ? -25.390 -7.541 8.559 1.00 67.88 293 THR A N 1
ATOM 2276 C CA . THR A 1 293 ? -25.056 -6.233 9.122 1.00 67.88 293 THR A CA 1
ATOM 2277 C C . THR A 1 293 ? -23.588 -5.921 8.858 1.00 67.88 293 THR A C 1
ATOM 2279 O O . THR A 1 293 ? -22.722 -6.737 9.168 1.00 67.88 293 THR A O 1
ATOM 2282 N N . VAL A 1 294 ? -23.303 -4.726 8.354 1.00 70.50 294 VAL A N 1
ATOM 2283 C CA . VAL A 1 294 ? -21.950 -4.270 8.036 1.00 70.50 294 VAL A CA 1
ATOM 2284 C C . VAL A 1 294 ? -21.537 -3.160 9.001 1.00 70.50 294 VAL A C 1
ATOM 2286 O O . VAL A 1 294 ? -22.276 -2.182 9.143 1.00 70.50 294 VAL A O 1
ATOM 2289 N N . PRO A 1 295 ? -20.378 -3.279 9.669 1.00 69.31 295 PRO A N 1
ATOM 2290 C CA . PRO A 1 295 ? -19.859 -2.221 10.524 1.00 69.31 295 PRO A CA 1
ATOM 2291 C C . PRO A 1 295 ? -19.158 -1.146 9.685 1.00 69.31 295 PRO A C 1
ATOM 2293 O O . PRO A 1 295 ? -18.071 -1.373 9.163 1.00 69.31 295 PRO A O 1
ATOM 2296 N N . ILE A 1 296 ? -19.746 0.044 9.586 1.00 74.12 296 ILE A N 1
ATOM 2297 C CA . ILE A 1 296 ? -19.123 1.223 8.974 1.00 74.12 296 ILE A CA 1
ATOM 2298 C C . ILE A 1 296 ? -18.498 2.083 10.070 1.00 74.12 296 ILE A C 1
ATOM 2300 O O . ILE A 1 296 ? -19.149 2.446 11.050 1.00 74.12 296 ILE A O 1
ATOM 2304 N N . ARG A 1 297 ? -17.219 2.416 9.910 1.00 75.38 297 ARG A N 1
ATOM 2305 C CA . ARG A 1 297 ? -16.458 3.232 10.860 1.00 75.38 297 ARG A CA 1
ATOM 2306 C C . ARG A 1 297 ? -16.510 4.686 10.424 1.00 75.38 297 ARG A C 1
ATOM 2308 O O . ARG A 1 297 ? -16.200 4.993 9.280 1.00 75.38 297 ARG A O 1
ATOM 2315 N N . VAL A 1 298 ? -16.863 5.577 11.340 1.00 79.56 298 VAL A N 1
ATOM 2316 C CA . VAL A 1 298 ? -16.880 7.023 11.122 1.00 79.56 298 VAL A CA 1
ATOM 2317 C C . VAL A 1 298 ? -16.025 7.682 12.193 1.00 79.56 298 VAL A C 1
ATOM 2319 O O . VAL A 1 298 ? -16.341 7.647 13.382 1.00 79.56 298 VAL A O 1
ATOM 2322 N N . TYR A 1 299 ? -14.922 8.273 11.759 1.00 76.88 299 TYR A N 1
ATOM 2323 C CA . TYR A 1 299 ? -14.091 9.145 12.570 1.00 76.88 299 TYR A CA 1
ATOM 2324 C C . TYR A 1 299 ? -14.668 10.546 12.536 1.00 76.88 299 TYR A C 1
ATOM 2326 O O . TYR A 1 299 ? -14.894 11.071 11.457 1.00 76.88 299 TYR A O 1
ATOM 2334 N N . ILE A 1 300 ? -14.884 11.142 13.703 1.00 80.56 300 ILE A N 1
ATOM 2335 C CA . ILE A 1 300 ? -15.368 12.513 13.872 1.00 80.56 300 ILE A CA 1
ATOM 2336 C C . ILE A 1 300 ? -14.273 13.295 14.594 1.00 80.56 300 ILE A C 1
ATOM 2338 O O . ILE A 1 300 ? -13.774 12.837 15.623 1.00 80.56 300 ILE A O 1
ATOM 2342 N N . TYR A 1 301 ? -13.875 14.451 14.075 1.00 78.31 301 TYR A N 1
ATOM 2343 C CA . TYR A 1 301 ? -12.752 15.222 14.612 1.00 78.31 301 TYR A CA 1
ATOM 2344 C C . TYR A 1 301 ? -12.936 16.731 14.439 1.00 78.31 301 TYR A C 1
ATOM 2346 O O . TYR A 1 301 ? -13.695 17.188 13.590 1.00 78.31 301 TYR A O 1
ATOM 2354 N N . SER A 1 302 ? -12.224 17.513 15.252 1.00 78.88 302 SER A N 1
ATOM 2355 C CA . SER A 1 302 ? -12.157 18.973 15.113 1.00 78.88 302 SER A CA 1
ATOM 2356 C C . SER A 1 302 ? -11.159 19.412 14.046 1.00 78.88 302 SER A C 1
ATOM 2358 O O . SER A 1 302 ? -10.015 18.958 14.041 1.00 78.88 302 SER A O 1
ATOM 2360 N N . LYS A 1 303 ? -11.550 20.379 13.209 1.00 71.81 303 LYS A N 1
ATOM 2361 C CA . LYS A 1 303 ? -10.635 21.022 12.251 1.00 71.81 303 LYS A CA 1
ATOM 2362 C C . LYS A 1 303 ? -9.701 22.069 12.867 1.00 71.81 303 LYS A C 1
ATOM 2364 O O . LYS A 1 303 ? -8.715 22.430 12.238 1.00 71.81 303 LYS A O 1
ATOM 2369 N N . THR A 1 304 ? -9.997 22.582 14.059 1.00 69.06 304 THR A N 1
ATOM 2370 C CA . THR A 1 304 ? -9.315 23.767 14.613 1.00 69.06 304 THR A CA 1
ATOM 2371 C C . THR A 1 304 ? -8.424 23.472 15.822 1.00 69.06 304 THR A C 1
ATOM 2373 O O . THR A 1 304 ? -7.850 24.399 16.379 1.00 69.06 304 THR A O 1
ATOM 2376 N N . GLN A 1 305 ? -8.268 22.199 16.220 1.00 57.31 305 GLN A N 1
ATOM 2377 C CA . GLN A 1 305 ? -7.407 21.709 17.322 1.00 57.31 305 GLN A CA 1
ATOM 2378 C C . GLN A 1 305 ? -7.660 22.300 18.731 1.00 57.31 305 GLN A C 1
ATOM 2380 O O . GLN A 1 305 ? -7.060 21.826 19.692 1.00 57.31 305 GLN A O 1
ATOM 2385 N N . SER A 1 306 ? -8.536 23.297 18.904 1.00 54.50 306 SER A N 1
ATOM 2386 C CA . SER A 1 306 ? -8.424 24.251 20.019 1.00 54.50 306 SER A CA 1
ATOM 2387 C C . SER A 1 306 ? -9.517 24.204 21.098 1.00 54.50 306 SER A C 1
ATOM 2389 O O . SER A 1 306 ? -9.906 25.268 21.587 1.00 54.50 306 SER A O 1
ATOM 2391 N N . SER A 1 307 ? -10.054 23.051 21.512 1.00 51.38 307 SER A N 1
ATOM 2392 C CA . SER A 1 307 ? -10.868 23.083 22.741 1.00 51.38 307 SER A CA 1
ATOM 2393 C C . SER A 1 307 ? -10.861 21.808 23.574 1.00 51.38 307 SER A C 1
ATOM 2395 O O . SER A 1 307 ? -11.105 20.705 23.085 1.00 51.38 307 SER A O 1
ATOM 2397 N N . GLU A 1 308 ? -10.671 22.009 24.879 1.00 54.94 308 GLU A N 1
ATOM 2398 C CA . GLU A 1 308 ? -10.946 21.041 25.948 1.00 54.94 308 GLU A CA 1
ATOM 2399 C C . GLU A 1 308 ? -12.401 20.520 25.885 1.00 54.94 308 GLU A C 1
ATOM 2401 O O . GLU A 1 308 ? -12.669 19.385 26.273 1.00 54.94 308 GLU A O 1
ATOM 2406 N N . ASN A 1 309 ? -13.315 21.281 25.266 1.00 64.69 309 ASN A N 1
ATOM 2407 C CA . ASN A 1 309 ? -14.746 20.967 25.174 1.00 64.69 309 ASN A CA 1
ATOM 2408 C C . ASN A 1 309 ? -15.154 20.160 23.930 1.00 64.69 309 ASN A C 1
ATOM 2410 O O . ASN A 1 309 ? -16.290 19.696 23.846 1.00 64.69 309 ASN A O 1
ATOM 2414 N N . ILE A 1 310 ? -14.286 19.951 22.933 1.00 67.62 310 ILE A N 1
ATOM 2415 C CA . ILE A 1 310 ? -14.726 19.286 21.692 1.00 67.62 310 ILE A CA 1
ATOM 2416 C C . ILE A 1 310 ? -15.061 17.803 21.905 1.00 67.62 310 ILE A C 1
ATOM 2418 O O . ILE A 1 310 ? -15.939 17.252 21.242 1.00 67.62 310 ILE A O 1
ATOM 2422 N N . SER A 1 311 ? -14.412 17.156 22.879 1.00 64.50 311 SER A N 1
ATOM 2423 C CA . SER A 1 311 ? -14.757 15.786 23.273 1.00 64.50 311 SER A CA 1
ATOM 2424 C C . SER A 1 311 ? -16.184 15.709 23.825 1.00 64.50 311 SER A C 1
ATOM 2426 O O . SER A 1 311 ? -16.864 14.699 23.621 1.00 64.50 311 SER A O 1
ATOM 2428 N N . GLU A 1 312 ? -16.652 16.766 24.494 1.00 71.38 312 GLU A N 1
ATOM 2429 C CA . GLU A 1 312 ? -18.017 16.889 25.013 1.00 71.38 312 GLU A CA 1
ATOM 2430 C C . GLU A 1 312 ? -19.006 17.107 23.871 1.00 71.38 312 GLU A C 1
ATOM 2432 O O . GLU A 1 312 ? -19.937 16.319 23.738 1.00 71.38 312 GLU A O 1
ATOM 2437 N N . VAL A 1 313 ? -18.724 18.047 22.960 1.00 75.50 313 VAL A N 1
ATOM 2438 C CA . VAL A 1 313 ? -19.554 18.311 21.768 1.00 75.50 313 VAL A CA 1
ATOM 2439 C C . VAL A 1 313 ? -19.749 17.046 20.923 1.00 75.50 313 VAL A C 1
ATOM 2441 O O . VAL A 1 313 ? -20.870 16.702 20.546 1.00 75.50 313 VAL A O 1
ATOM 2444 N N . ILE A 1 314 ? -18.673 16.291 20.664 1.00 72.06 314 ILE A N 1
ATOM 2445 C CA . ILE A 1 314 ? -18.770 15.012 19.944 1.00 72.06 314 ILE A CA 1
ATOM 2446 C C . ILE A 1 314 ? -19.614 14.003 20.744 1.00 72.06 314 ILE A C 1
ATOM 2448 O O . ILE A 1 314 ? -20.405 13.256 20.168 1.00 72.06 314 ILE A O 1
ATOM 2452 N N . SER A 1 315 ? -19.475 13.966 22.073 1.00 73.06 315 SER A N 1
ATOM 2453 C CA . SER A 1 315 ? -20.248 13.052 22.929 1.00 73.06 315 SER A CA 1
ATOM 2454 C C . SER A 1 315 ? -21.742 13.367 22.929 1.00 73.06 315 SER A C 1
ATOM 2456 O O . SER A 1 315 ? -22.549 12.440 22.880 1.00 73.06 315 SER A O 1
ATOM 2458 N N . GLU A 1 316 ? -22.114 14.646 22.952 1.00 75.88 316 GLU A N 1
ATOM 2459 C CA . GLU A 1 316 ? -23.506 15.094 22.871 1.00 75.88 316 GLU A CA 1
ATOM 2460 C C . GLU A 1 316 ? -24.143 14.687 21.543 1.00 75.88 316 GLU A C 1
ATOM 2462 O O . GLU A 1 316 ? -25.219 14.088 21.536 1.00 75.88 316 GLU A O 1
ATOM 2467 N N . LYS A 1 317 ? -23.435 14.893 20.425 1.00 77.50 317 LYS A N 1
ATOM 2468 C CA . LYS A 1 317 ? -23.903 14.474 19.096 1.00 77.50 317 LYS A CA 1
ATOM 2469 C C . LYS A 1 317 ? -24.062 12.959 18.972 1.00 77.50 317 LYS A C 1
ATOM 2471 O O . LYS A 1 317 ? -25.029 12.484 18.381 1.00 77.50 317 LYS A O 1
ATOM 2476 N N . ILE A 1 318 ? -23.168 12.179 19.580 1.00 73.69 318 ILE A N 1
ATOM 2477 C CA . ILE A 1 318 ? -23.307 10.714 19.638 1.00 73.69 318 ILE A CA 1
ATOM 2478 C C . ILE A 1 318 ? -24.501 10.299 20.513 1.00 73.69 318 ILE A C 1
ATOM 2480 O O . ILE A 1 318 ? -25.168 9.310 20.211 1.00 73.69 318 ILE A O 1
ATOM 2484 N N . LYS A 1 319 ? -24.789 11.028 21.598 1.00 73.06 319 LYS A N 1
ATOM 2485 C CA . LYS A 1 319 ? -25.940 10.749 22.467 1.00 73.06 319 LYS A CA 1
ATOM 2486 C C . LYS A 1 319 ? -27.261 10.997 21.739 1.00 73.06 319 LYS A C 1
ATOM 2488 O O . LYS A 1 319 ? -28.135 10.136 21.791 1.00 73.06 319 LYS A O 1
ATOM 2493 N N . GLU A 1 320 ? -27.371 12.119 21.030 1.00 77.94 320 GLU A N 1
ATOM 2494 C CA . GLU A 1 320 ? -28.513 12.454 20.165 1.00 77.94 320 GLU A CA 1
ATOM 2495 C C . GLU A 1 320 ? -28.769 11.334 19.141 1.00 77.94 320 GLU A C 1
ATOM 2497 O O . GLU A 1 320 ? -29.874 10.807 19.026 1.00 77.94 320 GLU A O 1
ATOM 2502 N N . LEU A 1 321 ? -27.702 10.871 18.490 1.00 79.06 321 LEU A N 1
ATOM 2503 C CA . LEU A 1 321 ? -27.740 9.754 17.553 1.00 79.06 321 LEU A CA 1
ATOM 2504 C C . LEU A 1 321 ? -28.202 8.431 18.190 1.00 79.06 321 LEU A C 1
ATOM 2506 O O . LEU A 1 321 ? -29.027 7.725 17.609 1.00 79.06 321 LEU A O 1
ATOM 2510 N N . LYS A 1 322 ? -27.685 8.078 19.376 1.00 72.75 322 LYS A N 1
ATOM 2511 C CA . LYS A 1 322 ? -28.108 6.872 20.113 1.00 72.75 322 LYS A CA 1
ATOM 2512 C C . LYS A 1 322 ? -29.606 6.919 20.440 1.00 72.75 322 LYS A C 1
ATOM 2514 O O . LYS A 1 322 ? -30.277 5.896 20.318 1.00 72.75 322 LYS A O 1
ATOM 2519 N N . MET A 1 323 ? -30.127 8.089 20.818 1.00 73.69 323 MET A N 1
ATOM 2520 C CA . MET A 1 323 ? -31.556 8.282 21.084 1.00 73.69 323 MET A CA 1
ATOM 2521 C C . MET A 1 323 ? -32.396 8.106 19.817 1.00 73.69 323 MET A C 1
ATOM 2523 O O . MET A 1 323 ? -33.372 7.366 19.839 1.00 73.69 323 MET A O 1
ATOM 2527 N N . ASP A 1 324 ? -31.983 8.683 18.687 1.00 79.12 324 ASP A N 1
ATOM 2528 C CA . ASP A 1 324 ? -32.710 8.517 17.424 1.00 79.12 324 ASP A CA 1
ATOM 2529 C C . ASP A 1 324 ? -32.760 7.059 16.936 1.00 79.12 324 ASP A C 1
ATOM 2531 O O . ASP A 1 324 ? -33.739 6.645 16.310 1.00 79.12 324 ASP A O 1
ATOM 2535 N N . ILE A 1 325 ? -31.719 6.267 17.212 1.00 74.56 325 ILE A N 1
ATOM 2536 C CA . ILE A 1 325 ? -31.721 4.825 16.926 1.00 74.56 325 ILE A CA 1
ATOM 2537 C C . ILE A 1 325 ? -32.716 4.099 17.837 1.00 74.56 325 ILE A C 1
ATOM 2539 O O . ILE A 1 325 ? -33.507 3.299 17.339 1.00 74.56 325 ILE A O 1
ATOM 2543 N N . ALA A 1 326 ? -32.711 4.395 19.142 1.00 71.56 326 ALA A N 1
ATOM 2544 C CA . ALA A 1 326 ? -33.632 3.793 20.109 1.00 71.56 326 ALA A CA 1
ATOM 2545 C C . ALA A 1 326 ? -35.104 4.134 19.813 1.00 71.56 326 ALA A C 1
ATOM 2547 O O . ALA A 1 326 ? -35.969 3.270 19.927 1.00 71.56 326 ALA A O 1
ATOM 2548 N N . ASP A 1 327 ? -35.367 5.355 19.343 1.00 79.50 327 ASP A N 1
ATOM 2549 C CA . ASP A 1 327 ? -36.689 5.821 18.906 1.00 79.50 327 ASP A CA 1
ATOM 2550 C C . ASP A 1 327 ? -37.115 5.236 17.543 1.00 79.50 327 ASP A C 1
ATOM 2552 O O . ASP A 1 327 ? -38.174 5.575 17.014 1.00 79.50 327 ASP A O 1
ATOM 2556 N N . GLY A 1 328 ? -36.275 4.410 16.908 1.00 76.62 328 GLY A N 1
ATOM 2557 C CA . GLY A 1 328 ? -36.551 3.812 15.602 1.00 76.62 328 GLY A CA 1
ATOM 2558 C C . GLY A 1 328 ? -36.463 4.784 14.420 1.00 76.62 328 GLY A C 1
ATOM 2559 O O . GLY A 1 328 ? -36.695 4.374 13.282 1.00 76.62 328 GLY A O 1
ATOM 2560 N N . LYS A 1 329 ? -36.059 6.045 14.624 1.00 82.25 329 LYS A N 1
ATOM 2561 C CA . LYS A 1 329 ? -35.924 7.066 13.561 1.00 82.25 329 LYS A CA 1
ATOM 2562 C C . LYS A 1 329 ? -34.806 6.757 12.559 1.00 82.25 329 LYS A C 1
ATOM 2564 O O . LYS A 1 329 ? -34.719 7.403 11.516 1.00 82.25 329 LYS A O 1
ATOM 2569 N N . MET A 1 330 ? -33.948 5.785 12.871 1.00 80.94 330 MET A N 1
ATOM 2570 C CA . MET A 1 330 ? -32.854 5.310 12.013 1.00 80.94 330 MET A CA 1
ATOM 2571 C C . MET A 1 330 ? -33.112 3.945 11.363 1.00 80.94 330 MET A C 1
ATOM 2573 O O . MET A 1 330 ? -32.228 3.382 10.715 1.00 80.94 330 MET A O 1
ATOM 2577 N N . SER A 1 331 ? -34.336 3.428 11.494 1.00 80.38 331 SER A N 1
ATOM 2578 C CA . SER A 1 331 ? -34.768 2.177 10.860 1.00 80.38 331 SER A CA 1
ATOM 2579 C C . SER A 1 331 ? -34.905 2.271 9.335 1.00 80.38 331 SER A C 1
ATOM 2581 O O . SER A 1 331 ? -34.977 1.236 8.687 1.00 80.38 331 SER A O 1
ATOM 2583 N N . SER A 1 332 ? -34.915 3.481 8.763 1.00 85.06 332 SER A N 1
ATOM 2584 C CA . SER A 1 332 ? -34.881 3.733 7.317 1.00 85.06 332 SER A CA 1
ATOM 2585 C C . SER A 1 332 ? -34.265 5.109 7.040 1.00 85.06 332 SER A C 1
ATOM 2587 O O . SER A 1 332 ? -34.972 6.096 6.821 1.00 85.06 332 SER A O 1
ATOM 2589 N N . LEU A 1 333 ? -32.936 5.196 7.081 1.00 88.44 333 LEU A N 1
ATOM 2590 C CA . LEU A 1 333 ? -32.199 6.413 6.755 1.00 88.44 333 LEU A CA 1
ATOM 2591 C C . LEU A 1 333 ? -31.989 6.507 5.240 1.00 88.44 333 LEU A C 1
ATOM 2593 O O . LEU A 1 333 ? -31.386 5.619 4.642 1.00 88.44 333 LEU A O 1
ATOM 2597 N N . SER A 1 334 ? -32.441 7.603 4.630 1.00 90.12 334 SER A N 1
ATOM 2598 C CA . SER A 1 334 ? -32.180 7.876 3.215 1.00 90.12 334 SER A CA 1
ATOM 2599 C C . SER A 1 334 ? -30.766 8.424 3.021 1.00 90.12 334 SER A C 1
ATOM 2601 O O . SER A 1 334 ? -30.429 9.480 3.560 1.00 90.12 334 SER A O 1
ATOM 2603 N N . VAL A 1 335 ? -29.951 7.708 2.248 1.00 86.50 335 VAL A N 1
ATOM 2604 C CA . VAL A 1 335 ? -28.577 8.083 1.899 1.00 86.50 335 VAL A CA 1
ATOM 2605 C C . VAL A 1 335 ? -28.494 8.365 0.401 1.00 86.50 335 VAL A C 1
ATOM 2607 O O . VAL A 1 335 ? -28.939 7.570 -0.430 1.00 86.50 335 VAL A O 1
ATOM 2610 N N . ALA A 1 336 ? -27.925 9.517 0.042 1.00 83.00 336 ALA A N 1
ATOM 2611 C CA . ALA A 1 336 ? -27.804 9.940 -1.350 1.00 83.00 336 ALA A CA 1
ATOM 2612 C C . ALA A 1 336 ? -27.028 8.904 -2.181 1.00 83.00 336 ALA A C 1
ATOM 2614 O O . ALA A 1 336 ? -26.014 8.386 -1.725 1.00 83.00 336 ALA A O 1
ATOM 2615 N N . LYS A 1 337 ? -27.508 8.610 -3.399 1.00 79.19 337 LYS A N 1
ATOM 2616 C CA . LYS A 1 337 ? -26.947 7.619 -4.350 1.00 79.19 337 LYS A CA 1
ATOM 2617 C C . LYS A 1 337 ? -26.958 6.147 -3.894 1.00 79.19 337 LYS A C 1
ATOM 2619 O O . LYS A 1 337 ? -26.823 5.267 -4.737 1.00 79.19 337 LYS A O 1
ATOM 2624 N N . VAL A 1 338 ? -27.207 5.886 -2.612 1.00 81.38 338 VAL A N 1
ATOM 2625 C CA . VAL A 1 338 ? -27.278 4.540 -2.020 1.00 81.38 338 VAL A CA 1
ATOM 2626 C C . VAL A 1 338 ? -28.728 4.060 -1.898 1.00 81.38 338 VAL A C 1
ATOM 2628 O O . VAL A 1 338 ? -29.042 2.929 -2.250 1.00 81.38 338 VAL A O 1
ATOM 2631 N N . GLY A 1 339 ? -29.637 4.921 -1.434 1.00 84.81 339 GLY A N 1
ATOM 2632 C CA . GLY A 1 339 ? -31.018 4.555 -1.112 1.00 84.81 339 GLY A CA 1
ATOM 2633 C C . GLY A 1 339 ? -31.258 4.463 0.395 1.00 84.81 339 GLY A C 1
ATOM 2634 O O . GLY A 1 339 ? -30.555 5.091 1.186 1.00 84.81 339 GLY A O 1
ATOM 2635 N N . ASN A 1 340 ? -32.293 3.726 0.799 1.00 87.88 340 ASN A N 1
ATOM 2636 C CA . ASN A 1 340 ? -32.649 3.589 2.211 1.00 87.88 340 ASN A CA 1
ATOM 2637 C C . ASN A 1 340 ? -31.852 2.460 2.863 1.00 87.88 340 ASN A C 1
ATOM 2639 O O . ASN A 1 340 ? -31.892 1.324 2.398 1.00 87.88 340 ASN A O 1
ATOM 2643 N N . ILE A 1 341 ? -31.180 2.781 3.963 1.00 87.25 341 ILE A N 1
ATOM 2644 C CA . ILE A 1 341 ? -30.414 1.833 4.774 1.00 87.25 341 ILE A CA 1
ATOM 2645 C C . ILE A 1 341 ? -30.948 1.806 6.204 1.00 87.25 341 ILE A C 1
ATOM 2647 O O . ILE A 1 341 ? -31.558 2.768 6.679 1.00 87.25 341 ILE A O 1
ATOM 2651 N N . ASN A 1 342 ? -30.657 0.727 6.924 1.00 84.50 342 ASN A N 1
ATOM 2652 C CA . ASN A 1 342 ? -31.100 0.571 8.305 1.00 84.50 342 ASN A CA 1
ATOM 2653 C C . ASN A 1 342 ? -29.886 0.627 9.224 1.00 84.50 342 ASN A C 1
ATOM 2655 O O . ASN A 1 342 ? -29.027 -0.249 9.144 1.00 84.50 342 ASN A O 1
ATOM 2659 N N . ILE A 1 343 ? -29.827 1.606 10.126 1.00 83.75 343 ILE A N 1
ATOM 2660 C CA . ILE A 1 343 ? -28.813 1.615 11.185 1.00 83.75 343 ILE A CA 1
ATOM 2661 C C . ILE A 1 343 ? -29.407 0.878 12.381 1.00 83.75 343 ILE A C 1
ATOM 2663 O O . ILE A 1 343 ? -30.343 1.357 13.017 1.00 83.75 343 ILE A O 1
ATOM 2667 N N . THR A 1 344 ? -28.877 -0.307 12.676 1.00 74.38 344 THR A N 1
ATOM 2668 C CA . THR A 1 344 ? -29.395 -1.173 13.743 1.00 74.38 344 THR A CA 1
ATOM 2669 C C . THR A 1 344 ? -28.736 -0.908 15.088 1.00 74.38 344 THR A C 1
ATOM 2671 O O . THR A 1 344 ? -29.323 -1.197 16.124 1.00 74.38 344 THR A O 1
ATOM 2674 N N . GLN A 1 345 ? -27.505 -0.394 15.084 1.00 70.75 345 GLN A N 1
ATOM 2675 C CA . GLN A 1 345 ? -26.732 -0.133 16.295 1.00 70.75 345 GLN A CA 1
ATOM 2676 C C . GLN A 1 345 ? -25.656 0.924 16.024 1.00 70.75 345 GLN A C 1
ATOM 2678 O O . GLN A 1 345 ? -25.125 1.015 14.915 1.00 70.75 345 GLN A O 1
ATOM 2683 N N . VAL A 1 346 ? -25.306 1.692 17.059 1.00 69.12 346 VAL A N 1
ATOM 2684 C CA . VAL A 1 346 ? -24.126 2.562 17.066 1.00 69.12 346 VAL A CA 1
ATOM 2685 C C . VAL A 1 346 ? -23.306 2.351 18.337 1.00 69.12 346 VAL A C 1
ATOM 2687 O O . VAL A 1 346 ? -23.860 2.275 19.436 1.00 69.12 346 VAL A O 1
ATOM 2690 N N . VAL A 1 347 ? -21.983 2.294 18.197 1.00 63.50 347 VAL A N 1
ATOM 2691 C CA . VAL A 1 347 ? -21.040 2.151 19.316 1.00 63.50 347 VAL A CA 1
ATOM 2692 C C . VAL A 1 347 ? -19.981 3.252 19.226 1.00 63.50 347 VAL A C 1
ATOM 2694 O O . VAL A 1 347 ? -19.455 3.517 18.149 1.00 63.50 347 VAL A O 1
ATOM 2697 N N . GLY A 1 348 ? -19.696 3.945 20.333 1.00 56.06 348 GLY A N 1
ATOM 2698 C CA . GLY A 1 348 ? -18.710 5.035 20.382 1.00 56.06 348 GLY A CA 1
ATOM 2699 C C . GLY A 1 348 ? -17.509 4.674 21.253 1.00 56.06 348 GLY A C 1
ATOM 2700 O O . GLY A 1 348 ? -17.682 4.055 22.296 1.00 56.06 348 GLY A O 1
ATOM 2701 N N . CYS A 1 349 ? -16.297 5.106 20.895 1.00 52.06 349 CYS A N 1
ATOM 2702 C CA . CYS A 1 349 ? -15.046 4.650 21.529 1.00 52.06 349 CYS A CA 1
ATOM 2703 C C . CYS A 1 349 ? -14.727 5.129 22.964 1.00 52.06 349 CYS A C 1
ATOM 2705 O O . CYS A 1 349 ? -13.566 5.188 23.349 1.00 52.06 349 CYS A O 1
ATOM 2707 N N . LYS A 1 350 ? -15.749 5.434 23.776 1.00 42.59 350 LYS A N 1
ATOM 2708 C CA . LYS A 1 350 ? -15.662 5.477 25.254 1.00 42.59 350 LYS A CA 1
ATOM 2709 C C . LYS A 1 350 ? -16.533 4.414 25.949 1.00 42.59 350 LYS A C 1
ATOM 2711 O O . LYS A 1 350 ? -16.500 4.305 27.168 1.00 42.59 350 LYS A O 1
ATOM 2716 N N . ASP A 1 351 ? -17.321 3.657 25.189 1.00 33.28 351 ASP A N 1
ATOM 2717 C CA . ASP A 1 351 ? -18.082 2.504 25.674 1.00 33.28 351 ASP A CA 1
ATOM 2718 C C . ASP A 1 351 ? -17.087 1.392 26.064 1.00 33.28 351 ASP A C 1
ATOM 2720 O O . ASP A 1 351 ? -16.135 1.184 25.310 1.00 33.28 351 ASP A O 1
ATOM 2724 N N . PRO A 1 352 ? -17.254 0.641 27.170 1.00 31.95 352 PRO A N 1
ATOM 2725 C CA . PRO A 1 352 ? -16.529 -0.610 27.361 1.00 31.95 352 PRO A CA 1
ATOM 2726 C C . PRO A 1 352 ? -16.737 -1.515 26.148 1.00 31.95 352 PRO A C 1
ATOM 2728 O O . PRO A 1 352 ? -15.812 -2.128 25.690 1.00 31.95 352 PRO A O 1
ATOM 2731 N N . GLN A 1 353 ? -17.860 -1.493 25.445 1.00 33.41 353 GLN A N 1
ATOM 2732 C CA . GLN A 1 353 ? -17.948 -2.241 24.182 1.00 33.41 353 GLN A CA 1
ATOM 2733 C C . GLN A 1 353 ? -17.168 -1.619 23.009 1.00 33.41 353 GLN A C 1
ATOM 2735 O O . GLN A 1 353 ? -17.310 -2.064 21.892 1.00 33.41 353 GLN A O 1
ATOM 2740 N N . CYS A 1 354 ? -16.366 -0.579 23.203 1.00 36.06 354 CYS A N 1
ATOM 2741 C CA . CYS A 1 354 ? -15.351 -0.126 22.248 1.00 36.06 354 CYS A CA 1
ATOM 2742 C C . CYS A 1 354 ? -13.945 -0.019 22.875 1.00 36.06 354 CYS A C 1
ATOM 2744 O O . CYS A 1 354 ? -12.976 0.101 22.131 1.00 36.06 354 CYS A O 1
ATOM 2746 N N . LEU A 1 355 ? -13.833 0.012 24.212 1.00 33.78 355 LEU A N 1
ATOM 2747 C CA . LEU A 1 355 ? -12.586 0.101 24.993 1.00 33.78 355 LEU A CA 1
ATOM 2748 C C . LEU A 1 355 ? -12.287 -1.162 25.818 1.00 33.78 355 LEU A C 1
ATOM 2750 O O . LEU A 1 355 ? -11.157 -1.374 26.243 1.00 33.78 355 LEU A O 1
ATOM 2754 N N . SER A 1 356 ? -13.290 -1.992 26.073 1.00 30.22 356 SER A N 1
ATOM 2755 C CA . SER A 1 356 ? -13.134 -3.370 26.513 1.00 30.22 356 SER A CA 1
ATOM 2756 C C . SER A 1 356 ? -12.614 -4.150 25.328 1.00 30.22 356 SER A C 1
ATOM 2758 O O . SER A 1 356 ? -13.052 -4.025 24.180 1.00 30.22 356 SER A O 1
ATOM 2760 N N . SER A 1 357 ? -11.672 -4.998 25.685 1.00 31.94 357 SER A N 1
ATOM 2761 C CA . SER A 1 357 ? -11.079 -6.100 24.948 1.00 31.94 357 SER A CA 1
ATOM 2762 C C . SER A 1 357 ? -12.030 -6.948 24.091 1.00 31.94 357 SER A C 1
ATOM 2764 O O . SER A 1 357 ? -11.557 -7.810 23.371 1.00 31.94 357 SER A O 1
ATOM 2766 N N . THR A 1 358 ? -13.344 -6.722 24.131 1.00 28.94 358 THR A N 1
ATOM 2767 C CA . THR A 1 358 ? -14.373 -7.461 23.390 1.00 28.94 358 THR A CA 1
ATOM 2768 C C . THR A 1 358 ? -14.714 -6.835 22.029 1.00 28.94 358 THR A C 1
ATOM 2770 O O . THR A 1 358 ? -15.395 -7.457 21.223 1.00 28.94 358 THR A O 1
ATOM 2773 N N . PHE A 1 359 ? -14.243 -5.616 21.742 1.00 31.22 359 PHE A N 1
ATOM 2774 C CA . PHE A 1 359 ? -14.391 -4.962 20.426 1.00 31.22 359 PHE A CA 1
ATOM 2775 C C . PHE A 1 359 ? -13.064 -4.645 19.734 1.00 31.22 359 PHE A C 1
ATOM 2777 O O . PHE A 1 359 ? -13.035 -4.065 18.647 1.00 31.22 359 PHE A O 1
ATOM 2784 N N . PHE A 1 360 ? -11.988 -5.205 20.281 1.00 30.61 360 PHE A N 1
ATOM 2785 C CA . PHE A 1 360 ? -10.800 -5.657 19.558 1.00 30.61 360 PHE A CA 1
ATOM 2786 C C . PHE A 1 360 ? -11.137 -6.792 18.551 1.00 30.61 360 PHE A C 1
ATOM 2788 O O . PHE A 1 360 ? -10.340 -7.672 18.265 1.00 30.61 360 PHE A O 1
ATOM 2795 N N . MET A 1 361 ? -12.317 -6.756 17.926 1.00 31.25 361 MET A N 1
ATOM 2796 C CA . MET A 1 361 ? -12.788 -7.697 16.900 1.00 31.25 361 MET A CA 1
ATOM 2797 C C . MET A 1 361 ? -12.275 -7.318 15.494 1.00 31.25 361 MET A C 1
ATOM 2799 O O . MET A 1 361 ? -12.971 -7.457 14.492 1.00 31.25 361 MET A O 1
ATOM 2803 N N . LEU A 1 362 ? -11.049 -6.788 15.434 1.00 35.53 362 LEU A N 1
ATOM 2804 C CA . LEU A 1 362 ? -10.088 -6.993 14.338 1.00 35.53 362 LEU A CA 1
ATOM 2805 C C . LEU A 1 362 ? -8.657 -7.221 14.884 1.00 35.53 362 LEU A C 1
ATOM 2807 O O . LEU A 1 362 ? -7.679 -6.998 14.179 1.00 35.53 362 LEU A O 1
ATOM 2811 N N . THR A 1 363 ? -8.527 -7.664 16.135 1.00 39.91 363 THR A N 1
ATOM 2812 C CA . THR A 1 363 ? -7.371 -8.435 16.618 1.00 39.91 363 THR A CA 1
ATOM 2813 C C . THR A 1 363 ? -7.784 -9.822 17.097 1.00 39.91 363 THR A C 1
ATOM 2815 O O . THR A 1 363 ? -6.923 -10.592 17.498 1.00 39.91 363 THR A O 1
ATOM 2818 N N . GLU A 1 364 ? -9.067 -10.188 17.053 1.00 47.16 364 GLU A N 1
ATOM 2819 C CA . GLU A 1 364 ? -9.371 -11.610 16.980 1.00 47.16 364 GLU A CA 1
ATOM 2820 C C . GLU A 1 364 ? -8.998 -12.079 15.581 1.00 47.16 364 GLU A C 1
ATOM 2822 O O . GLU A 1 364 ? -9.556 -11.627 14.573 1.00 47.16 364 GLU A O 1
ATOM 2827 N N . CYS A 1 365 ? -7.994 -12.947 15.520 1.00 52.47 365 CYS A N 1
ATOM 2828 C CA . CYS A 1 365 ? -7.742 -13.715 14.316 1.00 52.47 365 CYS A CA 1
ATOM 2829 C C . CYS A 1 365 ? -9.006 -14.508 13.984 1.00 52.47 365 CYS A C 1
ATOM 2831 O O . CYS A 1 365 ? -9.845 -14.737 14.859 1.00 52.47 365 CYS A O 1
ATOM 2833 N N . SER A 1 366 ? -9.203 -14.859 12.713 1.00 57.81 366 SER A N 1
ATOM 2834 C CA . SER A 1 366 ? -10.473 -15.458 12.303 1.00 57.81 366 SER A CA 1
ATOM 2835 C C . SER A 1 366 ? -10.792 -16.683 13.169 1.00 57.81 366 SER A C 1
ATOM 2837 O O . SER A 1 366 ? -9.887 -17.357 13.666 1.00 57.81 366 SER A O 1
ATOM 2839 N N . ASN A 1 367 ? -12.076 -17.006 13.344 1.00 68.00 367 ASN A N 1
ATOM 2840 C CA . ASN A 1 367 ? -12.449 -18.234 14.056 1.00 68.00 367 ASN A CA 1
ATOM 2841 C C . ASN A 1 367 ? -11.761 -19.470 13.452 1.00 68.00 367 ASN A C 1
ATOM 2843 O O . ASN A 1 367 ? -11.449 -20.401 14.185 1.00 68.00 367 ASN A O 1
ATOM 2847 N N . THR A 1 368 ? -11.475 -19.450 12.145 1.00 67.50 368 THR A N 1
ATOM 2848 C CA . THR A 1 368 ? -10.661 -20.461 11.466 1.00 67.50 368 THR A CA 1
ATOM 2849 C C . THR A 1 368 ? -9.222 -20.449 11.978 1.00 67.50 368 THR A C 1
ATOM 2851 O O . THR A 1 368 ? -8.750 -21.477 12.441 1.00 67.50 368 THR A O 1
ATOM 2854 N N . THR A 1 369 ? -8.536 -19.300 11.978 1.00 75.31 369 THR A N 1
ATOM 2855 C CA . THR A 1 369 ? -7.174 -19.162 12.523 1.00 75.31 369 THR A CA 1
ATOM 2856 C C . THR A 1 369 ? -7.103 -19.645 13.970 1.00 75.31 369 THR A C 1
ATOM 2858 O O . THR A 1 369 ? -6.206 -20.405 14.326 1.00 75.31 369 THR A O 1
ATOM 2861 N N . LYS A 1 370 ? -8.067 -19.233 14.799 1.00 81.31 370 LYS A N 1
ATOM 2862 C CA . LYS A 1 370 ? -8.182 -19.658 16.194 1.00 81.31 370 LYS A CA 1
ATOM 2863 C C . LYS A 1 370 ? -8.311 -21.174 16.299 1.00 81.31 370 LYS A C 1
ATOM 2865 O O . LYS A 1 370 ? -7.567 -21.788 17.054 1.00 81.31 370 LYS A O 1
ATOM 2870 N N . GLN A 1 371 ? -9.229 -21.771 15.536 1.00 82.50 371 GLN A N 1
ATOM 2871 C CA . GLN A 1 371 ? -9.444 -23.215 15.548 1.00 82.50 371 GLN A CA 1
ATOM 2872 C C . GLN A 1 371 ? -8.181 -23.970 15.124 1.00 82.50 371 GLN A C 1
ATOM 2874 O O . GLN A 1 371 ? -7.747 -24.853 15.852 1.00 82.50 371 GLN A O 1
ATOM 2879 N N . LEU A 1 372 ? -7.541 -23.565 14.022 1.00 85.31 372 LEU A N 1
ATOM 2880 C CA . LEU A 1 372 ? -6.303 -24.184 13.540 1.00 85.31 372 LEU A CA 1
ATOM 2881 C C . LEU A 1 372 ? -5.175 -24.070 14.576 1.00 85.31 372 LEU A C 1
ATOM 2883 O O . LEU A 1 372 ? -4.453 -25.033 14.822 1.00 85.31 372 LEU A O 1
ATOM 2887 N N . ALA A 1 373 ? -5.033 -22.912 15.228 1.00 93.88 373 ALA A N 1
ATOM 2888 C CA . ALA A 1 373 ? -4.058 -22.733 16.300 1.00 93.88 373 ALA A CA 1
ATOM 2889 C C . ALA A 1 373 ? -4.375 -23.607 17.521 1.00 93.88 373 ALA A C 1
ATOM 2891 O O . ALA A 1 373 ? -3.458 -24.179 18.107 1.00 93.88 373 ALA A O 1
ATOM 2892 N N . CYS A 1 374 ? -5.650 -23.750 17.891 1.00 91.50 374 CYS A N 1
ATOM 2893 C CA . CYS A 1 374 ? -6.053 -24.668 18.952 1.00 91.50 374 CYS A CA 1
ATOM 2894 C C . CYS A 1 374 ? -5.786 -26.128 18.585 1.00 91.50 374 CYS A C 1
ATOM 2896 O O . CYS A 1 374 ? -5.307 -26.869 19.435 1.00 91.50 374 CYS A O 1
ATOM 2898 N N . ASP A 1 375 ? -6.000 -26.530 17.332 1.00 92.44 375 ASP A N 1
ATOM 2899 C CA . ASP A 1 375 ? -5.695 -27.883 16.863 1.00 92.44 375 ASP A CA 1
ATOM 2900 C C . ASP A 1 375 ? -4.181 -28.167 16.934 1.00 92.44 375 ASP A C 1
ATOM 2902 O O . ASP A 1 375 ? -3.766 -29.237 17.382 1.00 92.44 375 ASP A O 1
ATOM 2906 N N . ILE A 1 376 ? -3.341 -27.185 16.581 1.00 95.00 376 ILE A N 1
ATOM 2907 C CA . ILE A 1 376 ? -1.876 -27.259 16.726 1.00 95.00 376 ILE A CA 1
ATOM 2908 C C . ILE A 1 376 ? -1.469 -27.328 18.205 1.00 95.00 376 ILE A C 1
ATOM 2910 O O . ILE A 1 376 ? -0.613 -28.135 18.573 1.00 95.00 376 ILE A O 1
ATOM 2914 N N . LEU A 1 377 ? -2.067 -26.495 19.064 1.00 95.94 377 LEU A N 1
ATOM 2915 C CA . LEU A 1 377 ? -1.789 -26.483 20.503 1.00 95.94 377 LEU A CA 1
ATOM 2916 C C . LEU A 1 377 ? -2.181 -27.810 21.158 1.00 95.94 377 LEU A C 1
ATOM 2918 O O . LEU A 1 377 ? -1.449 -28.350 21.985 1.00 95.94 377 LEU A O 1
ATOM 2922 N N . ASP A 1 378 ? -3.325 -28.353 20.765 1.00 93.12 378 ASP A N 1
ATOM 2923 C CA . ASP A 1 378 ? -3.811 -29.642 21.221 1.00 93.12 378 ASP A CA 1
ATOM 2924 C C . ASP A 1 378 ? -2.913 -30.783 20.749 1.00 93.12 378 ASP A C 1
ATOM 2926 O O . ASP A 1 378 ? -2.604 -31.669 21.548 1.00 93.12 378 ASP A O 1
ATOM 2930 N N . ALA A 1 379 ? -2.454 -30.751 19.495 1.00 90.25 379 ALA A N 1
ATOM 2931 C CA . ALA A 1 379 ? -1.468 -31.700 18.990 1.00 90.25 379 ALA A CA 1
ATOM 2932 C C . ALA A 1 379 ? -0.165 -31.620 19.799 1.00 90.25 379 ALA A C 1
ATOM 2934 O O . ALA A 1 379 ? 0.350 -32.652 20.211 1.00 90.25 379 ALA A O 1
ATOM 2935 N N . HIS A 1 380 ? 0.313 -30.418 20.123 1.00 92.94 380 HIS A N 1
ATOM 2936 C CA . HIS A 1 380 ? 1.495 -30.221 20.967 1.00 92.94 380 HIS A CA 1
ATOM 2937 C C . HIS A 1 380 ? 1.321 -30.761 22.394 1.00 92.94 380 HIS A C 1
ATOM 2939 O O . HIS A 1 380 ? 2.243 -31.346 22.958 1.00 92.94 380 HIS A O 1
ATOM 2945 N N . ASN A 1 381 ? 0.137 -30.592 22.986 1.00 91.62 381 ASN A N 1
ATOM 2946 C CA . ASN A 1 381 ? -0.139 -31.050 24.348 1.00 91.62 381 ASN A CA 1
ATOM 2947 C C . ASN A 1 381 ? -0.365 -32.568 24.438 1.00 91.62 381 ASN A C 1
ATOM 2949 O O . ASN A 1 381 ? -0.079 -33.174 25.473 1.00 91.62 381 ASN A O 1
ATOM 2953 N N . ARG A 1 382 ? -0.939 -33.179 23.393 1.00 85.50 382 ARG A N 1
ATOM 2954 C CA . ARG A 1 382 ? -1.332 -34.597 23.383 1.00 85.50 382 ARG A CA 1
ATOM 2955 C C . ARG A 1 382 ? -0.286 -35.512 22.749 1.00 85.50 382 ARG A C 1
ATOM 2957 O O . ARG A 1 382 ? -0.169 -36.662 23.170 1.00 85.50 382 ARG A O 1
ATOM 2964 N N . ASP A 1 383 ? 0.424 -35.033 21.734 1.00 69.12 383 ASP A N 1
ATOM 2965 C CA . ASP A 1 383 ? 1.298 -35.825 20.871 1.00 69.12 383 ASP A CA 1
ATOM 2966 C C . ASP A 1 383 ? 2.766 -35.379 21.002 1.00 69.12 383 ASP A C 1
ATOM 2968 O O . ASP A 1 383 ? 3.079 -34.204 21.162 1.00 69.12 383 ASP A O 1
ATOM 2972 N N . LYS A 1 384 ? 3.698 -36.332 20.902 1.00 70.00 384 LYS A N 1
ATOM 2973 C CA . LYS A 1 384 ? 5.142 -36.060 20.824 1.00 70.00 384 LYS A CA 1
ATOM 2974 C C . LYS A 1 384 ? 5.609 -35.744 19.398 1.00 70.00 384 LYS A C 1
ATOM 2976 O O . LYS A 1 384 ? 6.803 -35.542 19.193 1.00 70.00 384 LYS A O 1
ATOM 2981 N N . ASN A 1 385 ? 4.702 -35.725 18.419 1.00 83.44 385 ASN A N 1
ATOM 2982 C CA . ASN A 1 385 ? 5.016 -35.457 17.015 1.00 83.44 385 ASN A CA 1
ATOM 2983 C C . ASN A 1 385 ? 5.101 -33.966 16.658 1.00 83.44 385 ASN A C 1
ATOM 2985 O O . ASN A 1 385 ? 5.555 -33.658 15.558 1.00 83.44 385 ASN A O 1
ATOM 2989 N N . ILE A 1 386 ? 4.744 -33.045 17.565 1.00 91.81 386 ILE A N 1
ATOM 2990 C CA . ILE A 1 386 ? 5.007 -31.610 17.398 1.00 91.81 386 ILE A CA 1
ATOM 2991 C C . ILE A 1 386 ? 5.552 -30.943 18.661 1.00 91.81 386 ILE A C 1
ATOM 2993 O O . ILE A 1 386 ? 4.978 -31.023 19.745 1.00 91.81 386 ILE A O 1
ATOM 2997 N N . THR A 1 387 ? 6.628 -30.182 18.487 1.00 93.25 387 THR A N 1
ATOM 2998 C CA . THR A 1 387 ? 7.221 -29.332 19.519 1.00 93.25 387 THR A CA 1
ATOM 2999 C C . THR A 1 387 ? 7.116 -27.866 19.113 1.00 93.25 387 THR A C 1
ATOM 3001 O O . THR A 1 387 ? 7.680 -27.447 18.103 1.00 93.25 387 THR A O 1
ATOM 3004 N N . LEU A 1 388 ? 6.428 -27.067 19.923 1.00 94.69 388 LEU A N 1
ATOM 3005 C CA . LEU A 1 388 ? 6.475 -25.610 19.851 1.00 94.69 388 LEU A CA 1
ATOM 3006 C C . LEU A 1 388 ? 7.559 -25.133 20.820 1.00 94.69 388 LEU A C 1
ATOM 3008 O O . LEU A 1 388 ? 7.491 -25.448 22.008 1.00 94.69 388 LEU A O 1
ATOM 3012 N N . LEU A 1 389 ? 8.571 -24.416 20.331 1.00 92.00 389 LEU A N 1
ATOM 3013 C CA . LEU A 1 389 ? 9.574 -23.819 21.212 1.00 92.00 389 LEU A CA 1
ATOM 3014 C C . LEU A 1 389 ? 8.953 -22.720 22.077 1.00 92.00 389 LEU A C 1
ATOM 3016 O O . LEU A 1 389 ? 8.256 -21.844 21.558 1.00 92.00 389 LEU A O 1
ATOM 3020 N N . ASP A 1 390 ? 9.291 -22.752 23.364 1.00 90.00 390 ASP A N 1
ATOM 3021 C CA . ASP A 1 390 ? 8.962 -21.756 24.389 1.00 90.00 390 ASP A CA 1
ATOM 3022 C C . ASP A 1 390 ? 10.097 -20.732 24.614 1.00 90.00 390 ASP A C 1
ATOM 3024 O O . ASP A 1 390 ? 10.114 -19.985 25.592 1.00 90.00 390 ASP A O 1
ATOM 3028 N N . TYR A 1 391 ? 11.060 -20.681 23.686 1.00 86.00 391 TYR A N 1
ATOM 3029 C CA . TYR A 1 391 ? 12.169 -19.728 23.655 1.00 86.00 391 TYR A CA 1
ATOM 3030 C C . TYR A 1 391 ? 12.618 -19.424 22.216 1.00 86.00 391 TYR A C 1
ATOM 3032 O O . TYR A 1 391 ? 12.270 -20.125 21.266 1.00 86.00 391 TYR A O 1
ATOM 3040 N N . HIS A 1 392 ? 13.443 -18.386 22.049 1.00 81.19 392 HIS A N 1
ATOM 3041 C CA . HIS A 1 392 ? 13.983 -17.980 20.748 1.00 81.19 392 HIS A CA 1
ATOM 3042 C C . HIS A 1 392 ? 15.339 -18.612 20.441 1.00 81.19 392 HIS A C 1
ATOM 3044 O O . HIS A 1 392 ? 16.252 -18.570 21.265 1.00 81.19 392 HIS A O 1
ATOM 3050 N N . VAL A 1 393 ? 15.518 -19.079 19.203 1.00 74.62 393 VAL A N 1
ATOM 3051 C CA . VAL A 1 393 ? 16.792 -19.647 18.721 1.00 74.62 393 VAL A CA 1
ATOM 3052 C C . VAL A 1 393 ? 17.872 -18.571 18.525 1.00 74.62 393 VAL A C 1
ATOM 3054 O O . VAL A 1 393 ? 19.049 -18.823 18.756 1.00 74.62 393 VAL A O 1
ATOM 3057 N N . SER A 1 394 ? 17.499 -17.352 18.115 1.00 65.62 394 SER A N 1
ATOM 3058 C CA . SER A 1 394 ? 18.450 -16.263 17.824 1.00 65.62 394 SER A CA 1
ATOM 3059 C C . SER A 1 394 ? 18.993 -15.546 19.063 1.00 65.62 394 SER A C 1
ATOM 3061 O O . SER A 1 394 ? 19.967 -14.800 18.959 1.00 65.62 394 SER A O 1
ATOM 3063 N N . LYS A 1 395 ? 18.351 -15.722 20.223 1.00 67.00 395 LYS A N 1
ATOM 3064 C CA . LYS A 1 395 ? 18.698 -15.058 21.483 1.00 67.00 395 LYS A CA 1
ATOM 3065 C C . LYS A 1 395 ? 18.134 -15.879 22.642 1.00 67.00 395 LYS A C 1
ATOM 3067 O O . LYS A 1 395 ? 17.094 -15.520 23.192 1.00 67.00 395 LYS A O 1
ATOM 3072 N N . GLU A 1 396 ? 18.779 -17.013 22.929 1.00 54.97 396 GLU A N 1
ATOM 3073 C CA . GLU A 1 396 ? 18.337 -17.980 23.946 1.00 54.97 396 GLU A CA 1
ATOM 3074 C C . GLU A 1 396 ? 17.794 -17.267 25.199 1.00 54.97 396 GLU A C 1
ATOM 3076 O O . GLU A 1 396 ? 18.472 -16.432 25.800 1.00 54.97 396 GLU A O 1
ATOM 3081 N N . GLY A 1 397 ? 16.538 -17.561 25.555 1.00 52.62 397 GLY A N 1
ATOM 3082 C CA . GLY A 1 397 ? 15.897 -17.046 26.768 1.00 52.62 397 GLY A CA 1
ATOM 3083 C C . GLY A 1 397 ? 15.337 -15.617 26.713 1.00 52.62 397 GLY A C 1
ATOM 3084 O O . GLY A 1 397 ? 15.123 -15.038 27.774 1.00 52.62 397 GLY A O 1
ATOM 3085 N N . SER A 1 398 ? 15.077 -15.019 25.538 1.00 62.59 398 SER A N 1
ATOM 3086 C CA . SER A 1 398 ? 14.646 -13.607 25.472 1.00 62.59 398 SER A CA 1
ATOM 3087 C C . SER A 1 398 ? 13.293 -13.259 26.112 1.00 62.59 398 SER A C 1
ATOM 3089 O O . SER A 1 398 ? 13.014 -12.070 26.219 1.00 62.59 398 SER A O 1
ATOM 3091 N N . GLY A 1 399 ? 12.500 -14.225 26.596 1.00 68.81 399 GLY A N 1
ATOM 3092 C CA . GLY A 1 399 ? 11.400 -14.012 27.557 1.00 68.81 399 GLY A CA 1
ATOM 3093 C C . GLY A 1 399 ? 10.373 -12.934 27.192 1.00 68.81 399 GLY A C 1
ATOM 3094 O O . GLY A 1 399 ? 9.671 -12.431 28.067 1.00 68.81 399 GLY A O 1
ATOM 3095 N N . ASP A 1 400 ? 10.295 -12.540 25.920 1.00 81.69 400 ASP A N 1
ATOM 3096 C CA . ASP A 1 400 ? 9.455 -11.439 25.457 1.00 81.69 400 ASP A CA 1
ATOM 3097 C C . ASP A 1 400 ? 8.034 -11.918 25.129 1.00 81.69 400 ASP A C 1
ATOM 3099 O O . ASP A 1 400 ? 7.180 -11.090 24.822 1.00 81.69 400 ASP A O 1
ATOM 3103 N N . GLY A 1 401 ? 7.759 -13.221 25.259 1.00 85.44 401 GLY A N 1
ATOM 3104 C CA . GLY A 1 401 ? 6.466 -13.852 24.996 1.00 85.44 401 GLY A CA 1
ATOM 3105 C C . GLY A 1 401 ? 6.127 -13.962 23.511 1.00 85.44 401 GLY A C 1
ATOM 3106 O O . GLY A 1 401 ? 4.959 -14.127 23.177 1.00 85.44 401 GLY A O 1
ATOM 3107 N N . ALA A 1 402 ? 7.108 -13.810 22.618 1.00 88.62 402 ALA A N 1
ATOM 3108 C CA . ALA A 1 402 ? 6.933 -13.964 21.176 1.00 88.62 402 ALA A CA 1
ATOM 3109 C C . ALA A 1 402 ? 7.464 -15.312 20.651 1.00 88.62 402 ALA A C 1
ATOM 3111 O O . ALA A 1 402 ? 7.654 -15.483 19.448 1.00 88.62 402 ALA A O 1
ATOM 3112 N N . ASP A 1 403 ? 7.746 -16.273 21.528 1.00 93.12 403 ASP A N 1
ATOM 3113 C CA . ASP A 1 403 ? 8.126 -17.627 21.132 1.00 93.12 403 ASP A CA 1
ATOM 3114 C C . ASP A 1 403 ? 6.960 -18.359 20.438 1.00 93.12 403 ASP A C 1
ATOM 3116 O O . ASP A 1 403 ? 5.798 -17.948 20.505 1.00 93.12 403 ASP A O 1
ATOM 3120 N N . SER A 1 404 ? 7.268 -19.447 19.730 1.00 95.06 404 SER A N 1
ATOM 3121 C CA . SER A 1 404 ? 6.268 -20.151 18.919 1.00 95.06 404 SER A CA 1
ATOM 3122 C C . SER A 1 404 ? 5.129 -20.757 19.750 1.00 95.06 404 SER A C 1
ATOM 3124 O O . SER A 1 404 ? 3.986 -20.760 19.291 1.00 95.06 404 SER A O 1
ATOM 3126 N N . LEU A 1 405 ? 5.407 -21.212 20.979 1.00 95.44 405 LEU A N 1
ATOM 3127 C CA . LEU A 1 405 ? 4.386 -21.731 21.884 1.00 95.44 405 LEU A CA 1
ATOM 3128 C C . LEU A 1 405 ? 3.451 -20.611 22.349 1.00 95.44 405 LEU A C 1
ATOM 3130 O O . LEU A 1 405 ? 2.233 -20.770 22.290 1.00 95.44 405 LEU A O 1
ATOM 3134 N N . SER A 1 406 ? 4.002 -19.474 22.772 1.00 93.94 406 SER A N 1
ATOM 3135 C CA . SER A 1 406 ? 3.236 -18.289 23.165 1.00 93.94 406 SER A CA 1
ATOM 3136 C C . SER A 1 406 ? 2.411 -17.743 21.997 1.00 93.94 406 SER A C 1
ATOM 3138 O O . SER A 1 406 ? 1.227 -17.476 22.167 1.00 93.94 406 SER A O 1
ATOM 3140 N N . ASN A 1 407 ? 2.973 -17.684 20.785 1.00 94.94 407 ASN A N 1
ATOM 3141 C CA . ASN A 1 407 ? 2.254 -17.284 19.570 1.00 94.94 407 ASN A CA 1
ATOM 3142 C C . ASN A 1 407 ? 1.020 -18.158 19.292 1.00 94.94 407 ASN A C 1
ATOM 3144 O O . ASN A 1 407 ? -0.053 -17.629 18.998 1.00 94.94 407 ASN A O 1
ATOM 3148 N N . ILE A 1 408 ? 1.154 -19.483 19.390 1.00 97.31 408 ILE A N 1
ATOM 3149 C CA . ILE A 1 408 ? 0.035 -20.410 19.181 1.00 97.31 408 ILE A CA 1
ATOM 3150 C C . ILE A 1 408 ? -0.981 -20.333 20.328 1.00 97.31 408 ILE A C 1
ATOM 3152 O O . ILE A 1 408 ? -2.179 -20.350 20.059 1.00 97.31 408 ILE A O 1
ATOM 3156 N N . LYS A 1 409 ? -0.538 -20.191 21.586 1.00 93.12 409 LYS A N 1
ATOM 3157 C CA . LYS A 1 409 ? -1.434 -19.987 22.739 1.00 93.12 409 LYS A CA 1
ATOM 3158 C C . LYS A 1 409 ? -2.263 -18.718 22.593 1.00 93.12 409 LYS A C 1
ATOM 3160 O O . LYS A 1 409 ? -3.483 -18.792 22.688 1.00 93.12 409 LYS A O 1
ATOM 3165 N N . ASP A 1 410 ? -1.615 -17.595 22.285 1.00 83.81 410 ASP A N 1
ATOM 3166 C CA . ASP A 1 410 ? -2.296 -16.324 22.038 1.00 83.81 410 ASP A CA 1
ATOM 3167 C C . ASP A 1 410 ? -3.329 -16.484 20.914 1.00 83.81 410 ASP A C 1
ATOM 3169 O O . ASP A 1 410 ? -4.489 -16.113 21.084 1.00 83.81 410 ASP A O 1
ATOM 3173 N N . THR A 1 411 ? -2.943 -17.131 19.809 1.00 83.44 411 THR A N 1
ATOM 3174 C CA . THR A 1 411 ? -3.828 -17.362 18.657 1.00 83.44 411 THR A CA 1
ATOM 3175 C C . THR A 1 411 ? -5.009 -18.282 18.986 1.00 83.44 411 THR A C 1
ATOM 3177 O O . THR A 1 411 ? -6.138 -17.985 18.593 1.00 83.44 411 THR A O 1
ATOM 3180 N N . CYS A 1 412 ? -4.795 -19.354 19.752 1.00 86.06 412 CYS A N 1
ATOM 3181 C CA . CYS A 1 412 ? -5.864 -20.243 20.218 1.00 86.06 412 CYS A CA 1
ATOM 3182 C C . CYS A 1 412 ? -6.808 -19.549 21.218 1.00 86.06 412 CYS A C 1
ATOM 3184 O O . CYS A 1 412 ? -8.021 -19.758 21.184 1.00 86.06 412 CYS A O 1
ATOM 3186 N N . ASP A 1 413 ? -6.295 -18.632 22.040 1.00 77.81 413 ASP A N 1
ATOM 3187 C CA . ASP A 1 413 ? -7.109 -17.774 22.908 1.00 77.81 413 ASP A CA 1
ATOM 3188 C C . ASP A 1 413 ? -7.897 -16.707 22.119 1.00 77.81 413 ASP A C 1
ATOM 3190 O O . ASP A 1 413 ? -8.670 -15.941 22.701 1.00 77.81 413 ASP A O 1
ATOM 3194 N N . GLY A 1 414 ? -7.744 -16.670 20.790 1.00 66.44 414 GLY A N 1
ATOM 3195 C CA . GLY A 1 414 ? -8.382 -15.708 19.897 1.00 66.44 414 GLY A CA 1
ATOM 3196 C C . GLY A 1 414 ? -7.682 -14.352 19.868 1.00 66.44 414 GLY A C 1
ATOM 3197 O O . GLY A 1 414 ? -8.302 -13.368 19.495 1.00 66.44 414 GLY A O 1
ATOM 3198 N N . ARG A 1 415 ? -6.416 -14.262 20.274 1.00 75.75 415 ARG A N 1
ATOM 3199 C CA . ARG A 1 415 ? -5.604 -13.034 20.264 1.00 75.75 415 ARG A CA 1
ATOM 3200 C C . ARG A 1 415 ? -4.554 -13.112 19.148 1.00 75.75 415 ARG A C 1
ATOM 3202 O O . ARG A 1 415 ? -4.210 -14.208 18.727 1.00 75.75 415 ARG A O 1
ATOM 3209 N N . PRO A 1 416 ? -3.996 -12.001 18.646 1.00 67.81 416 PRO A N 1
ATOM 3210 C CA . PRO A 1 416 ? -2.908 -12.087 17.686 1.00 67.81 416 PRO A CA 1
ATOM 3211 C C . PRO A 1 416 ? -1.613 -12.519 18.371 1.00 67.81 416 PRO A C 1
ATOM 3213 O O . PRO A 1 416 ? -1.361 -12.191 19.531 1.00 67.81 416 PRO A O 1
ATOM 3216 N N . ALA A 1 417 ? -0.768 -13.205 17.613 1.00 81.31 417 ALA A N 1
ATOM 3217 C CA . ALA A 1 417 ? 0.547 -13.630 18.047 1.00 81.31 417 ALA A CA 1
ATOM 3218 C C . ALA A 1 417 ? 1.466 -12.425 18.287 1.00 81.31 417 ALA A C 1
ATOM 3220 O O . ALA A 1 417 ? 1.547 -11.497 17.475 1.00 81.31 417 ALA A O 1
ATOM 3221 N N . LYS A 1 418 ? 2.199 -12.446 19.397 1.00 82.06 418 LYS A N 1
ATOM 3222 C CA . LYS A 1 418 ? 3.183 -11.413 19.718 1.00 82.06 418 LYS A CA 1
ATOM 3223 C C . LYS A 1 418 ? 4.420 -11.502 18.821 1.00 82.06 418 LYS A C 1
ATOM 3225 O O . LYS A 1 418 ? 4.937 -12.589 18.571 1.00 82.06 418 LYS A O 1
ATOM 3230 N N . ARG A 1 419 ? 4.935 -10.354 18.381 1.00 83.12 419 ARG A N 1
ATOM 3231 C CA . ARG A 1 419 ? 6.217 -10.246 17.670 1.00 83.12 419 ARG A CA 1
ATOM 3232 C C . ARG A 1 419 ? 7.321 -9.832 18.637 1.00 83.12 419 ARG A C 1
ATOM 3234 O O . ARG A 1 419 ? 7.090 -9.064 19.575 1.00 83.12 419 ARG A O 1
ATOM 3241 N N . SER A 1 420 ? 8.535 -10.313 18.387 1.00 85.19 420 SER A N 1
ATOM 3242 C CA . SER A 1 420 ? 9.701 -9.947 19.192 1.00 85.19 420 SER A CA 1
ATOM 3243 C C . SER A 1 420 ? 10.027 -8.460 19.064 1.00 85.19 420 SER A C 1
ATOM 3245 O O . SER A 1 420 ? 9.783 -7.851 18.022 1.00 85.19 420 SER A O 1
ATOM 3247 N N . ASN A 1 421 ? 10.610 -7.881 20.115 1.00 82.88 421 ASN A N 1
ATOM 3248 C CA . ASN A 1 421 ? 11.032 -6.477 20.146 1.00 82.88 421 ASN A CA 1
ATOM 3249 C C . ASN A 1 421 ? 12.488 -6.359 20.616 1.00 82.88 421 ASN A C 1
ATOM 3251 O O . ASN A 1 421 ? 12.771 -6.016 21.765 1.00 82.88 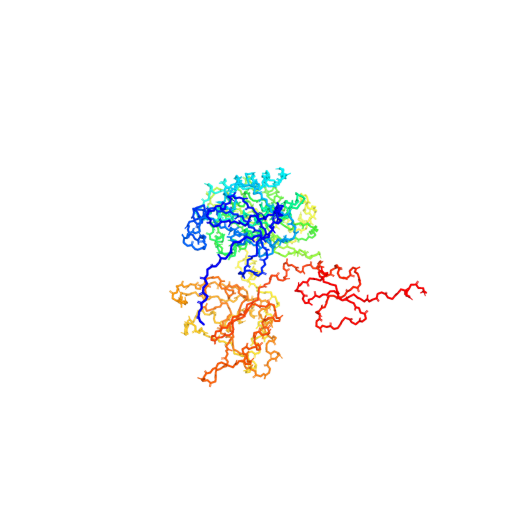421 ASN A O 1
ATOM 3255 N N . TYR A 1 422 ? 13.422 -6.720 19.737 1.00 80.12 422 TYR A N 1
ATOM 3256 C CA . TYR A 1 422 ? 14.853 -6.556 19.970 1.00 80.12 422 TYR A CA 1
ATOM 3257 C C . TYR A 1 422 ? 15.629 -6.468 18.653 1.00 80.12 422 TYR A C 1
ATOM 3259 O O . TYR A 1 422 ? 15.195 -6.986 17.622 1.00 80.12 422 TYR A O 1
ATOM 3267 N N . SER A 1 423 ? 16.806 -5.839 18.706 1.00 83.88 423 SER A N 1
ATOM 3268 C CA . SER A 1 423 ? 17.749 -5.832 17.587 1.00 83.88 423 SER A CA 1
ATOM 3269 C C . SER A 1 423 ? 18.603 -7.098 17.543 1.00 83.88 423 SER A C 1
ATOM 3271 O O . SER A 1 423 ? 18.989 -7.646 18.582 1.00 83.88 423 SER A O 1
ATOM 3273 N N . CYS A 1 424 ? 18.927 -7.543 16.334 1.00 81.44 424 CYS A N 1
ATOM 3274 C CA . CYS A 1 424 ? 19.837 -8.645 16.058 1.00 81.44 424 CYS A CA 1
ATOM 3275 C C . CYS A 1 424 ? 20.736 -8.331 14.858 1.00 81.44 424 CYS A C 1
ATOM 3277 O O . CYS A 1 424 ? 20.456 -7.435 14.067 1.00 81.44 424 CYS A O 1
ATOM 3279 N N . ILE A 1 425 ? 21.816 -9.100 14.713 1.00 82.00 425 ILE A N 1
ATOM 3280 C CA . ILE A 1 425 ? 22.720 -8.994 13.568 1.00 82.00 425 ILE A CA 1
ATOM 3281 C C . ILE A 1 425 ? 22.484 -10.186 12.644 1.00 82.00 425 ILE A C 1
ATOM 3283 O O . ILE A 1 425 ? 22.724 -11.329 13.031 1.00 82.00 425 ILE A O 1
ATOM 3287 N N . ILE A 1 426 ? 22.073 -9.925 11.404 1.00 77.38 426 ILE A N 1
ATOM 3288 C CA . ILE A 1 426 ? 21.902 -10.943 10.360 1.00 77.38 426 ILE A CA 1
ATOM 3289 C C . ILE A 1 426 ? 22.848 -10.582 9.221 1.00 77.38 426 ILE A C 1
ATOM 3291 O O . ILE A 1 426 ? 22.853 -9.461 8.737 1.00 77.38 426 ILE A O 1
ATOM 3295 N N . LYS A 1 427 ? 23.713 -11.517 8.804 1.00 78.31 427 LYS A N 1
ATOM 3296 C CA . LYS A 1 427 ? 24.699 -11.294 7.721 1.00 78.31 427 LYS A CA 1
ATOM 3297 C C . LYS A 1 427 ? 25.556 -10.019 7.886 1.00 78.31 427 LYS A C 1
ATOM 3299 O O . LYS A 1 427 ? 26.000 -9.452 6.895 1.00 78.31 427 LYS A O 1
ATOM 3304 N N . LYS A 1 428 ? 25.881 -9.652 9.135 1.00 82.38 428 LYS A N 1
ATOM 3305 C CA . LYS A 1 428 ? 26.641 -8.442 9.527 1.00 82.38 428 LYS A CA 1
ATOM 3306 C C . LYS A 1 428 ? 25.877 -7.115 9.386 1.00 82.38 428 LYS A C 1
ATOM 3308 O O . LYS A 1 428 ? 26.498 -6.066 9.522 1.00 82.38 428 LYS A O 1
ATOM 3313 N N . GLU A 1 429 ? 24.568 -7.157 9.171 1.00 78.69 429 GLU A N 1
ATOM 3314 C CA . GLU A 1 429 ? 23.683 -5.991 9.188 1.00 78.69 429 GLU A CA 1
ATOM 3315 C C . GLU A 1 429 ? 22.797 -6.024 10.437 1.00 78.69 429 GLU A C 1
ATOM 3317 O O . GLU A 1 429 ? 22.397 -7.097 10.896 1.00 78.69 429 GLU A O 1
ATOM 3322 N N . GLU A 1 430 ? 22.534 -4.853 11.017 1.00 80.44 430 GLU A N 1
ATOM 3323 C CA . GLU A 1 430 ? 21.633 -4.716 12.161 1.00 80.44 430 GLU A CA 1
ATOM 3324 C C . GLU A 1 430 ? 20.178 -4.668 11.680 1.00 80.44 430 GLU A C 1
ATOM 3326 O O . GLU A 1 430 ? 19.818 -3.892 10.793 1.00 80.44 430 GLU A O 1
ATOM 3331 N N . HIS A 1 431 ? 19.340 -5.498 12.288 1.00 76.25 431 HIS A N 1
ATOM 3332 C CA . HIS A 1 431 ? 17.900 -5.542 12.074 1.00 76.25 431 HIS A CA 1
ATOM 3333 C C . HIS A 1 431 ? 17.187 -5.419 13.409 1.00 76.25 431 HIS A C 1
ATOM 3335 O O . HIS A 1 431 ? 17.723 -5.821 14.441 1.00 76.25 431 HIS A O 1
ATOM 3341 N N . THR A 1 432 ? 15.958 -4.915 13.387 1.00 79.06 432 THR A N 1
ATOM 3342 C CA . THR A 1 432 ? 15.143 -4.755 14.592 1.00 79.06 432 THR A CA 1
ATOM 3343 C C . THR A 1 432 ? 13.800 -5.424 14.377 1.00 79.06 432 THR A C 1
ATOM 3345 O O . THR A 1 432 ? 13.080 -5.097 13.432 1.00 79.06 432 THR A O 1
ATOM 3348 N N . ALA A 1 433 ? 13.469 -6.370 15.255 1.00 76.50 433 ALA A N 1
ATOM 3349 C CA . ALA A 1 433 ? 12.143 -6.962 15.275 1.00 76.50 433 ALA A CA 1
ATOM 3350 C C . ALA A 1 433 ? 11.115 -5.900 15.722 1.00 76.50 433 ALA A C 1
ATOM 3352 O O . ALA A 1 433 ? 11.383 -5.164 16.675 1.00 76.50 433 ALA A O 1
ATOM 3353 N N . PRO A 1 434 ? 9.968 -5.774 15.032 1.00 69.19 434 PRO A N 1
ATOM 3354 C CA . PRO A 1 434 ? 9.102 -4.597 15.127 1.00 69.19 434 PRO A CA 1
ATOM 3355 C C . PRO A 1 434 ? 8.285 -4.505 16.425 1.00 69.19 434 PRO A C 1
ATOM 3357 O O . PRO A 1 434 ? 7.656 -3.477 16.667 1.00 69.19 434 PRO A O 1
ATOM 3360 N N . GLY A 1 435 ? 8.259 -5.557 17.249 1.00 74.25 435 GLY A N 1
ATOM 3361 C CA . GLY A 1 435 ? 7.358 -5.660 18.395 1.00 74.25 435 GLY A CA 1
ATOM 3362 C C . GLY A 1 435 ? 5.880 -5.696 17.998 1.00 74.25 435 GLY A C 1
ATOM 3363 O O . GLY A 1 435 ? 5.535 -5.968 16.847 1.00 74.25 435 GLY A O 1
ATOM 3364 N N . ASP A 1 436 ? 4.997 -5.398 18.957 1.00 69.00 436 ASP A N 1
ATOM 3365 C CA . ASP A 1 436 ? 3.535 -5.430 18.777 1.00 69.00 436 ASP A CA 1
ATOM 3366 C C . ASP A 1 436 ? 3.023 -6.855 18.433 1.00 69.00 436 ASP A C 1
ATOM 3368 O O . ASP A 1 436 ? 3.638 -7.845 18.837 1.00 69.00 436 ASP A O 1
ATOM 3372 N N . THR A 1 437 ? 1.878 -6.989 17.767 1.00 66.94 437 THR A N 1
ATOM 3373 C CA . THR A 1 437 ? 1.167 -8.253 17.544 1.00 66.94 437 THR A CA 1
ATOM 3374 C C . THR A 1 437 ? 0.707 -8.386 16.088 1.00 66.94 437 THR A C 1
ATOM 3376 O O . THR A 1 437 ? 0.597 -7.396 15.363 1.00 66.94 437 THR A O 1
ATOM 3379 N N . VAL A 1 438 ? 0.478 -9.616 15.624 1.00 63.28 438 VAL A N 1
ATOM 3380 C CA . VAL A 1 438 ? -0.018 -9.915 14.272 1.00 63.28 438 VAL A CA 1
ATOM 3381 C C . VAL A 1 438 ? -0.831 -11.207 14.272 1.00 63.28 438 VAL A C 1
ATOM 3383 O O . VAL A 1 438 ? -0.536 -12.132 15.024 1.00 63.28 438 VAL A O 1
ATOM 3386 N N . CYS A 1 439 ? -1.862 -11.296 13.432 1.00 77.12 439 CYS A N 1
ATOM 3387 C CA . CYS A 1 439 ? -2.562 -12.562 13.250 1.00 77.12 439 CYS A CA 1
ATOM 3388 C C . CYS A 1 439 ? -1.751 -13.515 12.385 1.00 77.12 439 CYS A C 1
ATOM 3390 O O . CYS A 1 439 ? -1.255 -13.124 11.331 1.00 77.12 439 CYS A O 1
ATOM 3392 N N . LEU A 1 440 ? -1.648 -14.766 12.830 1.00 81.69 440 LEU A N 1
ATOM 3393 C CA . LEU A 1 440 ? -1.089 -15.832 12.011 1.00 81.69 440 LEU A CA 1
ATOM 3394 C C . LEU A 1 440 ? -2.035 -16.121 10.843 1.00 81.69 440 LEU A C 1
ATOM 3396 O O . LEU A 1 440 ? -3.258 -16.106 10.999 1.00 81.69 440 LEU A O 1
ATOM 3400 N N . ASP A 1 441 ? -1.468 -16.351 9.667 1.00 78.44 441 ASP A N 1
ATOM 3401 C CA . ASP A 1 441 ? -2.238 -16.614 8.461 1.00 78.44 441 ASP A CA 1
ATOM 3402 C C . ASP A 1 441 ? -2.816 -18.037 8.488 1.00 78.44 441 ASP A C 1
ATOM 3404 O O . ASP A 1 441 ? -2.140 -18.995 8.875 1.00 78.44 441 ASP A O 1
ATOM 3408 N N . GLU A 1 442 ? -4.075 -18.176 8.065 1.00 77.62 442 GLU A N 1
ATOM 3409 C CA . GLU A 1 442 ? -4.775 -19.465 8.011 1.00 77.62 442 GLU A CA 1
ATOM 3410 C C . GLU A 1 442 ? -4.005 -20.493 7.174 1.00 77.62 442 GLU A C 1
ATOM 3412 O O . GLU A 1 442 ? -3.923 -21.654 7.566 1.00 77.62 442 GLU A O 1
ATOM 3417 N N . LEU A 1 443 ? -3.385 -20.074 6.064 1.00 77.44 443 LEU A N 1
ATOM 3418 C CA . LEU A 1 443 ? -2.651 -20.974 5.174 1.00 77.44 443 LEU A CA 1
ATOM 3419 C C . LEU A 1 443 ? -1.382 -21.517 5.828 1.00 77.44 443 LEU A C 1
ATOM 3421 O O . LEU A 1 443 ? -1.015 -22.665 5.591 1.00 77.44 443 LEU A O 1
ATOM 3425 N N . ILE A 1 444 ? -0.722 -20.721 6.673 1.00 90.19 444 ILE A N 1
ATOM 3426 C CA . ILE A 1 444 ? 0.469 -21.167 7.402 1.00 90.19 444 ILE A CA 1
ATOM 3427 C C . ILE A 1 444 ? 0.100 -22.157 8.501 1.00 90.19 444 ILE A C 1
ATOM 3429 O O . ILE A 1 444 ? 0.779 -23.172 8.651 1.00 90.19 444 ILE A O 1
ATOM 3433 N N . LEU A 1 445 ? -0.979 -21.902 9.243 1.00 90.81 445 LEU A N 1
ATOM 3434 C CA . LEU A 1 445 ? -1.451 -22.842 10.261 1.00 90.81 445 LEU A CA 1
ATOM 3435 C C . LEU A 1 445 ? -1.961 -24.143 9.628 1.00 90.81 445 LEU A C 1
ATOM 3437 O O . LEU A 1 445 ? -1.661 -25.226 10.128 1.00 90.81 445 LEU A O 1
ATOM 3441 N N . GLN A 1 446 ? -2.661 -24.051 8.496 1.00 84.38 446 GLN A N 1
ATOM 3442 C CA . GLN A 1 446 ? -3.094 -25.224 7.744 1.00 84.38 446 GLN A CA 1
ATOM 3443 C C . GLN A 1 446 ? -1.896 -26.030 7.231 1.00 84.38 446 GLN A C 1
ATOM 3445 O O . GLN A 1 446 ? -1.853 -27.235 7.438 1.00 84.38 446 GLN A O 1
ATOM 3450 N N . TYR A 1 447 ? -0.878 -25.374 6.666 1.00 89.88 447 TYR A N 1
ATOM 3451 C CA . TYR A 1 447 ? 0.364 -26.030 6.246 1.00 89.88 447 TYR A CA 1
ATOM 3452 C C . TYR A 1 447 ? 1.046 -26.798 7.393 1.00 89.88 447 TYR A C 1
ATOM 3454 O O . TYR A 1 447 ? 1.522 -27.916 7.195 1.00 89.88 447 TYR A O 1
ATOM 3462 N N . VAL A 1 448 ? 1.063 -26.236 8.607 1.00 93.00 448 VAL A N 1
ATOM 3463 C CA . VAL A 1 448 ? 1.585 -26.930 9.796 1.00 93.00 448 VAL A CA 1
ATOM 3464 C C . VAL A 1 448 ? 0.770 -28.190 10.103 1.00 93.00 448 VAL A C 1
ATOM 3466 O O . VAL A 1 448 ? 1.358 -29.248 10.320 1.00 93.00 448 VAL A O 1
ATOM 3469 N N . LEU A 1 449 ? -0.562 -28.110 10.101 1.00 88.38 449 LEU A N 1
ATOM 3470 C CA . LEU A 1 449 ? -1.430 -29.269 10.346 1.00 88.38 449 LEU A CA 1
ATOM 3471 C C . LEU A 1 449 ? -1.323 -30.327 9.241 1.00 88.38 449 LEU A C 1
ATOM 3473 O O . LEU A 1 449 ? -1.303 -31.521 9.536 1.00 88.38 449 LEU A O 1
ATOM 3477 N N . ASP A 1 450 ? -1.200 -29.915 7.981 1.00 84.88 450 ASP A N 1
ATOM 3478 C CA . ASP A 1 450 ? -1.027 -30.825 6.848 1.00 84.88 450 ASP A CA 1
ATOM 3479 C C . ASP A 1 450 ? 0.284 -31.603 6.974 1.00 84.88 450 ASP A C 1
ATOM 3481 O O . ASP A 1 450 ? 0.307 -32.817 6.764 1.00 84.88 450 ASP A O 1
ATOM 3485 N N . LEU A 1 451 ? 1.365 -30.947 7.411 1.00 87.81 451 LEU A N 1
ATOM 3486 C CA . LEU A 1 451 ? 2.614 -31.629 7.741 1.00 87.81 451 LEU A CA 1
ATOM 3487 C C . LEU A 1 451 ? 2.441 -32.647 8.870 1.00 87.81 451 LEU A C 1
ATOM 3489 O O . LEU A 1 451 ? 2.970 -33.750 8.761 1.00 87.81 451 LEU A O 1
ATOM 3493 N N . LEU A 1 452 ? 1.686 -32.325 9.923 1.00 84.06 452 LEU A N 1
ATOM 3494 C CA . LEU A 1 452 ? 1.415 -33.278 11.006 1.00 84.06 452 LEU A CA 1
ATOM 3495 C C . LEU A 1 452 ? 0.622 -34.496 10.530 1.00 84.06 452 LEU A C 1
ATOM 3497 O O . LEU A 1 452 ? 0.925 -35.620 10.923 1.00 84.06 452 LEU A O 1
ATOM 3501 N N . ASN A 1 453 ? -0.359 -34.283 9.655 1.00 73.62 453 ASN A N 1
ATOM 3502 C CA . ASN A 1 453 ? -1.223 -35.346 9.149 1.00 73.62 453 ASN A CA 1
ATOM 3503 C C . ASN A 1 453 ? -0.534 -36.233 8.102 1.00 73.62 453 ASN A C 1
ATOM 3505 O O . ASN A 1 453 ? -0.874 -37.408 7.966 1.00 73.62 453 ASN A O 1
ATOM 3509 N N . THR A 1 454 ? 0.430 -35.688 7.358 1.00 67.62 454 THR A N 1
ATOM 3510 C CA . THR A 1 454 ? 1.130 -36.403 6.279 1.00 67.62 454 THR A CA 1
ATOM 3511 C C . THR A 1 454 ? 2.461 -37.012 6.721 1.00 67.62 454 THR A C 1
ATOM 3513 O O . THR A 1 454 ? 2.913 -37.993 6.129 1.00 67.62 454 THR A O 1
ATOM 3516 N N . SER A 1 455 ? 3.088 -36.485 7.776 1.00 61.44 455 SER A N 1
ATOM 3517 C CA . SER A 1 455 ? 4.405 -36.920 8.243 1.00 61.44 455 SER A CA 1
ATOM 3518 C C . SER A 1 455 ? 4.321 -37.731 9.538 1.00 61.44 455 SER A C 1
ATOM 3520 O O . SER A 1 455 ? 4.706 -37.268 10.607 1.00 61.44 455 SER A O 1
ATOM 3522 N N . SER A 1 456 ? 3.958 -39.014 9.445 1.00 61.41 456 SER A N 1
ATOM 3523 C CA . SER A 1 456 ? 4.131 -39.960 10.567 1.00 61.41 456 SER A CA 1
ATOM 3524 C C . SER A 1 456 ? 5.601 -40.336 10.832 1.00 61.41 456 SER A C 1
ATOM 3526 O O . SER A 1 456 ? 5.886 -41.168 11.690 1.00 61.41 456 SER A O 1
ATOM 3528 N N . THR A 1 457 ? 6.536 -39.797 10.040 1.00 71.75 457 THR A N 1
ATOM 3529 C CA . THR A 1 457 ? 7.955 -40.201 10.020 1.00 71.75 457 THR A CA 1
ATOM 3530 C C . THR A 1 457 ? 8.856 -39.228 10.783 1.00 71.75 457 THR A C 1
ATOM 3532 O O . THR A 1 457 ? 9.922 -39.621 11.255 1.00 71.75 457 THR A O 1
ATOM 3535 N N . TYR A 1 458 ? 8.440 -37.968 10.930 1.00 80.75 458 TYR A N 1
ATOM 3536 C CA . TYR A 1 458 ? 9.260 -36.914 11.520 1.00 80.75 458 TYR A CA 1
ATOM 3537 C C . TYR A 1 458 ? 8.497 -36.146 12.589 1.00 80.75 458 TYR A C 1
ATOM 3539 O O . TYR A 1 458 ? 7.393 -35.671 12.339 1.00 80.75 458 TYR A O 1
ATOM 3547 N N . THR A 1 459 ? 9.131 -35.954 13.746 1.00 85.12 459 THR A N 1
ATOM 3548 C CA . THR A 1 459 ? 8.674 -34.986 14.744 1.00 85.12 459 THR A CA 1
ATOM 3549 C C . THR A 1 459 ? 8.870 -33.573 14.197 1.00 85.12 459 THR A C 1
ATOM 3551 O O . THR A 1 459 ? 9.990 -33.171 13.868 1.00 85.12 459 THR A O 1
ATOM 3554 N N . LEU A 1 460 ? 7.781 -32.820 14.095 1.00 91.12 460 LEU A N 1
ATOM 3555 C CA . LEU A 1 460 ? 7.797 -31.419 13.709 1.00 91.12 460 LEU A CA 1
ATOM 3556 C C . LEU A 1 460 ? 8.279 -30.576 14.891 1.00 91.12 460 LEU A C 1
ATOM 3558 O O . LEU A 1 460 ? 7.837 -30.764 16.019 1.00 91.12 460 LEU A O 1
ATOM 3562 N N . GLN A 1 461 ? 9.160 -29.611 14.652 1.00 92.94 461 GLN A N 1
ATOM 3563 C CA . GLN A 1 461 ? 9.465 -28.588 15.647 1.00 92.94 461 GLN A CA 1
ATOM 3564 C C . GLN A 1 461 ? 9.406 -27.216 14.992 1.00 92.94 461 GLN A C 1
ATOM 3566 O O . GLN A 1 461 ? 10.062 -26.980 13.975 1.00 92.94 461 GLN A O 1
ATOM 3571 N N . ILE A 1 462 ? 8.629 -26.319 15.593 1.00 95.12 462 ILE A N 1
ATOM 3572 C CA . ILE A 1 462 ? 8.462 -24.944 15.134 1.00 95.12 462 ILE A CA 1
ATOM 3573 C C . ILE A 1 462 ? 9.408 -24.050 15.926 1.00 95.12 462 ILE A C 1
ATOM 3575 O O . ILE A 1 462 ? 9.339 -23.988 17.151 1.00 95.12 462 ILE A O 1
ATOM 3579 N N . ASN A 1 463 ? 10.294 -23.360 15.212 1.00 92.88 463 ASN A N 1
ATOM 3580 C CA . ASN A 1 463 ? 11.276 -22.459 15.802 1.00 92.88 463 ASN A CA 1
ATOM 3581 C C . ASN A 1 463 ? 10.776 -21.013 15.873 1.00 92.88 463 ASN A C 1
ATOM 3583 O O . ASN A 1 463 ? 11.104 -20.294 16.815 1.00 92.88 463 ASN A O 1
ATOM 3587 N N . ALA A 1 464 ? 10.029 -20.568 14.860 1.00 93.75 464 ALA A N 1
ATOM 3588 C CA . ALA A 1 464 ? 9.519 -19.205 14.778 1.00 93.75 464 ALA A CA 1
ATOM 3589 C C . ALA A 1 464 ? 8.243 -19.131 13.931 1.00 93.75 464 ALA A C 1
ATOM 3591 O O . ALA A 1 464 ? 8.121 -19.819 12.916 1.00 93.75 464 ALA A O 1
ATOM 3592 N N . LEU A 1 465 ? 7.325 -18.260 14.358 1.00 94.94 465 LEU A N 1
ATOM 3593 C CA . LEU A 1 465 ? 6.111 -17.859 13.642 1.00 94.94 465 LEU A CA 1
ATOM 3594 C C . LEU A 1 465 ? 6.123 -16.338 13.475 1.00 94.94 465 LEU A C 1
ATOM 3596 O O . LEU A 1 465 ? 6.698 -15.849 12.514 1.00 94.94 465 LEU A O 1
ATOM 3600 N N . ALA A 1 466 ? 5.572 -15.579 14.424 1.00 91.00 466 ALA A N 1
ATOM 3601 C CA . ALA A 1 466 ? 5.579 -14.119 14.371 1.00 91.00 466 ALA A CA 1
ATOM 3602 C C . ALA A 1 466 ? 6.737 -13.471 15.150 1.00 91.00 466 ALA A C 1
ATOM 3604 O O . ALA A 1 466 ? 7.085 -12.314 14.900 1.00 91.00 466 ALA A O 1
ATOM 3605 N N . GLY A 1 467 ? 7.336 -14.194 16.098 1.00 87.25 467 GLY A N 1
ATOM 3606 C CA . GLY A 1 467 ? 8.514 -13.735 16.834 1.00 87.25 467 GLY A CA 1
ATOM 3607 C C . GLY A 1 467 ? 9.852 -14.160 16.239 1.00 87.25 467 GLY A C 1
ATOM 3608 O O . GLY A 1 467 ? 9.931 -14.624 15.107 1.00 87.25 467 GLY A O 1
ATOM 3609 N N . SER A 1 468 ? 10.907 -14.006 17.045 1.00 87.94 468 SER A N 1
ATOM 3610 C CA . SER A 1 468 ? 12.316 -14.046 16.626 1.00 87.94 468 SER A CA 1
ATOM 3611 C C . SER A 1 468 ? 12.713 -12.854 15.748 1.00 87.94 468 SER A C 1
ATOM 3613 O O . SER A 1 468 ? 11.887 -12.024 15.370 1.00 87.94 468 SER A O 1
ATOM 3615 N N . CYS A 1 469 ? 14.015 -12.705 15.502 1.00 85.81 469 CYS A N 1
ATOM 3616 C CA . CYS A 1 469 ? 14.541 -11.587 14.731 1.00 85.81 469 CYS A CA 1
ATOM 3617 C C . CYS A 1 469 ? 14.956 -12.024 13.323 1.00 85.81 469 CYS A C 1
ATOM 3619 O O . CYS A 1 469 ? 15.792 -12.907 13.135 1.00 85.81 469 CYS A O 1
ATOM 3621 N N . HIS A 1 470 ? 14.360 -11.359 12.342 1.00 82.75 470 HIS A N 1
ATOM 3622 C CA . HIS A 1 470 ? 14.520 -11.547 10.906 1.00 82.75 470 HIS A CA 1
ATOM 3623 C C . HIS A 1 470 ? 14.817 -10.202 10.223 1.00 82.75 470 HIS A C 1
ATOM 3625 O O . HIS A 1 470 ? 14.733 -9.140 10.845 1.00 82.75 470 HIS A O 1
ATOM 3631 N N . SER A 1 471 ? 15.119 -10.230 8.920 1.00 77.56 471 SER A N 1
ATOM 3632 C CA . SER A 1 471 ? 15.232 -9.008 8.114 1.00 77.56 471 SER A CA 1
ATOM 3633 C C . SER A 1 471 ? 13.959 -8.160 8.206 1.00 77.56 471 SER A C 1
ATOM 3635 O O . SER A 1 471 ? 12.864 -8.710 8.285 1.00 77.56 471 SER A O 1
ATOM 3637 N N . ASN A 1 472 ? 14.082 -6.833 8.125 1.00 69.56 472 ASN A N 1
ATOM 3638 C CA . ASN A 1 472 ? 12.980 -5.890 8.384 1.00 69.56 472 ASN A CA 1
ATOM 3639 C C . ASN A 1 472 ? 11.696 -6.145 7.562 1.00 69.56 472 ASN A C 1
ATOM 3641 O O . ASN A 1 472 ? 10.609 -5.851 8.041 1.00 69.56 472 ASN A O 1
ATOM 3645 N N . ALA A 1 473 ? 11.809 -6.710 6.355 1.00 68.19 473 ALA A N 1
ATOM 3646 C CA . ALA A 1 473 ? 10.680 -7.053 5.479 1.00 68.19 473 ALA A CA 1
ATOM 3647 C C . ALA A 1 473 ? 10.239 -8.533 5.574 1.00 68.19 473 ALA A C 1
ATOM 3649 O O . ALA A 1 473 ? 9.640 -9.066 4.644 1.00 68.19 473 ALA A O 1
ATOM 3650 N N . SER A 1 474 ? 10.600 -9.235 6.651 1.00 76.88 474 SER A N 1
ATOM 3651 C CA . SER A 1 474 ? 10.290 -10.656 6.826 1.00 76.88 474 SER A CA 1
ATOM 3652 C C . SER A 1 474 ? 8.792 -10.907 6.975 1.00 76.88 474 SER A C 1
ATOM 3654 O O . SER A 1 474 ? 8.122 -10.248 7.770 1.00 76.88 474 SER A O 1
ATOM 3656 N N . LEU A 1 475 ? 8.289 -11.937 6.290 1.00 78.75 475 LEU A N 1
ATOM 3657 C CA . LEU A 1 475 ? 6.889 -12.357 6.381 1.00 78.75 475 LEU A CA 1
ATOM 3658 C C . LEU A 1 475 ? 6.523 -13.031 7.706 1.00 78.75 475 LEU A C 1
ATOM 3660 O O . LEU A 1 475 ? 5.335 -13.150 8.008 1.00 78.75 475 LEU A O 1
ATOM 3664 N N . HIS A 1 476 ? 7.510 -13.372 8.540 1.00 83.25 476 HIS A N 1
ATOM 3665 C CA . HIS A 1 476 ? 7.264 -13.701 9.946 1.00 83.25 476 HIS A CA 1
ATOM 3666 C C . HIS A 1 476 ? 6.521 -12.554 10.643 1.00 83.25 476 HIS A C 1
ATOM 3668 O O . HIS A 1 476 ? 5.494 -12.761 11.282 1.00 83.25 476 HIS A O 1
ATOM 3674 N N . TYR A 1 477 ? 6.941 -11.305 10.412 1.00 76.12 477 TYR A N 1
ATOM 3675 C CA . TYR A 1 477 ? 6.304 -10.131 11.018 1.00 76.12 477 TYR A CA 1
ATOM 3676 C C . TYR A 1 477 ? 4.903 -9.824 10.470 1.00 76.12 477 TYR A C 1
ATOM 3678 O O . TYR A 1 477 ? 4.211 -8.968 11.028 1.00 76.12 477 TYR A O 1
ATOM 3686 N N . SER A 1 478 ? 4.491 -10.521 9.408 1.00 67.81 478 SER A N 1
ATOM 3687 C CA . SER A 1 478 ? 3.154 -10.481 8.810 1.00 67.81 478 SER A CA 1
ATOM 3688 C C . SER A 1 478 ? 2.303 -11.707 9.168 1.00 67.81 478 SER A C 1
ATOM 3690 O O . SER A 1 478 ? 1.190 -11.813 8.669 1.00 67.81 478 SER A O 1
ATOM 3692 N N . GLY A 1 479 ? 2.810 -12.635 9.994 1.00 76.88 479 GLY A N 1
ATOM 3693 C CA . GLY A 1 479 ? 2.118 -13.880 10.348 1.00 76.88 479 GLY A CA 1
ATOM 3694 C C . GLY A 1 479 ? 2.044 -14.910 9.213 1.00 76.88 479 GLY A C 1
ATOM 3695 O O . GLY A 1 479 ? 1.317 -15.891 9.326 1.00 76.88 479 GLY A O 1
ATOM 3696 N N . MET A 1 480 ? 2.794 -14.702 8.126 1.00 82.88 480 MET A N 1
ATOM 3697 C CA . MET A 1 480 ? 2.707 -15.458 6.867 1.00 82.88 480 MET A CA 1
ATOM 3698 C C . MET A 1 480 ? 3.899 -16.395 6.641 1.00 82.88 480 MET A C 1
ATOM 3700 O O . MET A 1 480 ? 4.121 -16.854 5.518 1.00 82.88 480 MET A O 1
ATOM 370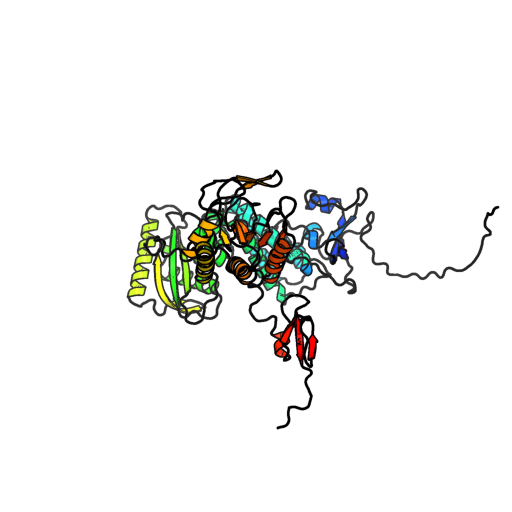4 N N . ALA A 1 481 ? 4.683 -16.676 7.681 1.00 88.88 481 ALA A N 1
ATOM 3705 C CA . ALA A 1 481 ? 5.830 -17.566 7.588 1.00 88.88 481 ALA A CA 1
ATOM 3706 C C . ALA A 1 481 ? 6.019 -18.423 8.839 1.00 88.88 481 ALA A C 1
ATOM 3708 O O . ALA A 1 481 ? 5.574 -18.074 9.934 1.00 88.88 481 ALA A O 1
ATOM 3709 N N . VAL A 1 482 ? 6.716 -19.540 8.654 1.00 95.44 482 VAL A N 1
ATOM 3710 C CA . VAL A 1 482 ? 7.095 -20.473 9.709 1.00 95.44 482 VAL A CA 1
ATOM 3711 C C . VAL A 1 482 ? 8.496 -21.025 9.451 1.00 95.44 482 VAL A C 1
ATOM 3713 O O . VAL A 1 482 ? 8.837 -21.386 8.322 1.00 95.44 482 VAL A O 1
ATOM 3716 N N . ASP A 1 483 ? 9.287 -21.122 10.518 1.00 95.00 483 ASP A N 1
ATOM 3717 C CA . ASP A 1 483 ? 10.596 -21.772 10.503 1.00 95.00 483 ASP A CA 1
ATOM 3718 C C . ASP A 1 483 ? 10.511 -23.124 11.209 1.00 95.00 483 ASP A C 1
ATOM 3720 O O . ASP A 1 483 ? 10.177 -23.207 12.394 1.00 95.00 483 ASP A O 1
ATOM 3724 N N . LEU A 1 484 ? 10.848 -24.186 10.481 1.00 93.25 484 LEU A N 1
ATOM 3725 C CA . LEU A 1 484 ? 10.773 -25.572 10.932 1.00 93.25 484 LEU A CA 1
ATOM 3726 C C . LEU A 1 484 ? 12.167 -26.150 11.155 1.00 93.25 484 LEU A C 1
ATOM 3728 O O . LEU A 1 484 ? 13.025 -26.127 10.265 1.00 93.25 484 LEU A O 1
ATOM 3732 N N . GLN A 1 485 ? 12.393 -26.716 12.334 1.00 91.69 485 GLN A N 1
ATOM 3733 C CA . GLN A 1 485 ? 13.648 -27.382 12.649 1.00 91.69 485 GLN A CA 1
ATOM 3734 C C . GLN A 1 485 ? 13.821 -28.648 11.806 1.00 91.69 485 GLN A C 1
ATOM 3736 O O . GLN A 1 485 ? 12.893 -29.430 11.601 1.00 91.69 485 GLN A O 1
ATOM 3741 N N . LEU A 1 486 ? 15.059 -28.871 11.374 1.00 89.12 486 LEU A N 1
ATOM 3742 C CA . LEU A 1 486 ? 15.478 -30.083 10.684 1.00 89.12 486 LEU A CA 1
ATOM 3743 C C . LEU A 1 486 ? 16.240 -31.019 11.627 1.00 89.12 486 LEU A C 1
ATOM 3745 O O . LEU A 1 486 ? 17.109 -30.574 12.384 1.00 89.12 486 LEU A O 1
ATOM 3749 N N . ASN A 1 487 ? 15.993 -32.319 11.518 1.00 85.94 487 ASN A N 1
ATOM 3750 C CA . ASN A 1 487 ? 16.737 -33.367 12.196 1.00 85.94 487 ASN A CA 1
ATOM 3751 C C . ASN A 1 487 ? 18.205 -33.324 11.768 1.00 85.94 487 ASN A C 1
ATOM 3753 O O . ASN A 1 487 ? 18.541 -33.132 10.595 1.00 85.94 487 ASN A O 1
ATOM 3757 N N . TRP A 1 488 ? 19.089 -33.491 12.745 1.00 79.44 488 TRP A N 1
ATOM 3758 C CA . TRP A 1 488 ? 20.531 -33.437 12.557 1.00 79.44 488 TRP A CA 1
ATOM 3759 C C . TRP A 1 488 ? 21.153 -34.764 12.980 1.00 79.44 488 TRP A C 1
ATOM 3761 O O . TRP A 1 488 ? 20.994 -35.184 14.122 1.00 79.44 488 TRP A O 1
ATOM 3771 N N . SER A 1 489 ? 21.891 -35.408 12.074 1.00 71.56 489 SER A N 1
ATOM 3772 C CA . SER A 1 489 ? 22.553 -36.695 12.334 1.00 71.56 489 SER A CA 1
ATOM 3773 C C . SER A 1 489 ? 23.935 -36.568 12.989 1.00 71.56 489 SER A C 1
ATOM 3775 O O . SER A 1 489 ? 24.647 -37.558 13.127 1.00 71.56 489 SER A O 1
ATOM 3777 N N . GLY A 1 490 ? 24.366 -35.352 13.341 1.00 70.75 490 GLY A N 1
ATOM 3778 C CA . GLY A 1 490 ? 25.739 -35.065 13.773 1.00 70.75 490 GLY A CA 1
ATOM 3779 C C . GLY A 1 490 ? 26.633 -34.549 12.640 1.00 70.75 490 GLY A C 1
ATOM 3780 O O . GLY A 1 490 ? 27.514 -33.731 12.893 1.00 70.75 490 GLY A O 1
ATOM 3781 N N . THR A 1 491 ? 26.381 -34.970 11.397 1.00 70.75 491 THR A N 1
ATOM 3782 C CA . THR A 1 491 ? 27.202 -34.623 10.219 1.00 70.75 491 THR A CA 1
ATOM 3783 C C . THR A 1 491 ? 26.437 -33.882 9.126 1.00 70.75 491 THR A C 1
ATOM 3785 O O . THR A 1 491 ? 27.042 -33.134 8.361 1.00 70.75 491 THR A O 1
ATOM 3788 N N . SER A 1 492 ? 25.118 -34.067 9.035 1.00 75.38 492 SER A N 1
ATOM 3789 C CA . SER A 1 492 ? 24.276 -33.401 8.038 1.00 75.38 492 SER A CA 1
ATOM 3790 C C . SER A 1 492 ? 22.814 -33.332 8.486 1.00 75.38 492 SER A C 1
ATOM 3792 O O . SER A 1 492 ? 22.393 -34.035 9.409 1.00 75.38 492 SER A O 1
ATOM 3794 N N . ARG A 1 493 ? 22.046 -32.447 7.844 1.00 83.44 493 ARG A N 1
ATOM 3795 C CA . ARG A 1 493 ? 20.586 -32.379 7.993 1.00 83.44 493 ARG A CA 1
ATOM 3796 C C . ARG A 1 493 ? 19.949 -33.511 7.196 1.00 83.44 493 ARG A C 1
ATOM 3798 O O . ARG A 1 493 ? 20.462 -33.836 6.128 1.00 83.44 493 ARG A O 1
ATOM 3805 N N . ASP A 1 494 ? 18.846 -34.071 7.687 1.00 86.44 494 ASP A N 1
ATOM 3806 C CA . ASP A 1 494 ? 18.112 -35.108 6.955 1.00 86.44 494 ASP A CA 1
ATOM 3807 C C . ASP A 1 494 ? 17.576 -34.539 5.620 1.00 86.44 494 ASP A C 1
ATOM 3809 O O . ASP A 1 494 ? 16.699 -33.660 5.622 1.00 86.44 494 ASP A O 1
ATOM 3813 N N . PRO A 1 495 ? 18.094 -35.000 4.464 1.00 85.88 495 PRO A N 1
ATOM 3814 C CA . PRO A 1 495 ? 17.687 -34.478 3.166 1.00 85.88 495 PRO A CA 1
ATOM 3815 C C . PRO A 1 495 ? 16.247 -34.867 2.808 1.00 85.88 495 PRO A C 1
ATOM 3817 O O . PRO A 1 495 ? 15.582 -34.111 2.099 1.00 85.88 495 PRO A O 1
ATOM 3820 N N . ASN A 1 496 ? 15.742 -35.997 3.313 1.00 87.56 496 ASN A N 1
ATOM 3821 C CA . ASN A 1 496 ? 14.387 -36.466 3.034 1.00 87.56 496 ASN A CA 1
ATOM 3822 C C . ASN A 1 496 ? 13.358 -35.620 3.785 1.00 87.56 496 ASN A C 1
ATOM 3824 O O . ASN A 1 496 ? 12.385 -35.177 3.180 1.00 87.56 496 ASN A O 1
ATOM 3828 N N . GLN A 1 497 ? 13.617 -35.307 5.058 1.00 88.12 497 GLN A N 1
ATOM 3829 C CA . GLN A 1 497 ? 12.778 -34.381 5.825 1.00 88.12 497 GLN A CA 1
ATOM 3830 C C . GLN A 1 497 ? 12.791 -32.980 5.206 1.00 88.12 497 GLN A C 1
ATOM 3832 O O . GLN A 1 497 ? 11.742 -32.366 5.022 1.00 88.12 497 GLN A O 1
ATOM 3837 N N . THR A 1 498 ? 13.981 -32.494 4.832 1.00 88.31 498 THR A N 1
ATOM 3838 C CA . THR A 1 498 ? 14.132 -31.190 4.172 1.00 88.31 498 THR A CA 1
ATOM 3839 C C . THR A 1 498 ? 13.281 -31.120 2.910 1.00 88.31 498 THR A C 1
ATOM 3841 O O . THR A 1 498 ? 12.534 -30.160 2.727 1.00 88.31 498 THR A O 1
ATOM 3844 N N . LYS A 1 499 ? 13.356 -32.152 2.061 1.00 87.31 499 LYS A N 1
ATOM 3845 C CA . LYS A 1 499 ? 12.568 -32.238 0.833 1.00 87.31 499 LYS A CA 1
ATOM 3846 C C . LYS A 1 499 ? 11.068 -32.339 1.120 1.00 87.31 499 LYS A C 1
ATOM 3848 O O . LYS A 1 499 ? 10.302 -31.641 0.470 1.00 87.31 499 LYS A O 1
ATOM 3853 N N . ALA A 1 500 ? 10.653 -33.136 2.105 1.00 87.44 500 ALA A N 1
ATOM 3854 C CA . ALA A 1 500 ? 9.246 -33.295 2.466 1.00 87.44 500 ALA A CA 1
ATOM 3855 C C . ALA A 1 500 ? 8.602 -31.966 2.895 1.00 87.44 500 ALA A C 1
ATOM 3857 O O . ALA A 1 500 ? 7.578 -31.574 2.342 1.00 87.44 500 ALA A O 1
ATOM 3858 N N . TYR A 1 501 ? 9.240 -31.220 3.806 1.00 90.94 501 TYR A N 1
ATOM 3859 C CA . TYR A 1 501 ? 8.734 -29.907 4.235 1.00 90.94 501 TYR A CA 1
ATOM 3860 C C . TYR A 1 501 ? 8.699 -28.915 3.072 1.00 90.94 501 TYR A C 1
ATOM 3862 O O . TYR A 1 501 ? 7.755 -28.149 2.899 1.00 90.94 501 TYR A O 1
ATOM 3870 N N . GLN A 1 502 ? 9.724 -28.952 2.224 1.00 87.44 502 GLN A N 1
ATOM 3871 C CA . GLN A 1 502 ? 9.796 -28.097 1.053 1.00 87.44 502 GLN A CA 1
ATOM 3872 C C . GLN A 1 502 ? 8.711 -28.398 0.018 1.00 87.44 502 GLN A C 1
ATOM 3874 O O . GLN A 1 502 ? 8.186 -27.468 -0.595 1.00 87.44 502 GLN A O 1
ATOM 3879 N N . ASP A 1 503 ? 8.425 -29.665 -0.248 1.00 85.00 503 ASP A N 1
ATOM 3880 C CA . ASP A 1 503 ? 7.410 -30.062 -1.219 1.00 85.00 503 ASP A CA 1
ATOM 3881 C C . ASP A 1 503 ? 6.021 -29.678 -0.718 1.00 85.00 503 ASP A C 1
ATOM 3883 O O . ASP A 1 503 ? 5.302 -29.003 -1.450 1.00 85.00 503 ASP A O 1
ATOM 3887 N N . ALA A 1 504 ? 5.717 -29.953 0.554 1.00 85.62 504 ALA A N 1
ATOM 3888 C CA . ALA A 1 504 ? 4.474 -29.524 1.191 1.00 85.62 504 ALA A CA 1
ATOM 3889 C C . ALA A 1 504 ? 4.304 -27.993 1.157 1.00 85.62 504 ALA A C 1
ATOM 3891 O O . ALA A 1 504 ? 3.230 -27.490 0.837 1.00 85.62 504 ALA A O 1
ATOM 3892 N N . CYS A 1 505 ? 5.377 -27.229 1.399 1.00 84.62 505 CYS A N 1
ATOM 3893 C CA . CYS A 1 505 ? 5.327 -25.769 1.301 1.00 84.62 505 CYS A CA 1
ATOM 3894 C C . CYS A 1 505 ? 4.992 -25.313 -0.129 1.00 84.62 505 CYS A C 1
ATOM 3896 O O . CYS A 1 505 ? 4.202 -24.394 -0.325 1.00 84.62 505 CYS A O 1
ATOM 3898 N N . THR A 1 506 ? 5.566 -25.962 -1.148 1.00 82.19 506 THR A N 1
ATOM 3899 C CA . THR A 1 506 ? 5.263 -25.662 -2.557 1.00 82.19 506 THR A CA 1
ATOM 3900 C C . THR A 1 506 ? 3.850 -26.074 -2.953 1.00 82.19 506 THR A C 1
ATOM 3902 O O . THR A 1 506 ? 3.199 -25.329 -3.684 1.00 82.19 506 THR A O 1
ATOM 3905 N N . GLU A 1 507 ? 3.366 -27.213 -2.467 1.00 78.00 507 GLU A N 1
ATOM 3906 C CA . GLU A 1 507 ? 1.998 -27.686 -2.689 1.00 78.00 507 GLU A CA 1
ATOM 3907 C C . GLU A 1 507 ? 0.970 -26.717 -2.093 1.00 78.00 507 GLU A C 1
ATOM 3909 O O . GLU A 1 507 ? 0.022 -26.323 -2.774 1.00 78.00 507 GLU A O 1
ATOM 3914 N N . ALA A 1 508 ? 1.248 -26.189 -0.898 1.00 68.38 508 ALA A N 1
ATOM 3915 C CA . ALA A 1 508 ? 0.482 -25.110 -0.275 1.00 68.38 508 ALA A CA 1
ATOM 3916 C C . ALA A 1 508 ? 0.621 -23.746 -0.998 1.00 68.38 508 ALA A C 1
ATOM 3918 O O . ALA A 1 508 ? 0.031 -22.745 -0.591 1.00 68.38 508 ALA A O 1
ATOM 3919 N N . GLY A 1 509 ? 1.387 -23.676 -2.094 1.00 72.19 509 GLY A N 1
ATOM 3920 C CA . GLY A 1 509 ? 1.601 -22.463 -2.886 1.00 72.19 509 GLY A CA 1
ATOM 3921 C C . GLY A 1 509 ? 2.609 -21.480 -2.287 1.00 72.19 509 GLY A C 1
ATOM 3922 O O . GLY A 1 509 ? 2.637 -20.322 -2.703 1.00 72.19 509 GLY A O 1
ATOM 3923 N N . GLY A 1 510 ? 3.416 -21.925 -1.327 1.00 74.12 510 GLY A N 1
ATOM 3924 C CA . GLY A 1 510 ? 4.407 -21.131 -0.616 1.00 74.12 510 GLY A CA 1
ATOM 3925 C C . GLY A 1 510 ? 5.778 -21.055 -1.286 1.00 74.12 510 GLY A C 1
ATOM 3926 O O . GLY A 1 510 ? 6.184 -21.904 -2.087 1.00 74.12 510 GLY A O 1
ATOM 3927 N N . TRP A 1 511 ? 6.521 -20.014 -0.914 1.00 82.56 511 TRP A N 1
ATOM 3928 C CA . TRP A 1 511 ? 7.948 -19.889 -1.178 1.00 82.56 511 TRP A CA 1
ATOM 3929 C C . TRP A 1 511 ? 8.745 -20.510 -0.033 1.00 82.56 511 TRP A C 1
ATOM 3931 O O . TRP A 1 511 ? 8.394 -20.369 1.138 1.00 82.56 511 TRP A O 1
ATOM 3941 N N . LYS A 1 512 ? 9.846 -21.176 -0.379 1.00 84.38 512 LYS A N 1
ATOM 3942 C CA . LYS A 1 512 ? 10.683 -21.911 0.568 1.00 84.38 512 LYS A CA 1
ATOM 3943 C C . LYS A 1 512 ? 12.141 -21.503 0.468 1.00 84.38 512 LYS A C 1
ATOM 3945 O O . LYS A 1 512 ? 12.662 -21.290 -0.629 1.00 84.38 512 LYS A O 1
ATOM 3950 N N . HIS A 1 513 ? 12.814 -21.475 1.609 1.00 78.62 513 HIS A N 1
ATOM 3951 C CA . HIS A 1 513 ? 14.253 -21.258 1.695 1.00 78.62 513 HIS A CA 1
ATOM 3952 C C . HIS A 1 513 ? 14.929 -22.345 2.529 1.00 78.62 513 HIS A C 1
ATOM 3954 O O . HIS A 1 513 ? 14.327 -22.928 3.429 1.00 78.62 513 HIS A O 1
ATOM 3960 N N . ASN A 1 514 ? 16.190 -22.627 2.194 1.00 70.00 514 ASN A N 1
ATOM 3961 C CA . ASN A 1 514 ? 16.997 -23.652 2.842 1.00 70.00 514 ASN A CA 1
ATOM 3962 C C . ASN A 1 514 ? 18.103 -23.020 3.694 1.00 70.00 514 ASN A C 1
ATOM 3964 O O . ASN A 1 514 ? 18.820 -22.137 3.221 1.00 70.00 514 ASN A O 1
ATOM 3968 N N . GLY A 1 515 ? 18.281 -23.528 4.911 1.00 73.81 515 GLY A N 1
ATOM 3969 C CA . GLY A 1 515 ? 19.320 -23.106 5.842 1.00 73.81 515 GLY A CA 1
ATOM 3970 C C . GLY A 1 515 ? 19.556 -24.145 6.938 1.00 73.81 515 GLY A C 1
ATOM 3971 O O . GLY A 1 515 ? 19.563 -25.348 6.696 1.00 73.81 515 GLY A O 1
ATOM 3972 N N . THR A 1 516 ? 19.756 -23.687 8.174 1.00 81.38 516 THR A N 1
ATOM 3973 C CA . THR A 1 516 ? 19.791 -24.567 9.360 1.00 81.38 516 THR A CA 1
ATOM 3974 C C . THR A 1 516 ? 18.400 -25.062 9.781 1.00 81.38 516 THR A C 1
ATOM 3976 O O . THR A 1 516 ? 18.294 -25.930 10.645 1.00 81.38 516 THR A O 1
ATOM 3979 N N . HIS A 1 517 ? 17.358 -24.523 9.157 1.00 87.81 517 HIS A N 1
ATOM 3980 C CA . HIS A 1 517 ? 15.939 -24.835 9.288 1.00 87.81 517 HIS A CA 1
ATOM 3981 C C . HIS A 1 517 ? 15.298 -24.729 7.891 1.00 87.81 517 HIS A C 1
ATOM 3983 O O . HIS A 1 517 ? 15.924 -24.214 6.956 1.00 87.81 517 HIS A O 1
ATOM 3989 N N . VAL A 1 518 ? 14.062 -25.206 7.746 1.00 91.44 518 VAL A N 1
ATOM 3990 C CA . VAL A 1 518 ? 13.235 -24.931 6.564 1.00 91.44 518 VAL A CA 1
ATOM 3991 C C . VAL A 1 518 ? 12.363 -23.731 6.868 1.00 91.44 518 VAL A C 1
ATOM 3993 O O . VAL A 1 518 ? 11.536 -23.784 7.771 1.00 91.44 518 VAL A O 1
ATOM 3996 N N . HIS A 1 519 ? 12.541 -22.674 6.089 1.00 92.81 519 HIS A N 1
ATOM 3997 C CA . HIS A 1 519 ? 11.639 -21.536 6.090 1.00 92.81 519 HIS A CA 1
ATOM 3998 C C . HIS A 1 519 ? 10.564 -21.762 5.029 1.00 92.81 519 HIS A C 1
ATOM 4000 O O . HIS A 1 519 ? 10.898 -22.013 3.863 1.00 92.81 519 HIS A O 1
ATOM 4006 N N . CYS A 1 520 ? 9.296 -21.654 5.416 1.00 90.31 520 CYS A N 1
ATOM 4007 C CA . CYS A 1 520 ? 8.163 -21.628 4.499 1.00 90.31 520 CYS A CA 1
ATOM 4008 C C . CYS A 1 520 ? 7.365 -20.346 4.710 1.00 90.31 520 CYS A C 1
ATOM 4010 O O . CYS A 1 520 ? 7.013 -20.018 5.841 1.00 90.31 520 CYS A O 1
ATOM 4012 N N . GLN A 1 521 ? 7.040 -19.655 3.622 1.00 85.12 521 GLN A N 1
ATOM 4013 C CA . GLN A 1 521 ? 6.142 -18.508 3.642 1.00 85.12 521 GLN A CA 1
ATOM 4014 C C . GLN A 1 521 ? 5.070 -18.657 2.567 1.00 85.12 521 GLN A C 1
ATOM 4016 O O . GLN A 1 521 ? 5.367 -19.009 1.424 1.00 85.12 521 GLN A O 1
ATOM 4021 N N . ILE A 1 522 ? 3.824 -18.356 2.912 1.00 75.81 522 ILE A N 1
ATOM 4022 C CA . ILE A 1 522 ? 2.684 -18.460 2.004 1.00 75.81 522 ILE A CA 1
ATOM 4023 C C . ILE A 1 522 ? 2.049 -17.078 1.939 1.00 75.81 522 ILE A C 1
ATOM 4025 O O . ILE A 1 522 ? 1.455 -16.604 2.901 1.00 75.81 522 ILE A O 1
ATOM 4029 N N . VAL A 1 523 ? 2.213 -16.406 0.801 1.00 60.47 523 VAL A N 1
ATOM 4030 C CA . VAL A 1 523 ? 1.564 -15.117 0.548 1.00 60.47 523 VAL A CA 1
ATOM 4031 C C . VAL A 1 523 ? 0.250 -15.355 -0.169 1.00 60.47 523 VAL A C 1
ATOM 4033 O O . VAL A 1 523 ? 0.206 -16.008 -1.214 1.00 60.47 523 VAL A O 1
ATOM 4036 N N . ASN A 1 524 ? -0.828 -14.781 0.357 1.00 45.75 524 ASN A N 1
ATOM 4037 C CA . ASN A 1 524 ? -2.162 -14.914 -0.215 1.00 45.75 524 ASN A CA 1
ATOM 4038 C C . ASN A 1 524 ? -2.359 -14.030 -1.470 1.00 45.75 524 ASN A C 1
ATOM 4040 O O . ASN A 1 524 ? -3.342 -13.309 -1.609 1.00 45.75 524 ASN A O 1
ATOM 4044 N N . TRP A 1 525 ? -1.424 -14.087 -2.426 1.00 29.78 525 TRP A N 1
ATOM 4045 C CA . TRP A 1 525 ? -1.599 -13.506 -3.765 1.00 29.78 525 TRP A CA 1
ATOM 4046 C C . TRP A 1 525 ? -2.674 -14.256 -4.574 1.00 29.78 525 TRP A C 1
ATOM 4048 O O . TRP A 1 525 ? -3.234 -13.739 -5.543 1.00 29.78 525 TRP A O 1
ATOM 4058 N N . LYS A 1 526 ? -2.997 -15.491 -4.166 1.00 33.09 526 LYS A N 1
ATOM 4059 C CA . LYS A 1 526 ? -3.953 -16.353 -4.864 1.00 33.09 526 LYS A CA 1
ATOM 4060 C C . LYS A 1 526 ? -5.423 -16.055 -4.556 1.00 33.09 526 LYS A C 1
ATOM 4062 O O . LYS A 1 526 ? -6.247 -16.476 -5.359 1.00 33.09 526 LYS A O 1
ATOM 4067 N N . GLN A 1 527 ? -5.793 -15.304 -3.510 1.00 32.09 527 GLN A N 1
ATOM 4068 C CA . GLN A 1 527 ? -7.203 -14.914 -3.281 1.00 32.09 527 GLN A CA 1
ATOM 4069 C C . GLN A 1 527 ? -7.597 -13.519 -3.787 1.00 32.09 527 GLN A C 1
ATOM 4071 O O . GLN A 1 527 ? -8.785 -13.264 -3.954 1.00 32.09 527 GLN A O 1
ATOM 4076 N N . THR A 1 528 ? -6.656 -12.645 -4.152 1.00 27.47 528 THR A N 1
ATOM 4077 C CA . THR A 1 528 ? -6.967 -11.395 -4.882 1.00 27.47 528 THR A CA 1
ATOM 4078 C C . THR A 1 528 ? -6.961 -11.556 -6.406 1.00 27.47 528 THR A C 1
ATOM 4080 O O . THR A 1 528 ? -7.234 -10.600 -7.127 1.00 27.47 528 THR A O 1
ATOM 4083 N N . THR A 1 529 ? -6.741 -12.776 -6.912 1.00 30.08 529 THR A N 1
ATOM 4084 C CA . THR A 1 529 ? -6.917 -13.140 -8.334 1.00 30.08 529 THR A CA 1
ATOM 4085 C C . THR A 1 529 ? -7.772 -14.396 -8.567 1.00 30.08 529 THR A C 1
ATOM 4087 O O . THR A 1 529 ? -7.876 -14.858 -9.700 1.00 30.08 529 THR A O 1
ATOM 4090 N N . SER A 1 530 ? -8.449 -14.930 -7.541 1.00 32.03 530 SER A N 1
ATOM 4091 C CA . SER A 1 530 ? -9.366 -16.077 -7.691 1.00 32.03 530 SER A CA 1
ATOM 4092 C C . SER A 1 530 ? -10.793 -15.806 -7.207 1.00 32.03 530 SER A C 1
ATOM 4094 O O . SER A 1 530 ? -11.460 -16.676 -6.655 1.00 32.03 530 SER A O 1
ATOM 4096 N N . SER A 1 531 ? -11.335 -14.625 -7.507 1.00 30.64 531 SER A N 1
ATOM 4097 C CA . SER A 1 531 ? -12.785 -14.511 -7.673 1.00 30.64 531 SER A CA 1
ATOM 4098 C C . SER A 1 531 ? -13.173 -15.048 -9.058 1.00 30.64 531 SER A C 1
ATOM 4100 O O . SER A 1 531 ? -13.110 -14.356 -10.069 1.00 30.64 531 SER A O 1
ATOM 4102 N N . GLN A 1 532 ? -13.524 -16.335 -9.081 1.00 34.78 532 GLN A N 1
ATOM 4103 C CA . GLN A 1 532 ? -14.533 -16.978 -9.939 1.00 34.78 532 GLN A CA 1
ATOM 4104 C C . GLN A 1 532 ? -14.484 -16.866 -11.478 1.00 34.78 532 GLN A C 1
ATOM 4106 O O . GLN A 1 532 ? -15.199 -17.638 -12.085 1.00 34.78 532 GLN A O 1
ATOM 4111 N N . SER A 1 533 ? -13.640 -16.055 -12.126 1.00 44.19 533 SER A N 1
ATOM 4112 C CA . SER A 1 533 ? -13.721 -15.807 -13.587 1.00 44.19 533 SER A CA 1
ATOM 4113 C C . SER A 1 533 ? -12.700 -16.546 -14.462 1.00 44.19 533 SER A C 1
ATOM 4115 O O . SER A 1 533 ? -12.808 -16.554 -15.688 1.00 44.19 533 SER A O 1
ATOM 4117 N N . GLY A 1 534 ? -11.668 -17.149 -13.866 1.00 52.56 534 GLY A N 1
ATOM 4118 C CA . GLY A 1 534 ? -10.534 -17.664 -14.639 1.00 52.56 534 GLY A CA 1
ATOM 4119 C C . GLY A 1 534 ? -10.738 -19.059 -15.246 1.00 52.56 534 GLY A C 1
ATOM 4120 O O . GLY A 1 534 ? -10.106 -19.370 -16.251 1.00 52.56 534 GLY A O 1
ATOM 4121 N N . ASP A 1 535 ? -11.644 -19.863 -14.682 1.00 66.50 535 ASP A N 1
ATOM 4122 C CA . ASP A 1 535 ? -12.007 -21.186 -15.215 1.00 66.50 535 ASP A CA 1
ATOM 4123 C C . ASP A 1 535 ? -13.313 -21.153 -16.026 1.00 66.50 535 ASP A C 1
ATOM 4125 O O . ASP A 1 535 ? -13.656 -22.140 -16.676 1.00 66.50 535 ASP A O 1
ATOM 4129 N N . ASP A 1 536 ? -14.042 -20.031 -16.017 1.00 69.56 536 ASP A N 1
ATOM 4130 C CA . ASP A 1 536 ? -15.319 -19.892 -16.730 1.00 69.56 536 ASP A CA 1
ATOM 4131 C C . ASP A 1 536 ? -15.133 -20.094 -18.231 1.00 69.56 536 ASP A C 1
ATOM 4133 O O . ASP A 1 536 ? -15.905 -20.804 -18.854 1.00 69.56 536 ASP A O 1
ATOM 4137 N N . ARG A 1 537 ? -14.011 -19.632 -18.795 1.00 75.50 537 ARG A N 1
ATOM 4138 C CA . ARG A 1 537 ? -13.662 -19.864 -20.207 1.00 75.50 537 ARG A CA 1
ATOM 4139 C C . ARG A 1 537 ? -13.512 -21.346 -20.566 1.00 75.50 537 ARG A C 1
ATOM 4141 O O . ARG A 1 537 ? -13.667 -21.701 -21.731 1.00 75.50 537 ARG A O 1
ATOM 4148 N N . CYS A 1 538 ? -13.159 -22.193 -19.598 1.00 83.38 538 CYS A N 1
ATOM 4149 C CA . CYS A 1 538 ? -13.110 -23.641 -19.767 1.00 83.38 538 CYS A CA 1
ATOM 4150 C C . CYS A 1 538 ? -14.491 -24.279 -19.565 1.00 83.38 538 CYS A C 1
ATOM 4152 O O . CYS A 1 538 ? -14.892 -25.134 -20.351 1.00 83.38 538 CYS A O 1
ATOM 4154 N N . LYS A 1 539 ? -15.248 -23.818 -18.563 1.00 79.81 539 LYS A N 1
ATOM 4155 C CA . LYS A 1 539 ? -16.612 -24.295 -18.285 1.00 79.81 539 LYS A CA 1
ATOM 4156 C C . LYS A 1 539 ? -17.603 -23.937 -19.395 1.00 79.81 539 LYS A C 1
ATOM 4158 O O . LYS A 1 539 ? -18.430 -24.771 -19.746 1.00 79.81 539 LYS A O 1
ATOM 4163 N N . ASP A 1 540 ? -17.473 -22.752 -19.990 1.00 80.06 540 ASP A N 1
ATOM 4164 C CA . ASP A 1 540 ? -18.291 -22.252 -21.105 1.00 80.06 540 ASP A CA 1
ATOM 4165 C C . ASP A 1 540 ? -18.212 -23.157 -22.342 1.00 80.06 540 ASP A C 1
ATOM 4167 O O . ASP A 1 540 ? -19.110 -23.148 -23.180 1.00 80.06 540 ASP A O 1
ATOM 4171 N N . ILE A 1 541 ? -17.145 -23.953 -22.461 1.00 78.50 541 ILE A N 1
ATOM 4172 C CA . ILE A 1 541 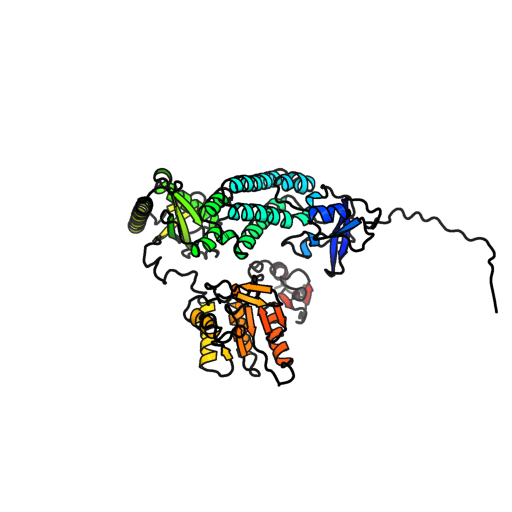? -16.959 -24.919 -23.550 1.00 78.50 541 ILE A CA 1
ATOM 4173 C C . ILE A 1 541 ? -17.134 -26.374 -23.092 1.00 78.50 541 ILE A C 1
ATOM 4175 O O . ILE A 1 541 ? -16.666 -27.287 -23.769 1.00 78.50 541 ILE A O 1
ATOM 4179 N N . GLY A 1 542 ? -17.771 -26.594 -21.937 1.00 81.56 542 GLY A N 1
ATOM 4180 C CA . GLY A 1 542 ? -18.014 -27.925 -21.374 1.00 81.56 542 GLY A CA 1
ATOM 4181 C C . GLY A 1 542 ? -16.754 -28.639 -20.876 1.00 81.56 542 GLY A C 1
ATOM 4182 O O . GLY A 1 542 ? -16.769 -29.855 -20.702 1.00 81.56 542 GLY A O 1
ATOM 4183 N N . GLY A 1 543 ? -15.652 -27.910 -20.679 1.00 84.06 543 GLY A N 1
ATOM 4184 C CA . GLY A 1 543 ? -14.379 -28.458 -20.230 1.00 84.06 543 GLY A CA 1
ATOM 4185 C C . GLY A 1 543 ? -14.159 -28.360 -18.719 1.00 84.06 543 GLY A C 1
ATOM 4186 O O . GLY A 1 543 ? -14.808 -27.588 -18.010 1.00 84.06 543 GLY A O 1
ATOM 4187 N N . ILE A 1 544 ? -13.187 -29.130 -18.229 1.00 85.94 544 ILE A N 1
ATOM 4188 C CA . ILE A 1 544 ? -12.768 -29.169 -16.825 1.00 85.94 544 ILE A CA 1
ATOM 4189 C C . ILE A 1 544 ? -11.298 -28.757 -16.717 1.00 85.94 544 ILE A C 1
ATOM 4191 O O . ILE A 1 544 ? -10.422 -29.313 -17.380 1.00 85.94 544 ILE A O 1
ATOM 4195 N N . CYS A 1 545 ? -11.013 -27.778 -15.858 1.00 82.88 545 CYS A N 1
ATOM 4196 C CA . CYS A 1 545 ? -9.650 -27.338 -15.577 1.00 82.88 545 CYS A CA 1
ATOM 4197 C C . CYS A 1 545 ? -8.931 -28.301 -14.638 1.00 82.88 545 CYS A C 1
ATOM 4199 O O . CYS A 1 545 ? -9.208 -28.320 -13.437 1.00 82.88 545 CYS A O 1
ATOM 4201 N N . GLN A 1 546 ? -7.964 -29.038 -15.176 1.00 80.56 546 GLN A N 1
ATOM 4202 C CA . GLN A 1 546 ? -7.182 -30.028 -14.440 1.00 80.56 546 GLN A CA 1
ATOM 4203 C C . GLN A 1 546 ? -5.708 -29.986 -14.861 1.00 80.56 546 GLN A C 1
ATOM 4205 O O . GLN A 1 546 ? -5.352 -29.385 -15.877 1.00 80.56 546 GLN A O 1
ATOM 4210 N N . ASP A 1 547 ? -4.830 -30.558 -14.041 1.00 80.69 547 ASP A N 1
ATOM 4211 C CA . ASP A 1 547 ? -3.404 -30.622 -14.362 1.00 80.69 547 ASP A CA 1
ATOM 4212 C C . ASP A 1 547 ? -3.175 -31.566 -15.551 1.00 80.69 547 ASP A C 1
ATOM 4214 O O . ASP A 1 547 ? -3.777 -32.635 -15.618 1.00 80.69 547 ASP A O 1
ATOM 4218 N N . LYS A 1 548 ? -2.291 -31.201 -16.483 1.00 80.19 548 LYS A N 1
ATOM 4219 C CA . LYS A 1 548 ? -1.941 -32.006 -17.663 1.00 80.19 548 LYS A CA 1
ATOM 4220 C C . LYS A 1 548 ? -1.337 -33.371 -17.305 1.00 80.19 548 LYS A C 1
ATOM 4222 O O . LYS A 1 548 ? -1.236 -34.230 -18.177 1.00 80.19 548 LYS A O 1
ATOM 4227 N N . SER A 1 549 ? -0.896 -33.554 -16.057 1.00 76.56 549 SER A N 1
ATOM 4228 C CA . SER A 1 549 ? -0.494 -34.851 -15.499 1.00 76.56 549 SER A CA 1
ATOM 4229 C C . SER A 1 549 ? -1.670 -35.813 -15.292 1.00 76.56 549 SER A C 1
ATOM 4231 O O . SER A 1 549 ? -1.458 -37.023 -15.248 1.00 76.56 549 SER A O 1
ATOM 4233 N N . ILE A 1 550 ? -2.900 -35.302 -15.215 1.00 78.00 550 ILE A N 1
ATOM 4234 C CA . ILE A 1 550 ? -4.138 -36.084 -15.202 1.00 78.00 550 ILE A CA 1
ATOM 4235 C C . ILE A 1 550 ? -4.502 -36.411 -16.658 1.00 78.00 550 ILE A C 1
ATOM 4237 O O . ILE A 1 550 ? -4.328 -35.584 -17.553 1.00 78.00 550 ILE A O 1
ATOM 4241 N N . ALA A 1 551 ? -4.986 -37.618 -16.948 1.00 83.56 551 ALA A N 1
ATOM 4242 C CA . ALA A 1 551 ? -5.448 -37.949 -18.295 1.00 83.56 551 ALA A CA 1
ATOM 4243 C C . ALA A 1 551 ? -6.734 -37.167 -18.627 1.00 83.56 551 ALA A C 1
ATOM 4245 O O . ALA A 1 551 ? -7.632 -37.046 -17.796 1.00 83.56 551 ALA A O 1
ATOM 4246 N N . CYS A 1 552 ? -6.819 -36.606 -19.837 1.00 85.62 552 CYS A N 1
ATOM 4247 C CA . CYS A 1 552 ? -8.059 -36.009 -20.334 1.00 85.62 552 CYS A CA 1
ATOM 4248 C C . CYS A 1 552 ? -8.892 -37.098 -21.015 1.00 85.62 552 CYS A C 1
ATOM 4250 O O . CYS A 1 552 ? -8.798 -37.300 -22.229 1.00 85.62 552 CYS A O 1
ATOM 4252 N N . ASP A 1 553 ? -9.640 -37.850 -20.209 1.00 79.69 553 ASP A N 1
ATOM 4253 C CA . ASP A 1 553 ? -10.392 -39.013 -20.673 1.00 79.69 553 ASP A CA 1
ATOM 4254 C C . ASP A 1 553 ? -11.421 -38.604 -21.738 1.00 79.69 553 ASP A C 1
ATOM 4256 O O . ASP A 1 553 ? -12.285 -37.759 -21.507 1.00 79.69 553 ASP A O 1
ATOM 4260 N N . ASN A 1 554 ? -11.303 -39.194 -22.934 1.00 76.69 554 ASN A N 1
ATOM 4261 C CA . ASN A 1 554 ? -12.132 -38.898 -24.110 1.00 76.69 554 ASN A CA 1
ATOM 4262 C C . ASN A 1 554 ? -12.141 -37.419 -24.551 1.00 76.69 554 ASN A C 1
ATOM 4264 O O . ASN A 1 554 ? -13.114 -36.961 -25.153 1.00 76.69 554 ASN A O 1
ATOM 4268 N N . GLY A 1 555 ? -11.057 -36.673 -24.310 1.00 84.44 555 GLY A N 1
ATOM 4269 C CA . GLY A 1 555 ? -10.975 -35.251 -24.645 1.00 84.44 555 GLY A CA 1
ATOM 4270 C C . GLY A 1 555 ? -9.592 -34.760 -25.072 1.00 84.44 555 GLY A C 1
ATOM 4271 O O . GLY A 1 555 ? -8.657 -35.534 -25.282 1.00 84.44 555 GLY A O 1
ATOM 4272 N N . GLN A 1 556 ? -9.461 -33.441 -25.224 1.00 89.38 556 GLN A N 1
ATOM 4273 C CA . GLN A 1 556 ? -8.195 -32.767 -25.513 1.00 89.38 556 GLN A CA 1
ATOM 4274 C C . GLN A 1 556 ? -7.965 -31.575 -24.590 1.00 89.38 556 GLN A C 1
ATOM 4276 O O . GLN A 1 556 ? -8.888 -30.833 -24.251 1.00 89.38 556 GLN A O 1
ATOM 4281 N N . TYR A 1 557 ? -6.699 -31.353 -24.240 1.00 90.38 557 TYR A N 1
ATOM 4282 C CA . TYR A 1 557 ? -6.291 -30.187 -23.473 1.00 90.38 557 TYR A CA 1
ATOM 4283 C C . TYR A 1 557 ? -6.246 -28.917 -24.323 1.00 90.38 557 TYR A C 1
ATOM 4285 O O . TYR A 1 557 ? -5.687 -28.891 -25.419 1.00 90.38 557 TYR A O 1
ATOM 4293 N N . ARG A 1 558 ? -6.786 -27.829 -23.773 1.00 84.38 558 ARG A N 1
ATOM 4294 C CA . ARG A 1 558 ? -6.709 -26.475 -24.322 1.00 84.38 558 ARG A CA 1
ATOM 4295 C C . ARG A 1 558 ? -6.042 -25.539 -23.320 1.00 84.38 558 ARG A C 1
ATOM 4297 O O . ARG A 1 558 ? -6.522 -25.338 -22.202 1.00 84.38 558 ARG A O 1
ATOM 4304 N N . ALA A 1 559 ? -4.924 -24.955 -23.735 1.00 82.25 559 ALA A N 1
ATOM 4305 C CA . ALA A 1 559 ? -4.159 -24.016 -22.924 1.00 82.25 559 ALA A CA 1
ATOM 4306 C C . ALA A 1 559 ? -4.836 -22.634 -22.850 1.00 82.25 559 ALA A C 1
ATOM 4308 O O . ALA A 1 559 ? -5.520 -22.208 -23.780 1.00 82.25 559 ALA A O 1
ATOM 4309 N N . GLY A 1 560 ? -4.620 -21.911 -21.746 1.00 70.50 560 GLY A N 1
ATOM 4310 C CA . GLY A 1 560 ? -5.050 -20.512 -21.596 1.00 70.50 560 GLY A CA 1
ATOM 4311 C C . GLY A 1 560 ? -6.546 -20.296 -21.334 1.00 70.50 560 GLY A C 1
ATOM 4312 O O . GLY A 1 560 ? -7.021 -19.162 -21.447 1.00 70.50 560 GLY A O 1
ATOM 4313 N N . LEU A 1 561 ? -7.281 -21.364 -21.006 1.00 76.62 561 LEU A N 1
ATOM 4314 C CA . LEU A 1 561 ? -8.705 -21.338 -20.637 1.00 76.62 561 LEU A CA 1
ATOM 4315 C C . LEU A 1 561 ? -8.954 -21.617 -19.147 1.00 76.62 561 LEU A C 1
ATOM 4317 O O . LEU A 1 561 ? -10.087 -21.505 -18.695 1.00 76.62 561 LEU A O 1
ATOM 4321 N N . CYS A 1 562 ? -7.901 -21.976 -18.415 1.00 73.00 562 CYS A N 1
ATOM 4322 C CA . CYS A 1 562 ? -7.923 -22.235 -16.983 1.00 73.00 562 CYS A CA 1
ATOM 4323 C C . CYS A 1 562 ? -7.066 -21.217 -16.253 1.00 73.00 562 CYS A C 1
ATOM 4325 O O . CYS A 1 562 ? -6.014 -20.811 -16.752 1.00 73.00 562 CYS A O 1
ATOM 4327 N N . ALA A 1 563 ? -7.493 -20.840 -15.054 1.00 63.19 563 ALA A N 1
ATOM 4328 C CA . ALA A 1 563 ? -6.676 -20.056 -14.148 1.00 63.19 563 ALA A CA 1
ATOM 4329 C C . ALA A 1 563 ? -5.525 -20.911 -13.605 1.00 63.19 563 ALA A C 1
ATOM 4331 O O . ALA A 1 563 ? -5.710 -22.092 -13.303 1.00 63.19 563 ALA A O 1
ATOM 4332 N N . GLY A 1 564 ? -4.360 -20.303 -13.389 1.00 56.56 564 GLY A N 1
ATOM 4333 C CA . GLY A 1 564 ? -3.230 -20.956 -12.728 1.00 56.56 564 GLY A CA 1
ATOM 4334 C C . GLY A 1 564 ? -2.003 -21.120 -13.621 1.00 56.56 564 GLY A C 1
ATOM 4335 O O . GLY A 1 564 ? -1.790 -20.353 -14.557 1.00 56.56 564 GLY A O 1
ATOM 4336 N N . ASN A 1 565 ? -1.144 -22.073 -13.254 1.00 54.28 565 ASN A N 1
ATOM 4337 C CA . ASN A 1 565 ? 0.117 -22.340 -13.947 1.00 54.28 565 ASN A CA 1
ATOM 4338 C C . ASN A 1 565 ? -0.116 -22.979 -15.332 1.00 54.28 565 ASN A C 1
ATOM 4340 O O . ASN A 1 565 ? -1.214 -23.419 -15.661 1.00 54.28 565 ASN A O 1
ATOM 4344 N N . SER A 1 566 ? 0.942 -23.069 -16.143 1.00 70.06 566 SER A N 1
ATOM 4345 C CA . SER A 1 566 ? 0.880 -23.672 -17.485 1.00 70.06 566 SER A CA 1
ATOM 4346 C C . SER A 1 566 ? 0.543 -25.168 -17.495 1.00 70.06 566 SER A C 1
ATOM 4348 O O . SER A 1 566 ? 0.254 -25.726 -18.559 1.00 70.06 566 SER A O 1
ATOM 4350 N N . ASP A 1 567 ? 0.605 -25.810 -16.329 1.00 75.75 567 ASP A N 1
ATOM 4351 C CA . ASP A 1 567 ? 0.304 -27.225 -16.148 1.00 75.75 567 ASP A CA 1
ATOM 4352 C C . ASP A 1 567 ? -1.194 -27.467 -15.948 1.00 75.75 567 ASP A C 1
ATOM 4354 O O . ASP A 1 567 ? -1.681 -28.522 -16.335 1.00 75.75 567 ASP A O 1
ATOM 4358 N N . ARG A 1 568 ? -1.955 -26.466 -15.490 1.00 81.56 568 ARG A N 1
ATOM 4359 C CA . ARG A 1 568 ? -3.416 -26.522 -15.389 1.00 81.56 568 ARG A CA 1
ATOM 4360 C C . ARG A 1 568 ? -4.064 -26.103 -16.710 1.00 81.56 568 ARG A C 1
ATOM 4362 O O . ARG A 1 568 ? -4.115 -24.924 -17.057 1.00 81.56 568 ARG A O 1
ATOM 4369 N N . GLN A 1 569 ? -4.564 -27.080 -17.462 1.00 85.12 569 GLN A N 1
ATOM 4370 C CA . GLN A 1 569 ? -5.161 -26.877 -18.783 1.00 85.12 569 GLN A CA 1
ATOM 4371 C C . GLN A 1 569 ? -6.617 -27.343 -18.816 1.00 85.12 569 GLN A C 1
ATOM 4373 O O . GLN A 1 569 ? -7.067 -28.130 -17.985 1.00 85.12 569 GLN A O 1
ATOM 4378 N N . CYS A 1 570 ? -7.377 -26.825 -19.778 1.00 92.62 570 CYS A N 1
ATOM 4379 C CA . CYS A 1 570 ? -8.788 -27.155 -19.914 1.00 92.62 570 CYS A CA 1
ATOM 4380 C C . CYS A 1 570 ? -8.932 -28.478 -20.655 1.00 92.62 570 CYS A C 1
ATOM 4382 O O . CYS A 1 570 ? -8.672 -28.523 -21.855 1.00 92.62 570 CYS A O 1
ATOM 4384 N N . CYS A 1 571 ? -9.309 -29.544 -19.960 1.00 92.25 571 CYS A N 1
ATOM 4385 C CA . CYS A 1 571 ? -9.683 -30.805 -20.581 1.00 92.25 571 CYS A CA 1
ATOM 4386 C C . CYS A 1 571 ? -11.091 -30.669 -21.166 1.00 92.25 571 CYS A C 1
ATOM 4388 O O . CYS A 1 571 ? -12.056 -30.517 -20.422 1.00 92.25 571 CYS A O 1
ATOM 4390 N N . VAL A 1 572 ? -11.206 -30.682 -22.492 1.00 91.25 572 VAL A N 1
ATOM 4391 C CA . VAL A 1 572 ? -12.484 -30.562 -23.202 1.00 91.25 572 VAL A CA 1
ATOM 4392 C C . VAL A 1 572 ? -12.850 -31.934 -23.761 1.00 91.25 572 VAL A C 1
ATOM 4394 O O . VAL A 1 572 ? -12.078 -32.444 -24.579 1.00 91.25 572 VAL A O 1
ATOM 4397 N N . PRO A 1 573 ? -13.983 -32.539 -23.362 1.00 86.19 573 PRO A N 1
ATOM 4398 C CA . PRO A 1 573 ? -14.461 -33.781 -23.960 1.00 86.19 573 PRO A CA 1
ATOM 4399 C C . PRO A 1 573 ? -14.648 -33.607 -25.471 1.00 86.19 573 PRO A C 1
ATOM 4401 O O . PRO A 1 573 ? -15.085 -32.549 -25.930 1.00 86.19 573 PRO A O 1
ATOM 4404 N N . ASN A 1 574 ? -14.330 -34.628 -26.264 1.00 78.38 574 ASN A N 1
ATOM 4405 C CA . ASN A 1 574 ? -14.700 -34.629 -27.674 1.00 78.38 574 ASN A CA 1
ATOM 4406 C C . ASN A 1 574 ? -16.231 -34.654 -27.739 1.00 78.38 574 ASN A C 1
ATOM 4408 O O . ASN A 1 574 ? -16.846 -35.624 -27.306 1.00 78.38 574 ASN A O 1
ATOM 4412 N N . SER A 1 575 ? -16.848 -33.584 -28.243 1.00 57.41 575 SER A N 1
ATOM 4413 C CA . SER A 1 575 ? -18.280 -33.575 -28.527 1.00 57.41 575 SER A CA 1
ATOM 4414 C C . SER A 1 575 ? -18.555 -34.643 -29.583 1.00 57.41 575 SER A C 1
ATOM 4416 O O . SER A 1 575 ? -18.191 -34.462 -30.748 1.00 57.41 575 SER A O 1
ATOM 4418 N N . ASP A 1 576 ? -19.143 -35.760 -29.170 1.00 48.16 576 ASP A N 1
ATOM 4419 C CA . ASP A 1 576 ? -19.704 -36.744 -30.084 1.00 48.16 576 ASP A CA 1
ATOM 4420 C C . ASP A 1 576 ? -20.916 -36.082 -30.772 1.00 48.16 576 ASP A C 1
ATOM 4422 O O . ASP A 1 576 ? -21.825 -35.636 -30.066 1.00 48.16 576 ASP A O 1
ATOM 4426 N N . PRO A 1 577 ? -20.964 -35.936 -32.109 1.00 44.19 577 PRO A N 1
ATOM 4427 C CA . PRO A 1 577 ? -22.069 -35.263 -32.804 1.00 44.19 577 PRO A CA 1
ATOM 4428 C C . PRO A 1 577 ? -23.402 -36.037 -32.782 1.00 44.19 577 PRO A C 1
ATOM 4430 O O . PRO A 1 577 ? -24.221 -35.849 -33.676 1.00 44.19 577 PRO A O 1
ATOM 4433 N N . SER A 1 578 ? -23.616 -36.944 -31.829 1.00 43.28 578 SER A N 1
ATOM 4434 C CA . SER A 1 578 ? -24.652 -37.979 -31.898 1.00 43.28 578 SER A CA 1
ATOM 4435 C C . SER A 1 578 ? -25.619 -38.027 -30.706 1.00 43.28 578 SER A C 1
ATOM 4437 O O . SER A 1 578 ? -26.359 -38.996 -30.585 1.00 43.28 578 SER A O 1
ATOM 4439 N N . ALA A 1 579 ? -25.673 -36.999 -29.850 1.00 44.59 579 ALA A N 1
ATOM 4440 C CA . ALA A 1 579 ? -26.534 -37.012 -28.656 1.00 44.59 579 ALA A CA 1
ATOM 4441 C C . ALA A 1 579 ? -27.525 -35.835 -28.537 1.00 44.59 579 ALA A C 1
ATOM 4443 O O . ALA A 1 579 ? -27.905 -35.484 -27.426 1.00 44.59 579 ALA A O 1
ATOM 4444 N N . ASP A 1 580 ? -27.973 -35.271 -29.663 1.00 41.41 580 ASP A N 1
ATOM 4445 C CA . ASP A 1 580 ? -29.173 -34.417 -29.733 1.00 41.41 580 ASP A CA 1
ATOM 4446 C C . ASP A 1 580 ? -30.183 -35.025 -30.731 1.00 41.41 580 ASP A C 1
ATOM 4448 O O . ASP A 1 580 ? -30.470 -34.440 -31.769 1.00 41.41 580 ASP A O 1
ATOM 4452 N N . GLU A 1 581 ? -30.683 -36.231 -30.440 1.00 41.44 581 GLU A N 1
ATOM 4453 C CA . GLU A 1 581 ? -31.943 -36.793 -30.966 1.00 41.44 581 GLU A CA 1
ATOM 4454 C C . GLU A 1 581 ? -32.445 -37.889 -29.995 1.00 41.44 581 GLU A C 1
ATOM 4456 O O . GLU A 1 581 ? -32.126 -39.063 -30.159 1.00 41.44 581 GLU A O 1
ATOM 4461 N N . GLU A 1 582 ? -33.158 -37.484 -28.933 1.00 35.72 582 GLU A N 1
ATOM 4462 C CA . GLU A 1 582 ? -34.460 -38.039 -28.475 1.00 35.72 582 GLU A CA 1
ATOM 4463 C C . GLU A 1 582 ? -35.022 -37.278 -27.262 1.00 35.72 582 GLU A C 1
ATOM 4465 O O . GLU A 1 582 ? -34.343 -37.209 -26.210 1.00 35.72 582 GLU A O 1
#